Protein AF-0000000077934107 (afdb_homodimer)

Structure (mmCIF, N/CA/C/O backbone):
data_AF-0000000077934107-model_v1
#
loop_
_entity.id
_entity.type
_entity.pdbx_description
1 polymer 'Kynurenine formamidase'
#
loop_
_atom_site.group_PDB
_atom_site.id
_atom_site.type_symbol
_atom_site.label_atom_id
_atom_site.label_alt_id
_atom_site.label_comp_id
_atom_site.label_asym_id
_atom_site.label_entity_id
_atom_site.label_seq_id
_atom_site.pdbx_PDB_ins_code
_atom_site.Cartn_x
_atom_site.Cartn_y
_atom_site.Cartn_z
_atom_site.occupancy
_atom_site.B_iso_or_equiv
_atom_site.auth_seq_id
_atom_site.auth_comp_id
_atom_site.auth_asym_id
_atom_site.auth_atom_id
_atom_site.pdbx_PDB_model_num
ATOM 1 N N . MET A 1 1 ? -25.906 -0.176 9.891 1 33.31 1 MET A N 1
ATOM 2 C CA . MET A 1 1 ? -25.062 -0.392 8.727 1 33.31 1 MET A CA 1
ATOM 3 C C . MET A 1 1 ? -24.016 -1.471 9 1 33.31 1 MET A C 1
ATOM 5 O O . MET A 1 1 ? -23.328 -1.422 10.016 1 33.31 1 MET A O 1
ATOM 9 N N . VAL A 1 2 ? -24.281 -2.734 8.664 1 43.91 2 VAL A N 1
ATOM 10 C CA . VAL A 1 2 ? -23.594 -3.938 9.109 1 43.91 2 VAL A CA 1
ATOM 11 C C . VAL A 1 2 ? -22.078 -3.727 9.023 1 43.91 2 VAL A C 1
ATOM 13 O O . VAL A 1 2 ? -21.547 -3.383 7.965 1 43.91 2 VAL A O 1
ATOM 16 N N . GLU A 1 3 ? -21.484 -3.393 10.117 1 64.5 3 GLU A N 1
ATOM 17 C CA . GLU A 1 3 ? -20.031 -3.236 10.234 1 64.5 3 GLU A CA 1
ATOM 18 C C . GLU A 1 3 ? -19.297 -4.285 9.406 1 64.5 3 GLU A C 1
ATOM 20 O O . GLU A 1 3 ? -19.453 -5.484 9.641 1 64.5 3 GLU A O 1
ATOM 25 N N . ARG A 1 4 ? -18.812 -3.881 8.25 1 83.12 4 ARG A N 1
ATOM 26 C CA . ARG A 1 4 ? -18.078 -4.828 7.418 1 83.12 4 ARG A CA 1
ATOM 27 C C . ARG A 1 4 ? -16.797 -5.281 8.109 1 83.12 4 ARG A C 1
ATOM 29 O O . ARG A 1 4 ? -16.094 -4.473 8.727 1 83.12 4 ARG A O 1
ATOM 36 N N . LYS A 1 5 ? -16.734 -6.625 8.219 1 95.31 5 LYS A N 1
ATOM 37 C CA . LYS A 1 5 ? -15.523 -7.215 8.789 1 95.31 5 LYS A CA 1
ATOM 38 C C . LYS A 1 5 ? -14.375 -7.199 7.781 1 95.31 5 LYS A C 1
ATOM 40 O O . LYS A 1 5 ? -14.555 -7.586 6.625 1 95.31 5 LYS A O 1
ATOM 45 N N . ILE A 1 6 ? -13.25 -6.613 8.219 1 98.19 6 ILE A N 1
ATOM 46 C CA . ILE A 1 6 ? -12.062 -6.578 7.375 1 98.19 6 ILE A CA 1
ATOM 47 C C . ILE A 1 6 ? -11.039 -7.598 7.879 1 98.19 6 ILE A C 1
ATOM 49 O O . ILE A 1 6 ? -10.734 -7.645 9.078 1 98.19 6 ILE A O 1
ATOM 53 N N . ILE A 1 7 ? -10.531 -8.438 7.02 1 98.31 7 ILE A N 1
ATOM 54 C CA . ILE A 1 7 ? -9.484 -9.398 7.344 1 98.31 7 ILE A CA 1
ATOM 55 C C . ILE A 1 7 ? -8.195 -9.016 6.613 1 98.31 7 ILE A C 1
ATOM 57 O O . ILE A 1 7 ? -8.141 -9.039 5.383 1 98.31 7 ILE A O 1
ATOM 61 N N . ASP A 1 8 ? -7.254 -8.641 7.422 1 98.12 8 ASP A N 1
ATOM 62 C CA . ASP A 1 8 ? -5.938 -8.32 6.871 1 98.12 8 ASP A CA 1
ATOM 63 C C . ASP A 1 8 ? -5.211 -9.586 6.414 1 98.12 8 ASP A C 1
ATOM 65 O O . ASP A 1 8 ? -5.109 -10.555 7.168 1 98.12 8 ASP A O 1
ATOM 69 N N . LEU A 1 9 ? -4.672 -9.562 5.195 1 98.31 9 LEU A N 1
ATOM 70 C CA . LEU A 1 9 ? -4.051 -10.742 4.602 1 98.31 9 LEU A CA 1
ATOM 71 C C . LEU A 1 9 ? -2.58 -10.484 4.301 1 98.31 9 LEU A C 1
ATOM 73 O O . LEU A 1 9 ? -1.938 -11.281 3.605 1 98.31 9 LEU A O 1
ATOM 77 N N . SER A 1 10 ? -2.039 -9.406 4.777 1 97.44 10 SER A N 1
ATOM 78 C CA . SER A 1 10 ? -0.671 -9.008 4.457 1 97.44 10 SER A CA 1
ATOM 79 C C . SER A 1 10 ? 0.318 -9.555 5.48 1 97.44 10 SER A C 1
ATOM 81 O O . SER A 1 10 ? 0.023 -9.586 6.676 1 97.44 10 SER A O 1
ATOM 83 N N . LEU A 1 11 ? 1.446 -9.898 5.008 1 94.75 11 LEU A N 1
ATOM 84 C CA . LEU A 1 11 ? 2.576 -10.203 5.879 1 94.75 11 LEU A CA 1
ATOM 85 C C . LEU A 1 11 ? 3.277 -8.93 6.328 1 94.75 11 LEU A C 1
ATOM 87 O O . LEU A 1 11 ? 3.438 -7.992 5.539 1 94.75 11 LEU A O 1
ATOM 91 N N . GLN A 1 12 ? 3.699 -8.984 7.484 1 94.75 12 GLN A N 1
ATOM 92 C CA . GLN A 1 12 ? 4.465 -7.855 8.008 1 94.75 12 GLN A CA 1
ATOM 93 C C . GLN A 1 12 ? 5.887 -7.852 7.449 1 94.75 12 GLN A C 1
ATOM 95 O O . GLN A 1 12 ? 6.586 -8.867 7.516 1 94.75 12 GLN A O 1
ATOM 100 N N . ILE A 1 13 ? 6.277 -6.75 6.863 1 97.25 13 ILE A N 1
ATOM 101 C CA . ILE A 1 13 ? 7.668 -6.566 6.469 1 97.25 13 ILE A CA 1
ATOM 102 C C . ILE A 1 13 ? 8.5 -6.176 7.688 1 97.25 13 ILE A C 1
ATOM 104 O O . ILE A 1 13 ? 8.109 -5.309 8.469 1 97.25 13 ILE A O 1
ATOM 108 N N . GLU A 1 14 ? 9.562 -6.797 7.867 1 95.75 14 GLU A N 1
ATOM 109 C CA . GLU A 1 14 ? 10.43 -6.516 9.008 1 95.75 14 GLU A CA 1
ATOM 110 C C . GLU A 1 14 ? 11.898 -6.777 8.664 1 95.75 14 GLU A C 1
ATOM 112 O O . GLU A 1 14 ? 12.195 -7.496 7.715 1 95.75 14 GLU A O 1
ATOM 117 N N . GLU A 1 15 ? 12.75 -6.125 9.453 1 95.25 15 GLU A N 1
ATOM 118 C CA . GLU A 1 15 ? 14.18 -6.371 9.305 1 95.25 15 GLU A CA 1
ATOM 119 C C . GLU A 1 15 ? 14.508 -7.852 9.469 1 95.25 15 GLU A C 1
ATOM 121 O O . GLU A 1 15 ? 14.039 -8.492 10.414 1 95.25 15 GLU A O 1
ATOM 126 N N . GLY A 1 16 ? 15.234 -8.414 8.539 1 88.31 16 GLY A N 1
ATOM 127 C CA . GLY A 1 16 ? 15.688 -9.789 8.664 1 88.31 16 GLY A CA 1
ATOM 128 C C . GLY A 1 16 ? 14.656 -10.805 8.227 1 88.31 16 GLY A C 1
ATOM 129 O O . GLY A 1 16 ? 14.844 -12.008 8.406 1 88.31 16 GLY A O 1
ATOM 130 N N . MET A 1 17 ? 13.609 -10.32 7.652 1 91.06 17 MET A N 1
ATOM 131 C CA . MET A 1 17 ? 12.578 -11.258 7.211 1 91.06 17 MET A CA 1
ATOM 132 C C . MET A 1 17 ? 13.078 -12.117 6.051 1 91.06 17 MET A C 1
ATOM 134 O O . MET A 1 17 ? 14.008 -11.727 5.344 1 91.06 17 MET A O 1
ATOM 138 N N . PRO A 1 18 ? 12.453 -13.289 5.902 1 87.38 18 PRO A N 1
ATOM 139 C CA . PRO A 1 18 ? 12.766 -14.086 4.715 1 87.38 18 PRO A CA 1
ATOM 140 C C . PRO A 1 18 ? 12.406 -13.367 3.414 1 87.38 18 PRO A C 1
ATOM 142 O O . PRO A 1 18 ? 11.461 -12.578 3.387 1 87.38 18 PRO A O 1
ATOM 145 N N . PHE A 1 19 ? 13.125 -13.609 2.428 1 90.06 19 PHE A N 1
ATOM 146 C CA . PHE A 1 19 ? 12.891 -13.055 1.098 1 90.06 19 PHE A CA 1
ATOM 147 C C . PHE A 1 19 ? 13.32 -14.047 0.02 1 90.06 19 PHE A C 1
ATOM 149 O O . PHE A 1 19 ? 14 -15.039 0.312 1 90.06 19 PHE A O 1
ATOM 156 N N . TYR A 1 20 ? 12.805 -13.875 -1.162 1 90.38 20 TYR A N 1
ATOM 157 C CA . TYR A 1 20 ? 13.117 -14.789 -2.254 1 90.38 20 TYR A CA 1
ATOM 158 C C . TYR A 1 20 ? 14.602 -14.742 -2.59 1 90.38 20 TYR A C 1
ATOM 160 O O . TYR A 1 20 ? 15.172 -13.656 -2.781 1 90.38 20 TYR A O 1
ATOM 168 N N . PRO A 1 21 ? 15.219 -15.914 -2.693 1 90.06 21 PRO A N 1
ATOM 169 C CA . PRO A 1 21 ? 16.656 -15.93 -2.965 1 90.06 21 PRO A CA 1
ATOM 170 C C . PRO A 1 21 ? 17.016 -15.188 -4.25 1 90.06 21 PRO A C 1
ATOM 172 O O . PRO A 1 21 ? 16.422 -15.438 -5.301 1 90.06 21 PRO A O 1
ATOM 175 N N . GLY A 1 22 ? 18.016 -14.289 -4.172 1 92.44 22 GLY A N 1
ATOM 176 C CA . GLY A 1 22 ? 18.453 -13.523 -5.328 1 92.44 22 GLY A CA 1
ATOM 177 C C . GLY A 1 22 ? 17.844 -12.141 -5.402 1 92.44 22 GLY A C 1
ATOM 178 O O . GLY A 1 22 ? 18.312 -11.281 -6.148 1 92.44 22 GLY A O 1
ATOM 179 N N . ASP A 1 23 ? 16.797 -11.953 -4.652 1 95.56 23 ASP A N 1
ATOM 180 C CA . ASP A 1 23 ? 16.156 -10.641 -4.59 1 95.56 23 ASP A CA 1
ATOM 181 C C . ASP A 1 23 ? 16.891 -9.719 -3.609 1 95.56 23 ASP A C 1
ATOM 183 O O . ASP A 1 23 ? 17.734 -10.172 -2.836 1 95.56 23 ASP A O 1
ATOM 187 N N . PRO A 1 24 ? 16.594 -8.391 -3.664 1 97.81 24 PRO A N 1
ATOM 188 C CA . PRO A 1 24 ? 17.188 -7.5 -2.66 1 97.81 24 PRO A CA 1
ATOM 189 C C . PRO A 1 24 ? 16.828 -7.906 -1.231 1 97.81 24 PRO A C 1
ATOM 191 O O . PRO A 1 24 ? 15.664 -8.195 -0.937 1 97.81 24 PRO A O 1
ATOM 194 N N . GLU A 1 25 ? 17.828 -7.98 -0.401 1 96.75 25 GLU A N 1
ATOM 195 C CA . GLU A 1 25 ? 17.594 -8.25 1.014 1 96.75 25 GLU A CA 1
ATOM 196 C C . GLU A 1 25 ? 16.828 -7.109 1.672 1 96.75 25 GLU A C 1
ATOM 198 O O . GLU A 1 25 ? 17.203 -5.941 1.541 1 96.75 25 GLU A O 1
ATOM 203 N N . PRO A 1 26 ? 15.758 -7.418 2.355 1 97.5 26 PRO A N 1
ATOM 204 C CA . PRO A 1 26 ? 14.984 -6.352 2.994 1 97.5 26 PRO A CA 1
ATOM 205 C C . PRO A 1 26 ? 15.695 -5.754 4.211 1 97.5 26 PRO A C 1
ATOM 207 O O . PRO A 1 26 ? 16.219 -6.496 5.043 1 97.5 26 PRO A O 1
ATOM 210 N N . HIS A 1 27 ? 15.688 -4.402 4.293 1 98.5 27 HIS A N 1
ATOM 211 C CA . HIS A 1 27 ? 16.203 -3.67 5.445 1 98.5 27 HIS A CA 1
ATOM 212 C C . HIS A 1 27 ? 15.219 -2.596 5.898 1 98.5 27 HIS A C 1
ATOM 214 O O . HIS A 1 27 ? 14.672 -1.857 5.074 1 98.5 27 HIS A O 1
ATOM 220 N N . VAL A 1 28 ? 14.914 -2.592 7.109 1 98.56 28 VAL A N 1
ATOM 221 C CA . VAL A 1 28 ? 14.164 -1.55 7.797 1 98.56 28 VAL A CA 1
ATOM 222 C C . VAL A 1 28 ? 15.023 -0.916 8.883 1 98.56 28 VAL A C 1
ATOM 224 O O . VAL A 1 28 ? 15.32 -1.548 9.898 1 98.56 28 VAL A O 1
ATOM 227 N N . ARG A 1 29 ? 15.375 0.354 8.672 1 98.12 29 ARG A N 1
ATOM 228 C CA . ARG A 1 29 ? 16.344 0.965 9.57 1 98.12 29 ARG A CA 1
ATOM 229 C C . ARG A 1 29 ? 15.891 2.352 10.008 1 98.12 29 ARG A C 1
ATOM 231 O O . ARG A 1 29 ? 15.344 3.113 9.211 1 98.12 29 ARG A O 1
ATOM 238 N N . LYS A 1 30 ? 16.156 2.635 11.336 1 98.12 30 LYS A N 1
ATOM 239 C CA . LYS A 1 30 ? 15.938 4 11.805 1 98.12 30 LYS A CA 1
ATOM 240 C C . LYS A 1 30 ? 16.906 4.977 11.133 1 98.12 30 LYS A C 1
ATOM 242 O O . LYS A 1 30 ? 18.109 4.715 11.047 1 98.12 30 LYS A O 1
ATOM 247 N N . PHE A 1 31 ? 16.375 6.02 10.594 1 98.5 31 PHE A N 1
ATOM 248 C CA . PHE A 1 31 ? 17.172 7.031 9.898 1 98.5 31 PHE A CA 1
ATOM 249 C C . PHE A 1 31 ? 17.281 8.305 10.727 1 98.5 31 PHE A C 1
ATOM 251 O O . PHE A 1 31 ? 18.359 8.906 10.812 1 98.5 31 PHE A O 1
ATOM 258 N N . ILE A 1 32 ? 16.156 8.781 11.266 1 98.19 32 ILE A N 1
ATOM 259 C CA . ILE A 1 32 ? 16.078 9.898 12.211 1 98.19 32 ILE A CA 1
ATOM 260 C C . ILE A 1 32 ? 15.484 9.414 13.531 1 98.19 32 ILE A C 1
ATOM 262 O O . ILE A 1 32 ? 14.516 8.656 13.539 1 98.19 32 ILE A O 1
ATOM 266 N N . ASP A 1 33 ? 16.078 9.828 14.578 1 96.62 33 ASP A N 1
ATOM 267 C CA . ASP A 1 33 ? 15.609 9.469 15.906 1 96.62 33 ASP A CA 1
ATOM 268 C C . ASP A 1 33 ? 15.125 10.695 16.672 1 96.62 33 ASP A C 1
ATOM 270 O O . ASP A 1 33 ? 15.516 11.82 16.359 1 96.62 33 ASP A O 1
ATOM 274 N N . TYR A 1 34 ? 14.375 10.422 17.703 1 96.75 34 TYR A N 1
ATOM 275 C CA . TYR A 1 34 ? 13.789 11.484 18.516 1 96.75 34 TYR A CA 1
ATOM 276 C C . TYR A 1 34 ? 14.875 12.391 19.094 1 96.75 34 TYR A C 1
ATOM 278 O O . TYR A 1 34 ? 14.703 13.609 19.172 1 96.75 34 TYR A O 1
ATOM 286 N N . LYS A 1 35 ? 15.867 11.805 19.578 1 95.31 35 LYS A N 1
ATOM 287 C CA . LYS A 1 35 ? 16.922 12.539 20.266 1 95.31 35 LYS A CA 1
ATOM 288 C C . LYS A 1 35 ? 17.578 13.57 19.344 1 95.31 35 LYS A C 1
ATOM 290 O O . LYS A 1 35 ? 18.078 14.586 19.812 1 95.31 35 LYS A O 1
ATOM 295 N N . ASP A 1 36 ? 17.5 13.305 18.062 1 91.06 36 ASP A N 1
ATOM 296 C CA . ASP A 1 36 ? 18.188 14.156 17.094 1 91.06 36 ASP A CA 1
ATOM 297 C C . ASP A 1 36 ? 17.312 15.312 16.641 1 91.06 36 ASP A C 1
ATOM 299 O O . ASP A 1 36 ? 17.734 16.469 16.641 1 91.06 36 ASP A O 1
ATOM 303 N N . LYS A 1 37 ? 16.047 15.039 16.297 1 93.75 37 LYS A N 1
ATOM 304 C CA . LYS A 1 37 ? 15.219 16.016 15.602 1 93.75 37 LYS A CA 1
ATOM 305 C C . LYS A 1 37 ? 13.852 16.156 16.281 1 93.75 37 LYS A C 1
ATOM 307 O O . LYS A 1 37 ? 13.07 17.047 15.922 1 93.75 37 LYS A O 1
ATOM 312 N N . GLY A 1 38 ? 13.586 15.289 17.203 1 96.69 38 GLY A N 1
ATOM 313 C CA . GLY A 1 38 ? 12.297 15.336 17.875 1 96.69 38 GLY A CA 1
ATOM 314 C C . GLY A 1 38 ? 11.227 14.508 17.188 1 96.69 38 GLY A C 1
ATOM 315 O O . GLY A 1 38 ? 10.055 14.586 17.547 1 96.69 38 GLY A O 1
ATOM 316 N N . TYR A 1 39 ? 11.594 13.82 16.172 1 98.31 39 TYR A N 1
ATOM 317 C CA . TYR A 1 39 ? 10.703 12.898 15.477 1 98.31 39 TYR A CA 1
ATOM 318 C C . TYR A 1 39 ? 11.477 11.703 14.938 1 98.31 39 TYR A C 1
ATOM 320 O O . TYR A 1 39 ? 12.703 11.648 15.031 1 98.31 39 TYR A O 1
ATOM 328 N N . MET A 1 40 ? 10.727 10.711 14.477 1 98.5 40 MET A N 1
ATOM 329 C CA . MET A 1 40 ? 11.305 9.461 14 1 98.5 40 MET A CA 1
ATOM 330 C C . MET A 1 40 ? 11.008 9.258 12.516 1 98.5 40 MET A C 1
ATOM 332 O O . MET A 1 40 ? 9.898 9.539 12.062 1 98.5 40 MET A O 1
ATOM 336 N N . VAL A 1 41 ? 11.977 8.875 11.734 1 98.75 41 VAL A N 1
ATOM 337 C CA . VAL A 1 41 ? 11.852 8.492 10.328 1 98.75 41 VAL A CA 1
ATOM 338 C C . VAL A 1 41 ? 12.641 7.211 10.078 1 98.75 41 VAL A C 1
ATOM 340 O O . VAL A 1 41 ? 13.742 7.035 10.609 1 98.75 41 VAL A O 1
ATOM 343 N N . HIS A 1 42 ? 12.086 6.32 9.305 1 98.81 42 HIS A N 1
ATOM 344 C CA . HIS A 1 42 ? 12.797 5.109 8.914 1 98.81 42 HIS A CA 1
ATOM 345 C C . HIS A 1 42 ? 13.125 5.121 7.426 1 98.81 42 HIS A C 1
ATOM 347 O O . HIS A 1 42 ? 12.508 5.859 6.656 1 98.81 42 HIS A O 1
ATOM 353 N N . GLU A 1 43 ? 14.086 4.387 7.086 1 98.81 43 GLU A N 1
ATOM 354 C CA . GLU A 1 43 ? 14.469 4.062 5.715 1 98.81 43 GLU A CA 1
ATOM 355 C C . GLU A 1 43 ? 14.211 2.594 5.402 1 98.81 43 GLU A C 1
ATOM 357 O O . GLU A 1 43 ? 14.508 1.718 6.215 1 98.81 43 GLU A O 1
ATOM 362 N N . LEU A 1 44 ? 13.594 2.371 4.266 1 98.81 44 LEU A N 1
ATOM 363 C CA . LEU A 1 44 ? 13.305 1.027 3.777 1 98.81 44 LEU A CA 1
ATOM 364 C C . LEU A 1 44 ? 14.125 0.713 2.533 1 98.81 44 LEU A C 1
ATOM 366 O O . LEU A 1 44 ? 14.133 1.487 1.574 1 98.81 44 LEU A O 1
ATOM 370 N N . ASN A 1 45 ? 14.852 -0.312 2.523 1 98.75 45 ASN A N 1
ATOM 371 C CA . ASN A 1 45 ? 15.438 -0.944 1.345 1 98.75 45 ASN A CA 1
ATOM 372 C C . ASN A 1 45 ? 14.797 -2.303 1.065 1 98.75 45 ASN A C 1
ATOM 374 O O . ASN A 1 45 ? 15.008 -3.26 1.812 1 98.75 45 ASN A O 1
ATOM 378 N N . ILE A 1 46 ? 14.039 -2.363 -0.002 1 98.75 46 ILE A N 1
ATOM 379 C CA . ILE A 1 46 ? 13.266 -3.574 -0.258 1 98.75 46 ILE A CA 1
ATOM 380 C C . ILE A 1 46 ? 13.211 -3.844 -1.761 1 98.75 46 ILE A C 1
ATOM 382 O O . ILE A 1 46 ? 13.422 -2.936 -2.568 1 98.75 46 ILE A O 1
ATOM 386 N N . GLY A 1 47 ? 12.992 -5.094 -2.109 1 98.62 47 GLY A N 1
ATOM 387 C CA . GLY A 1 47 ? 12.68 -5.43 -3.488 1 98.62 47 GLY A CA 1
ATOM 388 C C . GLY A 1 47 ? 11.203 -5.312 -3.812 1 98.62 47 GLY A C 1
ATOM 389 O O . GLY A 1 47 ? 10.359 -5.371 -2.914 1 98.62 47 GLY A O 1
ATOM 390 N N . THR A 1 48 ? 10.914 -5.203 -5.094 1 98.75 48 THR A N 1
ATOM 391 C CA . THR A 1 48 ? 9.531 -5.082 -5.527 1 98.75 48 THR A CA 1
ATOM 392 C C . THR A 1 48 ? 8.727 -6.312 -5.109 1 98.75 48 THR A C 1
ATOM 394 O O . THR A 1 48 ? 7.496 -6.266 -5.059 1 98.75 48 THR A O 1
ATOM 397 N N . HIS A 1 49 ? 9.328 -7.375 -4.734 1 98.25 49 HIS A N 1
ATOM 398 C CA . HIS A 1 49 ? 8.617 -8.609 -4.41 1 98.25 49 HIS A CA 1
ATOM 399 C C . HIS A 1 49 ? 8.852 -9.016 -2.959 1 98.25 49 HIS A C 1
ATOM 401 O O . HIS A 1 49 ? 8.797 -10.203 -2.625 1 98.25 49 HIS A O 1
ATOM 407 N N . THR A 1 50 ? 9.25 -8.086 -2.104 1 97.44 50 THR A N 1
ATOM 408 C CA . THR A 1 50 ? 9.359 -8.297 -0.665 1 97.44 50 THR A CA 1
ATOM 409 C C . THR A 1 50 ? 7.984 -8.312 -0.008 1 97.44 50 THR A C 1
ATOM 411 O O . THR A 1 50 ? 7.168 -7.422 -0.247 1 97.44 50 THR A O 1
ATOM 414 N N . GLY A 1 51 ? 7.758 -9.391 0.875 1 95.69 51 GLY A N 1
ATOM 415 C CA . GLY A 1 51 ? 6.48 -9.445 1.571 1 95.69 51 GLY A CA 1
ATOM 416 C C . GLY A 1 51 ? 5.301 -9.633 0.638 1 95.69 51 GLY A C 1
ATOM 417 O O . GLY A 1 51 ? 5.449 -10.172 -0.459 1 95.69 51 GLY A O 1
ATOM 418 N N . THR A 1 52 ? 4.121 -9.344 1.128 1 97.81 52 THR A N 1
ATOM 419 C CA . THR A 1 52 ? 2.947 -9.352 0.263 1 97.81 52 THR A CA 1
ATOM 420 C C . THR A 1 52 ? 3.1 -8.336 -0.868 1 97.81 52 THR A C 1
ATOM 422 O O . THR A 1 52 ? 3.361 -7.16 -0.621 1 97.81 52 THR A O 1
ATOM 425 N N . HIS A 1 53 ? 2.961 -8.828 -2.104 1 98.88 53 HIS A N 1
ATOM 426 C CA . HIS A 1 53 ? 3.215 -7.961 -3.248 1 98.88 53 HIS A CA 1
ATOM 427 C C . HIS A 1 53 ? 2.441 -8.43 -4.477 1 98.88 53 HIS A C 1
ATOM 429 O O . HIS A 1 53 ? 1.901 -9.539 -4.492 1 98.88 53 HIS A O 1
ATOM 435 N N . VAL A 1 54 ? 2.439 -7.543 -5.465 1 98.94 54 VAL A N 1
ATOM 436 C CA . VAL A 1 54 ? 1.827 -7.906 -6.738 1 98.94 54 VAL A CA 1
ATOM 437 C C . VAL A 1 54 ? 2.906 -8.07 -7.805 1 98.94 54 VAL A C 1
ATOM 439 O O . VAL A 1 54 ? 3.945 -7.406 -7.75 1 98.94 54 VAL A O 1
ATOM 442 N N . ASP A 1 55 ? 2.697 -8.961 -8.695 1 98.94 55 ASP A N 1
ATOM 443 C CA . ASP A 1 55 ? 3.434 -9.078 -9.945 1 98.94 55 ASP A CA 1
ATOM 444 C C . ASP A 1 55 ? 2.613 -8.547 -11.117 1 98.94 55 ASP A C 1
ATOM 446 O O . ASP A 1 55 ? 1.443 -8.898 -11.273 1 98.94 55 ASP A O 1
ATOM 450 N N . VAL A 1 56 ? 3.211 -7.699 -11.891 1 98.94 56 VAL A N 1
ATOM 451 C CA . VAL A 1 56 ? 2.543 -7.207 -13.086 1 98.94 56 VAL A CA 1
ATOM 452 C C . VAL A 1 56 ? 3.289 -7.691 -14.328 1 98.94 56 VAL A C 1
ATOM 454 O O . VAL A 1 56 ? 4.363 -8.289 -14.219 1 98.94 56 VAL A O 1
ATOM 457 N N . PRO A 1 57 ? 2.75 -7.496 -15.547 1 98.94 57 PRO A N 1
ATOM 458 C CA . PRO A 1 57 ? 3.307 -8.109 -16.75 1 98.94 57 PRO A CA 1
ATOM 459 C C . PRO A 1 57 ? 4.789 -7.797 -16.953 1 98.94 57 PRO A C 1
ATOM 461 O O . PRO A 1 57 ? 5.559 -8.664 -17.359 1 98.94 57 PRO A O 1
ATOM 464 N N . ALA A 1 58 ? 5.293 -6.695 -16.594 1 98.88 58 ALA A N 1
ATOM 465 C CA . ALA A 1 58 ? 6.688 -6.305 -16.781 1 98.88 58 ALA A CA 1
ATOM 466 C C . ALA A 1 58 ? 7.629 -7.25 -16.031 1 98.88 58 ALA A C 1
ATOM 468 O O . ALA A 1 58 ? 8.828 -7.297 -16.312 1 98.88 58 ALA A O 1
ATOM 469 N N . HIS A 1 59 ? 7.168 -7.938 -15.055 1 98.81 59 HIS A N 1
ATOM 470 C CA . HIS A 1 59 ? 7.988 -8.844 -14.25 1 98.81 59 HIS A CA 1
ATOM 471 C C . HIS A 1 59 ? 8.562 -9.969 -15.102 1 98.81 59 HIS A C 1
ATOM 473 O O . HIS A 1 59 ? 9.727 -10.344 -14.938 1 98.81 59 HIS A O 1
ATOM 479 N N . PHE A 1 60 ? 7.754 -10.461 -16.109 1 98.75 60 PHE A N 1
ATOM 480 C CA . PHE A 1 60 ? 8.219 -11.625 -16.844 1 98.75 60 PHE A CA 1
ATOM 481 C C . PHE A 1 60 ? 8.07 -11.406 -18.359 1 98.75 60 PHE A C 1
ATOM 483 O O . PHE A 1 60 ? 8.484 -12.25 -19.156 1 98.75 60 PHE A O 1
ATOM 490 N N . ILE A 1 61 ? 7.422 -10.336 -18.797 1 98.56 61 ILE A N 1
ATOM 491 C CA . ILE A 1 61 ? 7.156 -10.078 -20.203 1 98.56 61 ILE A CA 1
ATOM 492 C C . ILE A 1 61 ? 7.914 -8.828 -20.656 1 98.56 61 ILE A C 1
ATOM 494 O O . ILE A 1 61 ? 7.512 -7.703 -20.344 1 98.56 61 ILE A O 1
ATOM 498 N N . PRO A 1 62 ? 8.992 -8.992 -21.422 1 97.94 62 PRO A N 1
ATOM 499 C CA . PRO A 1 62 ? 9.648 -7.801 -21.969 1 97.94 62 PRO A CA 1
ATOM 500 C C . PRO A 1 62 ? 8.68 -6.875 -22.703 1 97.94 62 PRO A C 1
ATOM 502 O O . PRO A 1 62 ? 7.938 -7.328 -23.578 1 97.94 62 PRO A O 1
ATOM 505 N N . GLY A 1 63 ? 8.656 -5.613 -22.312 1 97.25 63 GLY A N 1
ATOM 506 C CA . GLY A 1 63 ? 7.738 -4.664 -22.906 1 97.25 63 GLY A CA 1
ATOM 507 C C . GLY A 1 63 ? 6.352 -4.703 -22.281 1 97.25 63 GLY A C 1
ATOM 508 O O . GLY A 1 63 ? 5.469 -3.939 -22.688 1 97.25 63 GLY A O 1
ATOM 509 N N . GLY A 1 64 ? 6.148 -5.637 -21.375 1 98.5 64 GLY A N 1
ATOM 510 C CA . GLY A 1 64 ? 4.867 -5.711 -20.688 1 98.5 64 GLY A CA 1
ATOM 511 C C . GLY A 1 64 ? 4.562 -4.477 -19.859 1 98.5 64 GLY A C 1
ATOM 512 O O . GLY A 1 64 ? 5.461 -3.693 -19.547 1 98.5 64 GLY A O 1
ATOM 513 N N . LYS A 1 65 ? 3.301 -4.297 -19.484 1 98.75 65 LYS A N 1
ATOM 514 C CA . LYS A 1 65 ? 2.867 -3.129 -18.719 1 98.75 65 LYS A CA 1
ATOM 515 C C . LYS A 1 65 ? 3.562 -3.066 -17.359 1 98.75 65 LYS A C 1
ATOM 517 O O . LYS A 1 65 ? 3.602 -4.059 -16.641 1 98.75 65 LYS A O 1
ATOM 522 N N . THR A 1 66 ? 4.145 -1.898 -17.078 1 98.75 66 THR A N 1
ATOM 523 C CA . THR A 1 66 ? 4.652 -1.613 -15.75 1 98.75 66 THR A CA 1
ATOM 524 C C . THR A 1 66 ? 3.516 -1.215 -14.812 1 98.75 66 THR A C 1
ATOM 526 O O . THR A 1 66 ? 2.383 -1.013 -15.25 1 98.75 66 THR A O 1
ATOM 529 N N . LEU A 1 67 ? 3.852 -1.187 -13.555 1 98.81 67 LEU A N 1
ATOM 530 C CA . LEU A 1 67 ? 2.84 -1.093 -12.508 1 98.81 67 LEU A CA 1
ATOM 531 C C . LEU A 1 67 ? 1.957 0.134 -12.719 1 98.81 67 LEU A C 1
ATOM 533 O O . LEU A 1 67 ? 0.731 0.044 -12.625 1 98.81 67 LEU A O 1
ATOM 537 N N . GLU A 1 68 ? 2.592 1.325 -12.969 1 97.94 68 GLU A N 1
ATOM 538 C CA . GLU A 1 68 ? 1.851 2.582 -13.023 1 97.94 68 GLU A CA 1
ATOM 539 C C . GLU A 1 68 ? 0.883 2.6 -14.203 1 97.94 68 GLU A C 1
ATOM 541 O O . GLU A 1 68 ? -0.023 3.436 -14.258 1 97.94 68 GLU A O 1
ATOM 546 N N . LYS A 1 69 ? 1.048 1.688 -15.141 1 98.38 69 LYS A N 1
ATOM 547 C CA . LYS A 1 69 ? 0.203 1.622 -16.328 1 98.38 69 LYS A CA 1
ATOM 548 C C . LYS A 1 69 ? -1.002 0.715 -16.094 1 98.38 69 LYS A C 1
ATOM 550 O O . LYS A 1 69 ? -1.829 0.533 -16.984 1 98.38 69 LYS A O 1
ATOM 555 N N . ILE A 1 70 ? -1.084 0.155 -14.969 1 98.44 70 ILE A N 1
ATOM 556 C CA . ILE A 1 70 ? -2.195 -0.718 -14.609 1 98.44 70 ILE A CA 1
ATOM 557 C C . ILE A 1 70 ? -3.139 0.014 -13.664 1 98.44 70 ILE A C 1
ATOM 559 O O . ILE A 1 70 ? -2.713 0.517 -12.617 1 98.44 70 ILE A O 1
ATOM 563 N N . GLY A 1 71 ? -4.363 0.105 -14.031 1 97.75 71 GLY A N 1
ATOM 564 C CA . GLY A 1 71 ? -5.348 0.784 -13.203 1 97.75 71 GLY A CA 1
ATOM 565 C C . GLY A 1 71 ? -5.578 0.101 -11.867 1 97.75 71 GLY A C 1
ATOM 566 O O . GLY A 1 71 ? -5.496 -1.125 -11.766 1 97.75 71 GLY A O 1
ATOM 567 N N . ILE A 1 72 ? -5.93 0.885 -10.883 1 98.12 72 ILE A N 1
ATOM 568 C CA . ILE A 1 72 ? -6.102 0.393 -9.523 1 98.12 72 ILE A CA 1
ATOM 569 C C . ILE A 1 72 ? -7.219 -0.649 -9.484 1 98.12 72 ILE A C 1
ATOM 571 O O . ILE A 1 72 ? -7.203 -1.558 -8.648 1 98.12 72 ILE A O 1
ATOM 575 N N . GLU A 1 73 ? -8.172 -0.615 -10.383 1 97.75 73 GLU A N 1
ATOM 576 C CA . GLU A 1 73 ? -9.32 -1.519 -10.414 1 97.75 73 GLU A CA 1
ATOM 577 C C . GLU A 1 73 ? -8.883 -2.957 -10.688 1 97.75 73 GLU A C 1
ATOM 579 O O . GLU A 1 73 ? -9.609 -3.9 -10.367 1 97.75 73 GLU A O 1
ATOM 584 N N . GLN A 1 74 ? -7.75 -3.104 -11.305 1 98.56 74 GLN A N 1
ATOM 585 C CA . GLN A 1 74 ? -7.207 -4.43 -11.57 1 98.56 74 GLN A CA 1
ATOM 586 C C . GLN A 1 74 ? -6.973 -5.199 -10.273 1 98.56 74 GLN A C 1
ATOM 588 O O . GLN A 1 74 ? -7 -6.43 -10.266 1 98.56 74 GLN A O 1
ATOM 593 N N . PHE A 1 75 ? -6.801 -4.477 -9.156 1 98.81 75 PHE A N 1
ATOM 594 C CA . PHE A 1 75 ? -6.355 -5.07 -7.898 1 98.81 75 PHE A CA 1
ATOM 595 C C . PHE A 1 75 ? -7.5 -5.16 -6.902 1 98.81 75 PHE A C 1
ATOM 597 O O . PHE A 1 75 ? -7.285 -5.438 -5.719 1 98.81 75 PHE A O 1
ATOM 604 N N . ILE A 1 76 ? -8.648 -4.809 -7.363 1 98.56 76 ILE A N 1
ATOM 605 C CA . ILE A 1 76 ? -9.836 -4.773 -6.516 1 98.56 76 ILE A CA 1
ATOM 606 C C . ILE A 1 76 ? -10.977 -5.527 -7.195 1 98.56 76 ILE A C 1
ATOM 608 O O . ILE A 1 76 ? -11.211 -5.363 -8.398 1 98.56 76 ILE A O 1
ATOM 612 N N . GLY A 1 77 ? -11.695 -6.383 -6.41 1 97.94 77 GLY A N 1
ATOM 613 C CA . GLY A 1 77 ? -12.844 -7.039 -7.016 1 97.94 77 GLY A CA 1
ATOM 614 C C . GLY A 1 77 ? -13.43 -8.141 -6.152 1 97.94 77 GLY A C 1
ATOM 615 O O . GLY A 1 77 ? -13 -8.336 -5.012 1 97.94 77 GLY A O 1
ATOM 616 N N . GLU A 1 78 ? -14.461 -8.789 -6.699 1 98.38 78 GLU A N 1
ATOM 617 C CA . GLU A 1 78 ? -15.062 -9.93 -6.023 1 98.38 78 GLU A CA 1
ATOM 618 C C . GLU A 1 78 ? -14.141 -11.148 -6.086 1 98.38 78 GLU A C 1
ATOM 620 O O . GLU A 1 78 ? -13.711 -11.555 -7.168 1 98.38 78 GLU A O 1
ATOM 625 N N . GLY A 1 79 ? -13.891 -11.695 -4.906 1 98.38 79 GLY A N 1
ATOM 626 C CA . GLY A 1 79 ? -12.969 -12.82 -4.824 1 98.38 79 GLY A CA 1
ATOM 627 C C . GLY A 1 79 ? -13.562 -14.023 -4.113 1 98.38 79 GLY A C 1
ATOM 628 O O . GLY A 1 79 ? -14.578 -13.906 -3.426 1 98.38 79 GLY A O 1
ATOM 629 N N . GLN A 1 80 ? -12.953 -15.094 -4.34 1 98.69 80 GLN A N 1
ATOM 630 C CA . GLN A 1 80 ? -13.227 -16.344 -3.633 1 98.69 80 GLN A CA 1
ATOM 631 C C . GLN A 1 80 ? -11.93 -17.078 -3.312 1 98.69 80 GLN A C 1
ATOM 633 O O . GLN A 1 80 ? -11 -17.109 -4.121 1 98.69 80 GLN A O 1
ATOM 638 N N . ALA A 1 81 ? -11.93 -17.688 -2.154 1 98.69 81 ALA A N 1
ATOM 639 C CA . ALA A 1 81 ? -10.734 -18.406 -1.737 1 98.69 81 ALA A CA 1
ATOM 640 C C . ALA A 1 81 ? -10.969 -19.922 -1.78 1 98.69 81 ALA A C 1
ATOM 642 O O . ALA A 1 81 ? -12.047 -20.391 -1.423 1 98.69 81 ALA A O 1
ATOM 643 N N . PHE A 1 82 ? -9.922 -20.609 -2.215 1 98.5 82 PHE A N 1
ATOM 644 C CA . PHE A 1 82 ? -9.953 -22.062 -2.35 1 98.5 82 PHE A CA 1
ATOM 645 C C . PHE A 1 82 ? -8.727 -22.703 -1.692 1 98.5 82 PHE A C 1
ATOM 647 O O . PHE A 1 82 ? -7.672 -22.062 -1.605 1 98.5 82 PHE A O 1
ATOM 654 N N . ASN A 1 83 ? -8.945 -23.953 -1.329 1 96.62 83 ASN A N 1
ATOM 655 C CA . ASN A 1 83 ? -7.762 -24.766 -1.077 1 96.62 83 ASN A CA 1
ATOM 656 C C . ASN A 1 83 ? -7.02 -25.094 -2.369 1 96.62 83 ASN A C 1
ATOM 658 O O . ASN A 1 83 ? -7.641 -25.281 -3.418 1 96.62 83 ASN A O 1
ATOM 662 N N . TYR A 1 84 ? -5.754 -25.203 -2.203 1 92.56 84 TYR A N 1
ATOM 663 C CA . TYR A 1 84 ? -4.844 -25.375 -3.33 1 92.56 84 TYR A CA 1
ATOM 664 C C . TYR A 1 84 ? -5.27 -26.547 -4.199 1 92.56 84 TYR A C 1
ATOM 666 O O . TYR A 1 84 ? -5.07 -26.547 -5.418 1 92.56 84 TYR A O 1
ATOM 674 N N . ASN A 1 85 ? -5.957 -27.516 -3.797 1 91.19 85 ASN A N 1
ATOM 675 C CA . ASN A 1 85 ? -6.316 -28.719 -4.547 1 91.19 85 ASN A CA 1
ATOM 676 C C . ASN A 1 85 ? -7.762 -28.656 -5.039 1 91.19 85 ASN A C 1
ATOM 678 O O . ASN A 1 85 ? -8.234 -29.594 -5.703 1 91.19 85 ASN A O 1
ATOM 682 N N . GLU A 1 86 ? -8.438 -27.5 -4.848 1 95.19 86 GLU A N 1
ATOM 683 C CA . GLU A 1 86 ? -9.867 -27.453 -5.133 1 95.19 86 GLU A CA 1
ATOM 684 C C . GLU A 1 86 ? -10.242 -26.141 -5.828 1 95.19 86 GLU A C 1
ATOM 686 O O . GLU A 1 86 ? -11.305 -25.578 -5.562 1 95.19 86 GLU A O 1
ATOM 691 N N . VAL A 1 87 ? -9.406 -25.719 -6.633 1 96.81 87 VAL A N 1
ATOM 692 C CA . VAL A 1 87 ? -9.633 -24.406 -7.23 1 96.81 87 VAL A CA 1
ATOM 693 C C . VAL A 1 87 ? -10.656 -24.531 -8.352 1 96.81 87 VAL A C 1
ATOM 695 O O . VAL A 1 87 ?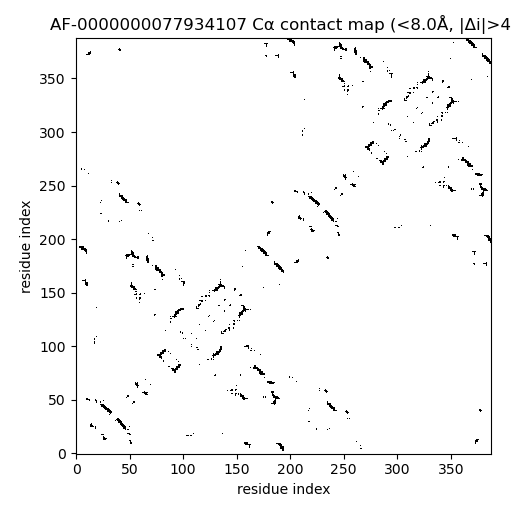 -10.461 -25.297 -9.305 1 96.81 87 VAL A O 1
ATOM 698 N N . ASP A 1 88 ? -11.75 -23.875 -8.234 1 95.88 88 ASP A N 1
ATOM 699 C CA . ASP A 1 88 ? -12.805 -23.781 -9.242 1 95.88 88 ASP A CA 1
ATOM 700 C C . ASP A 1 88 ? -13.164 -22.312 -9.508 1 95.88 88 ASP A C 1
ATOM 702 O O . ASP A 1 88 ? -14.109 -21.781 -8.922 1 95.88 88 ASP A O 1
ATOM 706 N N . PRO A 1 89 ? -12.422 -21.734 -10.43 1 95.44 89 PRO A N 1
ATOM 707 C CA . PRO A 1 89 ? -12.562 -20.297 -10.656 1 95.44 89 PRO A CA 1
ATOM 708 C C . PRO A 1 89 ? -13.961 -19.906 -11.133 1 95.44 89 PRO A C 1
ATOM 710 O O . PRO A 1 89 ? -14.422 -20.406 -12.164 1 95.44 89 PRO A O 1
ATOM 713 N N . SER A 1 90 ? -14.609 -18.984 -10.422 1 95.38 90 SER A N 1
ATOM 714 C CA . SER A 1 90 ? -15.938 -18.516 -10.781 1 95.38 90 SER A CA 1
ATOM 715 C C . SER A 1 90 ? -16.078 -17.016 -10.508 1 95.38 90 SER A C 1
ATOM 717 O O . SER A 1 90 ? -17.156 -16.438 -10.711 1 95.38 90 SER A O 1
ATOM 719 N N . THR A 1 91 ? -15.086 -16.406 -9.969 1 97.44 91 THR A N 1
ATOM 720 C CA . THR A 1 91 ? -15.07 -14.984 -9.648 1 97.44 91 THR A CA 1
ATOM 721 C C . THR A 1 91 ? -13.906 -14.281 -10.344 1 97.44 91 THR A C 1
ATOM 723 O O . THR A 1 91 ? -13.031 -14.938 -10.906 1 97.44 91 THR A O 1
ATOM 726 N N . GLU A 1 92 ? -13.875 -12.914 -10.305 1 97.94 92 GLU A N 1
ATOM 727 C CA . GLU A 1 92 ? -12.836 -12.109 -10.938 1 97.94 92 GLU A CA 1
ATOM 728 C C . GLU A 1 92 ? -11.477 -12.344 -10.273 1 97.94 92 GLU A C 1
ATOM 730 O O . GLU A 1 92 ? -10.438 -12.242 -10.93 1 97.94 92 GLU A O 1
ATOM 735 N N . ILE A 1 93 ? -11.523 -12.594 -9.016 1 98.88 93 ILE A N 1
ATOM 736 C CA . ILE A 1 93 ? -10.305 -12.766 -8.234 1 98.88 93 ILE A CA 1
ATOM 737 C C . ILE A 1 93 ? -10.336 -14.125 -7.527 1 98.88 93 ILE A C 1
ATOM 739 O O . ILE A 1 93 ? -11.352 -14.5 -6.938 1 98.88 93 ILE A O 1
ATOM 743 N N . VAL A 1 94 ? -9.281 -14.883 -7.668 1 98.94 94 VAL A N 1
ATOM 744 C CA . VAL A 1 94 ? -9.156 -16.203 -7.055 1 98.94 94 VAL A CA 1
ATOM 745 C C . VAL A 1 94 ? -8 -16.203 -6.055 1 98.94 94 VAL A C 1
ATOM 747 O O . VAL A 1 94 ? -6.875 -15.82 -6.395 1 98.94 94 VAL A O 1
ATOM 750 N N . ILE A 1 95 ? -8.281 -16.609 -4.867 1 98.88 95 ILE A N 1
ATOM 751 C CA . ILE A 1 95 ? -7.273 -16.719 -3.818 1 98.88 95 ILE A CA 1
ATOM 752 C C . ILE A 1 95 ? -7.039 -18.172 -3.469 1 98.88 95 ILE A C 1
ATOM 754 O O . ILE A 1 95 ? -7.992 -18.922 -3.213 1 98.88 95 ILE A O 1
ATOM 758 N N . ILE A 1 96 ? -5.801 -18.562 -3.486 1 98.62 96 ILE A N 1
ATOM 759 C CA . ILE A 1 96 ? -5.438 -19.953 -3.25 1 98.62 96 ILE A CA 1
ATOM 760 C C . ILE A 1 96 ? -4.668 -20.078 -1.938 1 98.62 96 ILE A C 1
ATOM 762 O O . ILE A 1 96 ? -3.592 -19.484 -1.788 1 98.62 96 ILE A O 1
ATOM 766 N N . TYR A 1 97 ? -5.191 -20.812 -1.053 1 97.12 97 TYR A N 1
ATOM 767 C CA . TYR A 1 97 ? -4.527 -21.062 0.218 1 97.12 97 TYR A CA 1
ATOM 768 C C . TYR A 1 97 ? -3.785 -22.406 0.181 1 97.12 97 TYR A C 1
ATOM 770 O O . TYR A 1 97 ? -4.379 -23.438 -0.116 1 97.12 97 TYR A O 1
ATOM 778 N N . THR A 1 98 ? -2.506 -22.359 0.555 1 94.12 98 THR A N 1
ATOM 779 C CA . THR A 1 98 ? -1.668 -23.547 0.504 1 94.12 98 THR A CA 1
ATOM 780 C C . THR A 1 98 ? -1.199 -23.938 1.902 1 94.12 98 THR A C 1
ATOM 782 O O . THR A 1 98 ? -0.772 -25.078 2.123 1 94.12 98 THR A O 1
ATOM 785 N N . GLY A 1 99 ? -1.177 -23 2.809 1 90.25 99 GLY A N 1
ATOM 786 C CA . GLY A 1 99 ? -0.637 -23.203 4.141 1 90.25 99 GLY A CA 1
ATOM 787 C C . GLY A 1 99 ? 0.865 -23.016 4.219 1 90.25 99 GLY A C 1
ATOM 788 O O . GLY A 1 99 ? 1.485 -23.312 5.242 1 90.25 99 GLY A O 1
ATOM 789 N N . THR A 1 100 ? 1.479 -22.531 3.229 1 87.94 100 THR A N 1
ATOM 790 C CA . THR A 1 100 ? 2.928 -22.391 3.131 1 87.94 100 THR A CA 1
ATOM 791 C C . THR A 1 100 ? 3.441 -21.391 4.148 1 87.94 100 THR A C 1
ATOM 793 O O . THR A 1 100 ? 4.488 -21.594 4.766 1 87.94 100 THR A O 1
ATOM 796 N N . ASN A 1 101 ? 2.812 -20.312 4.383 1 78.94 101 ASN A N 1
ATOM 797 C CA . ASN A 1 101 ? 3.312 -19.203 5.191 1 78.94 101 ASN A CA 1
ATOM 798 C C . ASN A 1 101 ? 3.26 -19.531 6.68 1 78.94 101 ASN A C 1
ATOM 800 O O . ASN A 1 101 ? 3.893 -18.844 7.492 1 78.94 101 ASN A O 1
ATOM 804 N N . LYS A 1 102 ? 2.541 -20.516 7.016 1 73.75 102 LYS A N 1
ATOM 805 C CA . LYS A 1 102 ? 2.594 -20.938 8.406 1 73.75 102 LYS A CA 1
ATOM 806 C C . LYS A 1 102 ? 4.023 -21.25 8.836 1 73.75 102 LYS A C 1
ATOM 808 O O . LYS A 1 102 ? 4.41 -20.984 9.977 1 73.75 102 LYS A O 1
ATOM 813 N N . GLN A 1 103 ? 4.777 -21.703 7.93 1 61.34 103 GLN A N 1
ATOM 814 C CA . GLN A 1 103 ? 6.145 -22.125 8.211 1 61.34 103 GLN A CA 1
ATOM 815 C C . GLN A 1 103 ? 7.129 -20.969 7.988 1 61.34 103 GLN A C 1
ATOM 817 O O . GLN A 1 103 ? 8.305 -21.078 8.359 1 61.34 103 GLN A O 1
ATOM 822 N N . TRP A 1 104 ? 6.766 -20.016 7.387 1 56.88 104 TRP A N 1
ATOM 823 C CA . TRP A 1 104 ? 7.629 -18.938 6.934 1 56.88 104 TRP A CA 1
ATOM 824 C C . TRP A 1 104 ? 8.289 -18.234 8.109 1 56.88 104 TRP A C 1
ATOM 826 O O . TRP A 1 104 ? 9.477 -17.891 8.055 1 56.88 104 TRP A O 1
ATOM 836 N N . LYS A 1 105 ? 7.441 -17.969 9.148 1 56.06 105 LYS A N 1
ATOM 837 C CA . LYS A 1 105 ? 8.086 -17.266 10.258 1 56.06 105 LYS A CA 1
ATOM 838 C C . LYS A 1 105 ? 9.305 -18.031 10.766 1 56.06 105 LYS A C 1
ATOM 840 O O . LYS A 1 105 ? 10.203 -17.453 11.375 1 56.06 105 LYS A O 1
ATOM 845 N N . LYS A 1 106 ? 9.273 -19.312 10.422 1 53.16 106 LYS A N 1
ATOM 846 C CA . LYS A 1 106 ? 10.359 -20.109 11.008 1 53.16 106 LYS A CA 1
ATOM 847 C C . LYS A 1 106 ? 11.477 -20.328 9.992 1 53.16 106 LYS A C 1
ATOM 849 O O . LYS A 1 106 ? 12.352 -21.172 10.195 1 53.16 106 LYS A O 1
ATOM 854 N N . GLY A 1 107 ? 11.469 -19.531 8.938 1 53.06 107 GLY A N 1
ATOM 855 C CA . GLY A 1 107 ? 12.508 -19.688 7.93 1 53.06 107 GLY A CA 1
ATOM 856 C C . GLY A 1 107 ? 12.086 -20.562 6.77 1 53.06 107 GLY A C 1
ATOM 857 O O . GLY A 1 107 ? 11.93 -21.781 6.922 1 53.06 107 GLY A O 1
ATOM 858 N N . TRP A 1 108 ? 11.391 -20 5.84 1 54.62 108 TRP A N 1
ATOM 859 C CA . TRP A 1 108 ? 11.031 -20.859 4.707 1 54.62 108 TRP A CA 1
ATOM 860 C C . TRP A 1 108 ? 12.273 -21.406 4.027 1 54.62 108 TRP A C 1
ATOM 862 O O . TRP A 1 108 ? 13.289 -20.719 3.914 1 54.62 108 TRP A O 1
ATOM 872 N N . LYS A 1 109 ? 12.367 -22.719 4.191 1 59.81 109 LYS A N 1
ATOM 873 C CA . LYS A 1 109 ? 13.234 -23.312 3.186 1 59.81 109 LYS A CA 1
ATOM 874 C C . LYS A 1 109 ? 12.539 -23.406 1.831 1 59.81 109 LYS A C 1
ATOM 876 O O . LYS A 1 109 ? 11.398 -23.859 1.741 1 59.81 109 LYS A O 1
ATOM 881 N N . MET A 1 110 ? 12.938 -22.469 0.831 1 61.59 110 MET A N 1
ATOM 882 C CA . MET A 1 110 ? 12.43 -22.469 -0.538 1 61.59 110 MET A CA 1
ATOM 883 C C . MET A 1 110 ? 12.141 -23.875 -1.021 1 61.59 110 MET A C 1
ATOM 885 O O . MET A 1 110 ? 11.32 -24.078 -1.92 1 61.59 110 MET A O 1
ATOM 889 N N . ASP A 1 111 ? 12.594 -24.828 -0.285 1 66.56 111 ASP A N 1
ATOM 890 C CA . ASP A 1 111 ? 12.539 -26.188 -0.835 1 66.56 111 ASP A CA 1
ATOM 891 C C . ASP A 1 111 ? 11.18 -26.828 -0.571 1 66.56 111 ASP A C 1
ATOM 893 O O . ASP A 1 111 ? 10.844 -27.844 -1.165 1 66.56 111 ASP A O 1
ATOM 897 N N . ASN A 1 112 ? 10.328 -26.109 0.107 1 78.31 112 ASN A N 1
ATOM 898 C CA . ASN A 1 112 ? 9.078 -26.812 0.373 1 78.31 112 ASN A CA 1
ATOM 899 C C . ASN A 1 112 ? 7.879 -25.875 0.237 1 78.31 112 ASN A C 1
ATOM 901 O O . ASN A 1 112 ? 6.984 -25.875 1.087 1 78.31 112 ASN A O 1
ATOM 905 N N . ILE A 1 113 ? 7.844 -25.172 -0.87 1 85.69 113 ILE A N 1
ATOM 906 C CA . ILE A 1 113 ? 6.684 -24.312 -1.035 1 85.69 113 ILE A CA 1
ATOM 907 C C . ILE A 1 113 ? 5.684 -24.969 -1.989 1 85.69 113 ILE A C 1
ATOM 909 O O . ILE A 1 113 ? 6.066 -25.766 -2.844 1 85.69 113 ILE A O 1
ATOM 913 N N . LYS A 1 114 ? 4.402 -24.719 -1.776 1 91.56 114 LYS A N 1
ATOM 914 C CA . LYS A 1 114 ? 3.355 -25.172 -2.691 1 91.56 114 LYS A CA 1
ATOM 915 C C . LYS A 1 114 ? 3.014 -24.078 -3.701 1 91.56 114 LYS A C 1
ATOM 917 O O . LYS A 1 114 ? 2.867 -22.906 -3.334 1 91.56 114 LYS A O 1
ATOM 922 N N . VAL A 1 115 ? 2.939 -24.469 -4.961 1 95.38 115 VAL A N 1
ATOM 923 C CA . VAL A 1 115 ? 2.652 -23.547 -6.055 1 95.38 115 VAL A CA 1
ATOM 924 C C . VAL A 1 115 ? 1.663 -24.188 -7.027 1 95.38 115 VAL A C 1
ATOM 926 O O . VAL A 1 115 ? 1.324 -25.359 -6.891 1 95.38 115 VAL A O 1
ATOM 929 N N . ILE A 1 116 ? 1.191 -23.391 -7.965 1 97.5 116 ILE A N 1
ATOM 930 C CA . ILE A 1 116 ? 0.293 -23.969 -8.961 1 97.5 116 ILE A CA 1
ATOM 931 C C . ILE A 1 116 ? 1.087 -24.375 -10.203 1 97.5 116 ILE A C 1
ATOM 933 O O . ILE A 1 116 ? 2.227 -23.938 -10.383 1 97.5 116 ILE A O 1
ATOM 937 N N . ASP A 1 117 ? 0.462 -25.219 -10.992 1 97.88 117 ASP A N 1
ATOM 938 C CA . ASP A 1 117 ? 1.117 -25.641 -12.227 1 97.88 117 ASP A CA 1
ATOM 939 C C . ASP A 1 117 ? 0.529 -24.922 -13.438 1 97.88 117 ASP A C 1
ATOM 941 O O . ASP A 1 117 ? -0.358 -24.078 -13.297 1 97.88 117 ASP A O 1
ATOM 945 N N . GLU A 1 118 ? 1.084 -25.234 -14.617 1 98.62 118 GLU A N 1
ATOM 946 C CA . GLU A 1 118 ? 0.688 -24.562 -15.852 1 98.62 118 GLU A CA 1
ATOM 947 C C . GLU A 1 118 ? -0.769 -24.859 -16.203 1 98.62 118 GLU A C 1
ATOM 949 O O . GLU A 1 118 ? -1.471 -24 -16.734 1 98.62 118 GLU A O 1
ATOM 954 N N . GLU A 1 119 ? -1.188 -26.031 -15.891 1 98.25 119 GLU A N 1
ATOM 955 C CA . GLU A 1 119 ? -2.566 -26.406 -16.188 1 98.25 119 GLU A CA 1
ATOM 956 C C . GLU A 1 119 ? -3.555 -25.516 -15.438 1 98.25 119 GLU A C 1
ATOM 958 O O . GLU A 1 119 ? -4.504 -25 -16.031 1 98.25 119 GLU A O 1
ATOM 963 N N . LEU A 1 120 ? -3.352 -25.375 -14.156 1 98.44 120 LEU A N 1
ATOM 964 C CA . LEU A 1 120 ? -4.227 -24.5 -13.375 1 98.44 120 LEU A CA 1
ATOM 965 C C . LEU A 1 120 ? -4.105 -23.047 -13.828 1 98.44 120 LEU A C 1
ATOM 967 O O . LEU A 1 120 ? -5.102 -22.328 -13.891 1 98.44 120 LEU A O 1
ATOM 971 N N . ALA A 1 121 ? -2.891 -22.609 -14.156 1 98.75 121 ALA A N 1
ATOM 972 C CA . ALA A 1 121 ? -2.705 -21.25 -14.672 1 98.75 121 ALA A CA 1
ATOM 973 C C . ALA A 1 121 ? -3.566 -21.016 -15.914 1 98.75 121 ALA A C 1
ATOM 975 O O . ALA A 1 121 ? -4.246 -20 -16.016 1 98.75 121 ALA A O 1
ATOM 976 N N . MET A 1 122 ? -3.516 -21.984 -16.797 1 98.62 122 MET A N 1
ATOM 977 C CA . MET A 1 122 ? -4.297 -21.875 -18.031 1 98.62 122 MET A CA 1
ATOM 978 C C . MET A 1 122 ? -5.789 -21.859 -17.719 1 98.62 122 MET A C 1
ATOM 980 O O . MET A 1 122 ? -6.559 -21.156 -18.375 1 98.62 122 MET A O 1
ATOM 984 N N . LYS A 1 123 ? -6.195 -22.672 -16.797 1 98.69 123 LYS A N 1
ATOM 985 C CA . LYS A 1 123 ? -7.59 -22.703 -16.375 1 98.69 123 LYS A CA 1
ATOM 986 C C . LYS A 1 123 ? -8.031 -21.344 -15.852 1 98.69 123 LYS A C 1
ATOM 988 O O . LYS A 1 123 ? -9.125 -20.875 -16.172 1 98.69 123 LYS A O 1
ATOM 993 N N . LEU A 1 124 ? -7.23 -20.672 -15.047 1 98.75 124 LEU A N 1
ATOM 994 C CA . LEU A 1 124 ? -7.523 -19.344 -14.523 1 98.75 124 LEU A CA 1
ATOM 995 C C . LEU A 1 124 ? -7.684 -18.328 -15.648 1 98.75 124 LEU A C 1
ATOM 997 O O . LEU A 1 124 ? -8.617 -17.531 -15.641 1 98.75 124 LEU A O 1
ATOM 1001 N N . VAL A 1 125 ? -6.77 -18.406 -16.641 1 98.75 125 VAL A N 1
ATOM 1002 C CA . VAL A 1 125 ? -6.801 -17.484 -17.766 1 98.75 125 VAL A CA 1
ATOM 1003 C C . VAL A 1 125 ? -8.086 -17.688 -18.562 1 98.75 125 VAL A C 1
ATOM 1005 O O . VAL A 1 125 ? -8.781 -16.734 -18.906 1 98.75 125 VAL A O 1
ATOM 1008 N N . ARG A 1 126 ? -8.375 -18.953 -18.828 1 98.31 126 ARG A N 1
ATOM 1009 C CA . ARG A 1 126 ? -9.578 -19.281 -19.594 1 98.31 126 ARG A CA 1
ATOM 1010 C C . ARG A 1 126 ? -10.828 -18.797 -18.875 1 98.31 126 ARG A C 1
ATOM 1012 O O . ARG A 1 126 ? -11.82 -18.422 -19.516 1 98.31 126 ARG A O 1
ATOM 1019 N N . SER A 1 127 ? -10.797 -18.828 -17.594 1 98.38 127 SER A N 1
ATOM 1020 C CA . SER A 1 127 ? -11.93 -18.406 -16.781 1 98.38 127 SER A CA 1
ATOM 1021 C C . SER A 1 127 ? -11.977 -16.891 -16.625 1 98.38 127 SER A C 1
ATOM 1023 O O . SER A 1 127 ? -12.82 -16.359 -15.906 1 98.38 127 SER A O 1
ATOM 1025 N N . LYS A 1 128 ? -10.992 -16.141 -17.172 1 98.19 128 LYS A N 1
ATOM 1026 C CA . LYS A 1 128 ? -10.93 -14.688 -17.25 1 98.19 128 LYS A CA 1
ATOM 1027 C C . LYS A 1 128 ? -10.711 -14.078 -15.859 1 98.19 128 LYS A C 1
ATOM 1029 O O . LYS A 1 128 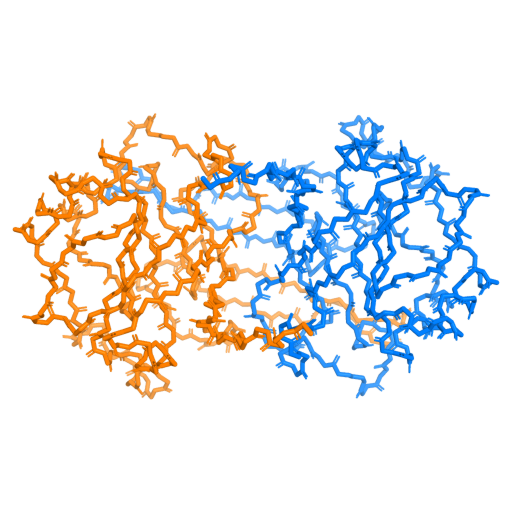? -11.266 -13.023 -15.547 1 98.19 128 LYS A O 1
ATOM 1034 N N . VAL A 1 129 ? -10.055 -14.844 -15.016 1 98.75 129 VAL A N 1
ATOM 1035 C CA . VAL A 1 129 ? -9.617 -14.312 -13.727 1 98.75 129 VAL A CA 1
ATOM 1036 C C . VAL A 1 129 ? -8.656 -13.141 -13.945 1 98.75 129 VAL A C 1
ATOM 1038 O O . VAL A 1 129 ? -7.715 -13.242 -14.734 1 98.75 129 VAL A O 1
ATOM 1041 N N . LYS A 1 130 ? -8.875 -12.016 -13.258 1 98.75 130 LYS A N 1
ATOM 1042 C CA . LYS A 1 130 ? -8.016 -10.859 -13.508 1 98.75 130 LYS A CA 1
ATOM 1043 C C . LYS A 1 130 ? -6.879 -10.781 -12.5 1 98.75 130 LYS A C 1
ATOM 1045 O O . LYS A 1 130 ? -5.902 -10.055 -12.703 1 98.75 130 LYS A O 1
ATOM 1050 N N . LEU A 1 131 ? -7.035 -11.469 -11.391 1 98.94 131 LEU A N 1
ATOM 1051 C CA . LEU A 1 131 ? -6.023 -11.508 -10.336 1 98.94 131 LEU A CA 1
ATOM 1052 C C . LEU A 1 131 ? -6.055 -12.844 -9.602 1 98.94 131 LEU A C 1
ATOM 1054 O O . LEU A 1 131 ? -7.129 -13.344 -9.258 1 98.94 131 LEU A O 1
ATOM 1058 N N . VAL A 1 132 ? -4.938 -13.469 -9.422 1 98.94 132 VAL A N 1
ATOM 1059 C CA . VAL A 1 132 ? -4.809 -14.664 -8.602 1 98.94 132 VAL A CA 1
ATOM 1060 C C . VAL A 1 132 ? -3.834 -14.406 -7.453 1 98.94 132 VAL A C 1
ATOM 1062 O O . VAL A 1 132 ? -2.775 -13.805 -7.656 1 98.94 132 VAL A O 1
ATOM 1065 N N . GLY A 1 133 ? -4.223 -14.75 -6.273 1 98.88 133 GLY A N 1
ATOM 1066 C CA . GLY A 1 133 ? -3.385 -14.625 -5.09 1 98.88 133 GLY A CA 1
ATOM 1067 C C . GLY A 1 133 ? -3.064 -15.961 -4.441 1 98.88 133 GLY A C 1
ATOM 1068 O O . GLY A 1 133 ? -3.85 -16.906 -4.535 1 98.88 133 GLY A O 1
ATOM 1069 N N . ILE A 1 134 ? -1.933 -16 -3.752 1 98.31 134 ILE A N 1
ATOM 1070 C CA . ILE A 1 134 ? -1.497 -17.234 -3.098 1 98.31 134 ILE A CA 1
ATOM 1071 C C . ILE A 1 134 ? -0.699 -16.891 -1.841 1 98.31 134 ILE A C 1
ATOM 1073 O O . ILE A 1 134 ? -0.043 -15.852 -1.776 1 98.31 134 ILE A O 1
ATOM 1077 N N . ASP A 1 135 ? -0.695 -17.734 -0.821 1 95.31 135 ASP A N 1
ATOM 1078 C CA . ASP A 1 135 ? 0.032 -17.5 0.422 1 95.31 135 ASP A CA 1
ATOM 1079 C C . ASP A 1 135 ? 1.449 -18.062 0.344 1 95.31 135 ASP A C 1
ATOM 1081 O O . ASP A 1 135 ? 2.16 -18.109 1.351 1 95.31 135 ASP A O 1
ATOM 1085 N N . SER A 1 136 ? 1.888 -18.453 -0.802 1 94.25 136 SER A N 1
ATOM 1086 C CA . SER A 1 136 ? 3.252 -18.906 -1.056 1 94.25 136 SER A CA 1
ATOM 1087 C C . SER A 1 136 ? 4.125 -17.766 -1.573 1 94.25 136 SER A C 1
ATOM 1089 O O . SER A 1 136 ? 3.613 -16.797 -2.135 1 94.25 136 SER A O 1
ATOM 1091 N N . PRO A 1 137 ? 5.461 -17.859 -1.387 1 93.19 137 PRO A N 1
ATOM 1092 C CA . PRO A 1 137 ? 6.352 -16.797 -1.873 1 93.19 137 PRO A CA 1
ATOM 1093 C C . PRO A 1 137 ? 6.387 -16.719 -3.396 1 93.19 137 PRO A C 1
ATOM 1095 O O . PRO A 1 137 ? 6.898 -15.742 -3.953 1 93.19 137 PRO A O 1
ATOM 1098 N N . SER A 1 138 ? 5.824 -17.719 -3.998 1 95.06 138 SER A N 1
ATOM 1099 C CA . SER A 1 138 ? 5.738 -17.734 -5.457 1 95.06 138 SER A CA 1
ATOM 1100 C C . SER A 1 138 ? 4.465 -18.438 -5.926 1 95.06 138 SER A C 1
ATOM 1102 O O . SER A 1 138 ? 4.051 -19.438 -5.344 1 95.06 138 SER A O 1
ATOM 1104 N N . ILE A 1 139 ? 3.945 -17.922 -7.031 1 97.75 139 ILE A N 1
ATOM 1105 C CA . ILE A 1 139 ? 2.762 -18.531 -7.633 1 97.75 139 ILE A CA 1
ATOM 1106 C C . ILE A 1 139 ? 3.152 -19.828 -8.344 1 97.75 139 ILE A C 1
ATOM 1108 O O . ILE A 1 139 ? 2.324 -20.734 -8.508 1 97.75 139 ILE A O 1
ATOM 1112 N N . GLY A 1 140 ? 4.395 -19.906 -8.773 1 96.81 140 GLY A N 1
ATOM 1113 C CA . GLY A 1 140 ? 4.848 -21.078 -9.508 1 96.81 140 GLY A CA 1
ATOM 1114 C C . GLY A 1 140 ? 6.086 -20.812 -10.344 1 96.81 140 GLY A C 1
ATOM 1115 O O . GLY A 1 140 ? 6.867 -19.906 -10.039 1 96.81 140 GLY A O 1
ATOM 1116 N N . SER A 1 141 ? 6.293 -21.656 -11.344 1 97.12 141 SER A N 1
ATOM 1117 C CA . SER A 1 141 ? 7.453 -21.578 -12.227 1 97.12 141 SER A CA 1
ATOM 1118 C C . SER A 1 141 ? 7.414 -20.297 -13.062 1 97.12 141 SER A C 1
ATOM 1120 O O . SER A 1 141 ? 6.402 -19.594 -13.086 1 97.12 141 SER A O 1
ATOM 1122 N N . SER A 1 142 ? 8.555 -20.047 -13.789 1 98.06 142 SER A N 1
ATOM 1123 C CA . SER A 1 142 ? 8.602 -18.906 -14.711 1 98.06 142 SER A CA 1
ATOM 1124 C C . SER A 1 142 ? 7.504 -19.016 -15.766 1 98.06 142 SER A C 1
ATOM 1126 O O . SER A 1 142 ? 6.914 -18.016 -16.156 1 98.06 142 SER A O 1
ATOM 1128 N N . GLU A 1 143 ? 7.285 -20.203 -16.188 1 98.56 143 GLU A N 1
ATOM 1129 C CA . GLU A 1 143 ? 6.262 -20.406 -17.219 1 98.56 143 GLU A CA 1
ATOM 1130 C C . GLU A 1 143 ? 4.871 -20.094 -16.672 1 98.56 143 GLU A C 1
ATOM 1132 O O . GLU A 1 143 ? 4.047 -19.5 -17.375 1 98.56 143 GLU A O 1
ATOM 1137 N N . VAL A 1 144 ? 4.578 -20.453 -15.445 1 98.81 144 VAL A N 1
ATOM 1138 C CA . VAL A 1 144 ? 3.309 -20.125 -14.805 1 98.81 144 VAL A CA 1
ATOM 1139 C C . VAL A 1 144 ? 3.143 -18.609 -14.766 1 98.81 144 VAL A C 1
ATOM 1141 O O . VAL A 1 144 ? 2.08 -18.078 -15.109 1 98.81 144 VAL A O 1
ATOM 1144 N N . HIS A 1 145 ? 4.191 -17.891 -14.336 1 98.88 145 HIS A N 1
ATOM 1145 C CA . HIS A 1 145 ? 4.152 -16.438 -14.328 1 98.88 145 HIS A CA 1
ATOM 1146 C C . HIS A 1 145 ? 3.838 -15.891 -15.719 1 98.88 145 HIS A C 1
ATOM 1148 O O . HIS A 1 145 ? 2.986 -15.008 -15.859 1 98.88 145 HIS A O 1
ATOM 1154 N N . ARG A 1 146 ? 4.504 -16.406 -16.703 1 98.88 146 ARG A N 1
ATOM 1155 C CA . ARG A 1 146 ? 4.332 -15.906 -18.062 1 98.88 146 ARG A CA 1
ATOM 1156 C C . ARG A 1 146 ? 2.914 -16.156 -18.562 1 98.88 146 ARG A C 1
ATOM 1158 O O . ARG A 1 146 ? 2.318 -15.297 -19.219 1 98.88 146 ARG A O 1
ATOM 1165 N N . ILE A 1 147 ? 2.381 -17.344 -18.297 1 98.88 147 ILE A N 1
ATOM 1166 C CA . ILE A 1 147 ? 1.022 -17.672 -18.703 1 98.88 147 ILE A CA 1
ATOM 1167 C C . ILE A 1 147 ? 0.045 -16.656 -18.125 1 98.88 147 ILE A C 1
ATOM 1169 O O . ILE A 1 147 ? -0.776 -16.094 -18.844 1 98.88 147 ILE A O 1
ATOM 1173 N N . LEU A 1 148 ? 0.121 -16.391 -16.891 1 98.94 148 LEU A N 1
ATOM 1174 C CA . LEU A 1 148 ? -0.818 -15.508 -16.203 1 98.94 148 LEU A CA 1
ATOM 1175 C C . LEU A 1 148 ? -0.624 -14.055 -16.656 1 98.94 148 LEU A C 1
ATOM 1177 O O . LEU A 1 148 ? -1.567 -13.414 -17.125 1 98.94 148 LEU A O 1
ATOM 1181 N N . LEU A 1 149 ? 0.61 -13.562 -16.594 1 98.94 149 LEU A N 1
ATOM 1182 C CA . LEU A 1 149 ? 0.906 -12.148 -16.766 1 98.94 149 LEU A CA 1
ATOM 1183 C C . LEU A 1 149 ? 0.769 -11.75 -18.234 1 98.94 149 LEU A C 1
ATOM 1185 O O . LEU A 1 149 ? 0.456 -10.594 -18.547 1 98.94 149 LEU A O 1
ATOM 1189 N N . SER A 1 150 ? 0.991 -12.656 -19.141 1 98.69 150 SER A N 1
ATOM 1190 C CA . SER A 1 150 ? 0.797 -12.352 -20.562 1 98.69 150 SER A CA 1
ATOM 1191 C C . SER A 1 150 ? -0.683 -12.195 -20.891 1 98.69 150 SER A C 1
ATOM 1193 O O . SER A 1 150 ? -1.035 -11.656 -21.953 1 98.69 150 SER A O 1
ATOM 1195 N N . ASN A 1 151 ? -1.52 -12.703 -20.062 1 98.44 151 ASN A N 1
ATOM 1196 C CA . ASN A 1 151 ? -2.957 -12.648 -20.297 1 98.44 151 ASN A CA 1
ATOM 1197 C C . ASN A 1 151 ? -3.652 -11.703 -19.328 1 98.44 151 ASN A C 1
ATOM 1199 O O . ASN A 1 151 ? -4.844 -11.844 -19.062 1 98.44 151 ASN A O 1
ATOM 1203 N N . ASN A 1 152 ? -2.916 -10.836 -18.672 1 96 152 ASN A N 1
ATOM 1204 C CA . ASN A 1 152 ? -3.373 -9.727 -17.844 1 96 152 ASN A CA 1
ATOM 1205 C C . ASN A 1 152 ? -4.008 -10.219 -16.547 1 96 152 ASN A C 1
ATOM 1207 O O . ASN A 1 152 ? -4.906 -9.578 -16 1 96 152 ASN A O 1
ATOM 1211 N N . THR A 1 153 ? -3.691 -11.461 -16.219 1 98.81 153 THR A N 1
ATOM 1212 C CA . THR A 1 153 ? -3.961 -11.922 -14.859 1 98.81 153 THR A CA 1
ATOM 1213 C C . THR A 1 153 ? -2.807 -11.57 -13.93 1 98.81 153 THR A C 1
ATOM 1215 O O . THR A 1 153 ? -1.756 -12.211 -13.961 1 98.81 153 THR A O 1
ATOM 1218 N N . VAL A 1 154 ? -3.002 -10.547 -13.078 1 98.94 154 VAL A N 1
ATOM 1219 C CA . VAL A 1 154 ? -1.927 -10.148 -12.18 1 98.94 154 VAL A CA 1
ATOM 1220 C C . VAL A 1 154 ? -1.877 -11.086 -10.977 1 98.94 154 VAL A C 1
ATOM 1222 O O . VAL A 1 154 ? -2.803 -11.875 -10.758 1 98.94 154 VAL A O 1
ATOM 1225 N N . ILE A 1 155 ? -0.751 -11.023 -10.32 1 98.94 155 ILE A N 1
ATOM 1226 C CA . ILE A 1 155 ? -0.474 -12.008 -9.281 1 98.94 155 ILE A CA 1
ATOM 1227 C C . ILE A 1 155 ? -0.25 -11.312 -7.945 1 98.94 155 ILE A C 1
ATOM 1229 O O . ILE A 1 155 ? 0.385 -10.25 -7.891 1 98.94 155 ILE A O 1
ATOM 1233 N N . VAL A 1 156 ? -0.744 -11.883 -6.883 1 98.88 156 VAL A N 1
ATOM 1234 C CA . VAL A 1 156 ? -0.381 -11.508 -5.52 1 98.88 156 VAL A CA 1
ATOM 1235 C C . VAL A 1 156 ? 0.295 -12.688 -4.824 1 98.88 156 VAL A C 1
ATOM 1237 O O . VAL A 1 156 ? -0.246 -13.797 -4.801 1 98.88 156 VAL A O 1
ATOM 1240 N N . GLU A 1 157 ? 1.428 -12.469 -4.277 1 97.94 157 GLU A N 1
ATOM 1241 C CA . GLU A 1 157 ? 2.158 -13.516 -3.562 1 97.94 157 GLU A CA 1
ATOM 1242 C C . GLU A 1 157 ? 2.375 -13.133 -2.102 1 97.94 157 GLU A C 1
ATOM 1244 O O . GLU A 1 157 ? 2.252 -11.961 -1.736 1 97.94 157 GLU A O 1
ATOM 1249 N N . ASN A 1 158 ? 2.709 -14.148 -1.272 1 95.75 158 ASN A N 1
ATOM 1250 C CA . ASN A 1 158 ? 3.01 -13.969 0.144 1 95.75 158 ASN A CA 1
ATOM 1251 C C . ASN A 1 158 ? 1.81 -13.414 0.907 1 95.75 158 ASN A C 1
ATOM 1253 O O . ASN A 1 158 ? 1.954 -12.5 1.717 1 95.75 158 ASN A O 1
ATOM 1257 N N . LEU A 1 159 ? 0.64 -13.938 0.583 1 96.94 159 LEU A N 1
ATOM 1258 C CA . LEU A 1 159 ? -0.471 -13.672 1.49 1 96.94 159 LEU A CA 1
ATOM 1259 C C . LEU A 1 159 ? -0.266 -14.383 2.824 1 96.94 159 LEU A C 1
ATOM 1261 O O . LEU A 1 159 ? 0.373 -15.438 2.881 1 96.94 159 LEU A O 1
ATOM 1265 N N . SER A 1 160 ? -0.807 -13.82 3.861 1 94.88 160 SER A N 1
ATOM 1266 C CA . SER A 1 160 ? -0.572 -14.375 5.191 1 94.88 160 SER A CA 1
ATOM 1267 C C . SER A 1 160 ? -1.45 -15.594 5.449 1 94.88 160 SER A C 1
ATOM 1269 O O . SER A 1 160 ? -2.33 -15.914 4.645 1 94.88 160 SER A O 1
ATOM 1271 N N . ASP A 1 161 ? -1.232 -16.203 6.57 1 93.88 161 ASP A N 1
ATOM 1272 C CA . ASP A 1 161 ? -1.97 -17.406 6.957 1 93.88 161 ASP A CA 1
ATOM 1273 C C . ASP A 1 161 ? -3.432 -17.078 7.254 1 93.88 161 ASP A C 1
ATOM 1275 O O . ASP A 1 161 ? -4.277 -17.969 7.293 1 93.88 161 ASP A O 1
ATOM 1279 N N . THR A 1 162 ? -3.734 -15.836 7.461 1 96.12 162 THR A N 1
ATOM 1280 C CA . THR A 1 162 ? -5.117 -15.445 7.703 1 96.12 162 THR A CA 1
ATOM 1281 C C . THR A 1 162 ? -5.988 -15.75 6.488 1 96.12 162 THR A C 1
ATOM 1283 O O . THR A 1 162 ? -7.219 -15.75 6.586 1 96.12 162 THR A O 1
ATOM 1286 N N . THR A 1 163 ? -5.367 -16.031 5.395 1 97.31 163 THR A N 1
ATOM 1287 C CA . THR A 1 163 ? -6.09 -16.453 4.199 1 97.31 163 THR A CA 1
ATOM 1288 C C . THR A 1 163 ? -6.91 -17.703 4.48 1 97.31 163 THR A C 1
ATOM 1290 O O . THR A 1 163 ? -7.965 -17.906 3.875 1 97.31 163 THR A O 1
ATOM 1293 N N . SER A 1 164 ? -6.504 -18.5 5.406 1 96.75 164 SER A N 1
ATOM 1294 C CA . SER A 1 164 ? -7.211 -19.734 5.762 1 96.75 164 SER A CA 1
ATOM 1295 C C . SER A 1 164 ? -8.641 -19.438 6.211 1 96.75 164 SER A C 1
ATOM 1297 O O . SER A 1 164 ? -9.539 -20.25 6.02 1 96.75 164 SER A O 1
ATOM 1299 N N . LEU A 1 165 ? -8.844 -18.234 6.75 1 97.62 165 LEU A N 1
ATOM 1300 C CA . LEU A 1 165 ? -10.148 -17.844 7.273 1 97.62 165 LEU A CA 1
ATOM 1301 C C . LEU A 1 165 ? -11.141 -17.609 6.141 1 97.62 165 LEU A C 1
ATOM 1303 O O . LEU A 1 165 ? -12.352 -17.516 6.375 1 97.62 165 LEU A O 1
ATOM 1307 N N . LEU A 1 166 ? -10.648 -17.516 4.953 1 98.25 166 LEU A N 1
ATOM 1308 C CA . LEU A 1 166 ? -11.492 -17.109 3.832 1 98.25 166 LEU A CA 1
ATOM 1309 C C . LEU A 1 166 ? -11.82 -18.312 2.945 1 98.25 166 LEU A C 1
ATOM 1311 O O . LEU A 1 166 ? -12.656 -18.203 2.043 1 98.25 166 LEU A O 1
ATOM 1315 N N . VAL A 1 167 ? -11.164 -19.438 3.143 1 98.12 167 VAL A N 1
ATOM 1316 C CA . VAL A 1 167 ? -11.375 -20.594 2.277 1 98.12 167 VAL A CA 1
ATOM 1317 C C . VAL A 1 167 ? -12.859 -20.953 2.244 1 98.12 167 VAL A C 1
ATOM 1319 O O . VAL A 1 167 ? -13.5 -21.062 3.291 1 98.12 167 VAL A O 1
ATOM 1322 N N . GLY A 1 168 ? -13.375 -21.062 1.04 1 97.56 168 GLY A N 1
ATOM 1323 C CA . GLY A 1 168 ? -14.766 -21.438 0.844 1 97.56 168 GLY A CA 1
ATOM 1324 C C . GLY A 1 168 ? -15.711 -20.25 0.86 1 97.56 168 GLY A C 1
ATOM 1325 O O . GLY A 1 168 ? -16.922 -20.406 0.686 1 97.56 168 GLY A O 1
ATOM 1326 N N . LYS A 1 169 ? -15.172 -19.062 1.058 1 97.62 169 LYS A N 1
ATOM 1327 C CA . LYS A 1 169 ? -16.016 -17.875 1.18 1 97.62 169 LYS A CA 1
ATOM 1328 C C . LYS A 1 169 ? -15.812 -16.922 -0.006 1 97.62 169 LYS A C 1
ATOM 1330 O O . LYS A 1 169 ? -14.781 -16.984 -0.678 1 97.62 169 LYS A O 1
ATOM 1335 N N . LYS A 1 170 ? -16.844 -16.172 -0.281 1 97.94 170 LYS A N 1
ATOM 1336 C CA . LYS A 1 170 ? -16.766 -15.031 -1.192 1 97.94 170 LYS A CA 1
ATOM 1337 C C . LYS A 1 170 ? -16.625 -13.719 -0.424 1 97.94 170 LYS A C 1
ATOM 1339 O O . LYS A 1 170 ? -17.141 -13.594 0.689 1 97.94 170 LYS A O 1
ATOM 1344 N N . PHE A 1 171 ? -15.953 -12.758 -1.005 1 98.31 171 PHE A N 1
ATOM 1345 C CA . PHE A 1 171 ? -15.633 -11.484 -0.357 1 98.31 171 PHE A CA 1
ATOM 1346 C C . PHE A 1 171 ? -15.234 -10.438 -1.388 1 98.31 171 PHE A C 1
ATOM 1348 O O . PHE A 1 171 ? -15.023 -10.758 -2.559 1 98.31 171 PHE A O 1
ATOM 1355 N N . THR A 1 172 ? -15.219 -9.164 -0.988 1 98.19 172 THR A N 1
ATOM 1356 C CA . THR A 1 172 ? -14.531 -8.141 -1.773 1 98.19 172 THR A CA 1
ATOM 1357 C C . THR A 1 172 ? -13.047 -8.109 -1.44 1 98.19 172 THR A C 1
ATOM 1359 O O . THR A 1 172 ? -12.664 -7.98 -0.274 1 98.19 172 THR A O 1
ATOM 1362 N N . PHE A 1 173 ? -12.297 -8.266 -2.438 1 98.75 173 PHE A N 1
ATOM 1363 C CA . PHE A 1 173 ? -10.859 -8.406 -2.24 1 98.75 173 PHE A CA 1
ATOM 1364 C C . PHE A 1 173 ? -10.125 -7.156 -2.719 1 98.75 173 PHE A C 1
ATOM 1366 O O . PHE A 1 173 ? -10.477 -6.582 -3.752 1 98.75 173 PHE A O 1
ATOM 1373 N N . TYR A 1 174 ? -9.109 -6.758 -1.91 1 98.81 174 TYR A N 1
ATOM 1374 C CA . TYR A 1 174 ? -8.172 -5.688 -2.236 1 98.81 174 TYR A CA 1
ATOM 1375 C C . TYR A 1 174 ? -6.734 -6.176 -2.125 1 98.81 174 TYR A C 1
ATOM 1377 O O . TYR A 1 174 ? -6.359 -6.805 -1.134 1 98.81 174 TYR A O 1
ATOM 1385 N N . ALA A 1 175 ? -5.918 -5.918 -3.045 1 98.75 175 ALA A N 1
ATOM 1386 C CA . ALA A 1 175 ? -4.461 -5.996 -2.963 1 98.75 175 ALA A CA 1
ATOM 1387 C C . ALA A 1 175 ? -3.809 -4.785 -3.629 1 98.75 175 ALA A C 1
ATOM 1389 O O . ALA A 1 175 ? -3.088 -4.93 -4.617 1 98.75 175 ALA A O 1
ATOM 1390 N N . VAL A 1 176 ? -3.934 -3.689 -3.084 1 98.56 176 VAL A N 1
ATOM 1391 C CA . VAL A 1 176 ? -3.58 -2.441 -3.754 1 98.56 176 VAL A CA 1
ATOM 1392 C C . VAL A 1 176 ? -2.107 -2.121 -3.502 1 98.56 176 VAL A C 1
ATOM 1394 O O . VAL A 1 176 ? -1.683 -1.989 -2.352 1 98.56 176 VAL A O 1
ATOM 1397 N N . PRO A 1 177 ? -1.367 -1.998 -4.516 1 98.94 177 PRO A N 1
ATOM 1398 C CA . PRO A 1 177 ? 0.065 -1.73 -4.355 1 98.94 177 PRO A CA 1
ATOM 1399 C C . PRO A 1 177 ? 0.371 -0.246 -4.172 1 98.94 177 PRO A C 1
ATOM 1401 O O . PRO A 1 177 ? -0.41 0.607 -4.602 1 98.94 177 PRO A O 1
ATOM 1404 N N . ILE A 1 178 ? 1.447 0.033 -3.475 1 98.81 178 ILE A N 1
ATOM 1405 C CA . ILE A 1 178 ? 1.966 1.391 -3.6 1 98.81 178 ILE A CA 1
ATOM 1406 C C . ILE A 1 178 ? 2.221 1.712 -5.07 1 98.81 178 ILE A C 1
ATOM 1408 O O . ILE A 1 178 ? 2.471 0.811 -5.875 1 98.81 178 ILE A O 1
ATOM 1412 N N . LEU A 1 179 ? 2.098 2.969 -5.395 1 98.44 179 LEU A N 1
ATOM 1413 C CA . LEU A 1 179 ? 2.215 3.371 -6.793 1 98.44 179 LEU A CA 1
ATOM 1414 C C . LEU A 1 179 ? 3.646 3.787 -7.121 1 98.44 179 LEU A C 1
ATOM 1416 O O . LEU A 1 179 ? 4.082 4.879 -6.742 1 98.44 179 LEU A O 1
ATOM 1420 N N . VAL A 1 180 ? 4.383 2.922 -7.816 1 98.69 180 VAL A N 1
ATOM 1421 C CA . VAL A 1 180 ? 5.766 3.168 -8.211 1 98.69 180 VAL A CA 1
ATOM 1422 C C . VAL A 1 180 ? 5.887 3.078 -9.734 1 98.69 180 VAL A C 1
ATOM 1424 O O . VAL A 1 180 ? 5.332 2.17 -10.352 1 98.69 180 VAL A O 1
ATOM 1427 N N . SER A 1 181 ? 6.598 3.953 -10.32 1 97.81 181 SER A N 1
ATOM 1428 C CA . SER A 1 181 ? 6.719 4.023 -11.773 1 97.81 181 SER A CA 1
ATOM 1429 C C . SER A 1 181 ? 7.805 3.082 -12.289 1 97.81 181 SER A C 1
ATOM 1431 O O . SER A 1 181 ? 8.867 2.965 -11.68 1 97.81 181 SER A O 1
ATOM 1433 N N . GLY A 1 182 ? 7.422 2.408 -13.367 1 98.38 182 GLY A N 1
ATOM 1434 C CA . GLY A 1 182 ? 8.43 1.715 -14.156 1 98.38 182 GLY A CA 1
ATOM 1435 C C . GLY A 1 182 ? 8.828 0.374 -13.57 1 98.38 182 GLY A C 1
ATOM 1436 O O . GLY A 1 182 ? 9.867 -0.182 -13.93 1 98.38 182 GLY A O 1
ATOM 1437 N N . VAL A 1 183 ? 8.031 -0.102 -12.664 1 98.81 183 VAL A N 1
ATOM 1438 C CA . VAL A 1 183 ? 8.508 -1.277 -11.938 1 98.81 183 VAL A CA 1
ATOM 1439 C C . VAL A 1 183 ? 7.676 -2.496 -12.328 1 98.81 183 VAL A C 1
ATOM 1441 O O . VAL A 1 183 ? 6.621 -2.359 -12.953 1 98.81 183 VAL A O 1
ATOM 1444 N N . ASP A 1 184 ? 8.141 -3.67 -11.945 1 98.88 184 ASP A N 1
ATOM 1445 C CA . ASP A 1 184 ? 7.641 -4.988 -12.328 1 98.88 184 ASP A CA 1
ATOM 1446 C C . ASP A 1 184 ? 6.66 -5.531 -11.297 1 98.88 184 ASP A C 1
ATOM 1448 O O . ASP A 1 184 ? 6.051 -6.582 -11.5 1 98.88 184 ASP A O 1
ATOM 1452 N N . GLY A 1 185 ? 6.5 -4.938 -10.234 1 98.81 185 GLY A N 1
ATOM 1453 C CA . GLY A 1 185 ? 5.688 -5.227 -9.07 1 98.81 185 GLY A CA 1
ATOM 1454 C C . GLY A 1 185 ? 5.914 -4.25 -7.926 1 98.81 185 GLY A C 1
ATOM 1455 O O . GLY A 1 185 ? 6.672 -3.291 -8.07 1 98.81 185 GLY A O 1
ATOM 1456 N N . ALA A 1 186 ? 5.23 -4.453 -6.848 1 98.94 186 ALA A N 1
ATOM 1457 C CA . ALA A 1 186 ? 5.422 -3.65 -5.641 1 98.94 186 ALA A CA 1
ATOM 1458 C C . ALA A 1 186 ? 4.684 -4.262 -4.453 1 98.94 186 ALA A C 1
ATOM 1460 O O . ALA A 1 186 ? 3.803 -5.109 -4.633 1 98.94 186 ALA A O 1
ATOM 1461 N N . GLN A 1 187 ? 5.094 -3.826 -3.281 1 98.88 187 GLN A N 1
ATOM 1462 C CA . GLN A 1 187 ? 4.367 -4.215 -2.078 1 98.88 187 GLN A CA 1
ATOM 1463 C C . GLN A 1 187 ? 2.912 -3.762 -2.143 1 98.88 187 GLN A C 1
ATOM 1465 O O . GLN A 1 187 ? 2.611 -2.697 -2.688 1 98.88 187 GLN A O 1
ATOM 1470 N N . ALA A 1 188 ? 2.08 -4.574 -1.655 1 98.88 188 ALA A N 1
ATOM 1471 C CA . ALA A 1 188 ? 0.65 -4.281 -1.622 1 98.88 188 ALA A CA 1
ATOM 1472 C C . ALA A 1 188 ? 0.067 -4.551 -0.239 1 98.88 188 ALA A C 1
ATOM 1474 O O . ALA A 1 188 ? 0.538 -5.438 0.477 1 98.88 188 ALA A O 1
ATOM 1475 N N . ARG A 1 189 ? -0.835 -3.746 0.13 1 98.88 189 ARG A N 1
ATOM 1476 C CA . ARG A 1 189 ? -1.692 -4.137 1.245 1 98.88 189 ARG A CA 1
ATOM 1477 C C . ARG A 1 189 ? -2.873 -4.973 0.764 1 98.88 189 ARG A C 1
ATOM 1479 O O . ARG A 1 189 ? -3.654 -4.527 -0.08 1 98.88 189 ARG A O 1
ATOM 1486 N N . ALA A 1 190 ? -2.973 -6.172 1.243 1 98.88 190 ALA A N 1
ATOM 1487 C CA . ALA A 1 190 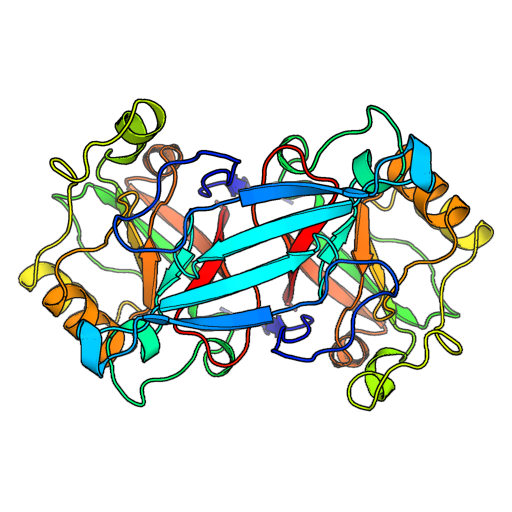? -4.027 -7.102 0.846 1 98.88 190 ALA A CA 1
ATOM 1488 C C . ALA A 1 190 ? -5.016 -7.328 1.986 1 98.88 190 ALA A C 1
ATOM 1490 O O . ALA A 1 190 ? -4.613 -7.555 3.131 1 98.88 190 ALA A O 1
ATOM 1491 N N . PHE A 1 191 ? -6.262 -7.27 1.688 1 98.88 191 PHE A N 1
ATOM 1492 C CA . PHE A 1 191 ? -7.285 -7.5 2.699 1 98.88 191 PHE A CA 1
ATOM 1493 C C . PHE A 1 191 ? -8.617 -7.848 2.049 1 98.88 191 PHE A C 1
ATOM 1495 O O . PHE A 1 191 ? -8.812 -7.613 0.854 1 98.88 191 PHE A O 1
ATOM 1502 N N . ALA A 1 192 ? -9.469 -8.469 2.777 1 98.75 192 ALA A N 1
ATOM 1503 C CA . ALA A 1 192 ? -10.82 -8.844 2.363 1 98.75 192 ALA A CA 1
ATOM 1504 C C . ALA A 1 192 ? -11.875 -8.117 3.197 1 98.75 192 ALA A C 1
ATOM 1506 O O . ALA A 1 192 ? -11.703 -7.938 4.402 1 98.75 192 ALA A O 1
ATOM 1507 N N . VAL A 1 193 ? -12.852 -7.691 2.541 1 97.88 193 VAL A N 1
ATOM 1508 C CA . VAL A 1 193 ? -14.023 -7.137 3.209 1 97.88 193 VAL A CA 1
ATOM 1509 C C . VAL A 1 193 ? -15.203 -8.102 3.066 1 97.88 193 VAL A C 1
ATOM 1511 O O . VAL A 1 193 ? -15.617 -8.43 1.951 1 97.88 193 VAL A O 1
ATOM 1514 N N . LEU A 1 194 ? -15.734 -8.578 4.16 1 96.31 194 LEU A N 1
ATOM 1515 C CA . LEU A 1 194 ? -16.797 -9.57 4.176 1 96.31 194 LEU A CA 1
ATOM 1516 C C . LEU A 1 194 ? -18.172 -8.906 4.277 1 96.31 194 LEU A C 1
ATOM 1518 O O . LEU A 1 194 ? -18.312 -7.867 4.93 1 96.31 194 LEU A O 1
ATOM 1522 N N . MET B 1 1 ? -25.406 -3.639 -10.844 1 33.25 1 MET B N 1
ATOM 1523 C CA . MET B 1 1 ? -24.625 -3.299 -9.656 1 33.25 1 MET B CA 1
ATOM 1524 C C . MET B 1 1 ? -23.75 -2.084 -9.922 1 33.25 1 MET B C 1
ATOM 1526 O O . MET B 1 1 ? -23.016 -2.041 -10.914 1 33.25 1 MET B O 1
ATOM 1530 N N . VAL B 1 2 ? -24.172 -0.872 -9.609 1 42.53 2 VAL B N 1
ATOM 1531 C CA . VAL B 1 2 ? -23.656 0.432 -10.008 1 42.53 2 VAL B CA 1
ATOM 1532 C C . VAL B 1 2 ? -22.141 0.445 -9.867 1 42.53 2 VAL B C 1
ATOM 1534 O O . VAL B 1 2 ? -21.594 0.171 -8.789 1 42.53 2 VAL B O 1
ATOM 1537 N N . GLU B 1 3 ? -21.375 0.219 -10.938 1 61.28 3 GLU B N 1
ATOM 1538 C CA . GLU B 1 3 ? -19.922 0.283 -11.023 1 61.28 3 GLU B CA 1
ATOM 1539 C C . GLU B 1 3 ? -19.375 1.455 -10.211 1 61.28 3 GLU B C 1
ATOM 1541 O O . GLU B 1 3 ? -19.703 2.611 -10.477 1 61.28 3 GLU B O 1
ATOM 1546 N N . ARG B 1 4 ? -18.859 1.158 -8.969 1 83.06 4 ARG B N 1
ATOM 1547 C CA . ARG B 1 4 ? -18.297 2.211 -8.125 1 83.06 4 ARG B CA 1
ATOM 1548 C C . ARG B 1 4 ? -17.062 2.824 -8.773 1 83.06 4 ARG B C 1
ATOM 1550 O O . ARG B 1 4 ? -16.234 2.109 -9.336 1 83.06 4 ARG B O 1
ATOM 1557 N N . LYS B 1 5 ? -17.234 4.152 -8.898 1 95 5 LYS B N 1
ATOM 1558 C CA . LYS B 1 5 ? -16.094 4.898 -9.445 1 95 5 LYS B CA 1
ATOM 1559 C C . LYS B 1 5 ? -14.984 5.039 -8.414 1 95 5 LYS B C 1
ATOM 1561 O O . LYS B 1 5 ? -15.234 5.391 -7.258 1 95 5 LYS B O 1
ATOM 1566 N N . ILE B 1 6 ? -13.773 4.59 -8.852 1 98.19 6 ILE B N 1
ATOM 1567 C CA . ILE B 1 6 ? -12.609 4.707 -7.98 1 98.19 6 ILE B CA 1
ATOM 1568 C C . ILE B 1 6 ? -11.719 5.852 -8.461 1 98.19 6 ILE B C 1
ATOM 1570 O O . ILE B 1 6 ? -11.398 5.941 -9.648 1 98.19 6 ILE B O 1
ATOM 1574 N N . ILE B 1 7 ? -11.352 6.75 -7.59 1 98.31 7 ILE B N 1
ATOM 1575 C CA . ILE B 1 7 ? -10.43 7.836 -7.895 1 98.31 7 ILE B CA 1
ATOM 1576 C C . ILE B 1 7 ? -9.117 7.629 -7.137 1 98.31 7 ILE B C 1
ATOM 1578 O O . ILE B 1 7 ? -9.102 7.656 -5.902 1 98.31 7 ILE B O 1
ATOM 1582 N N . ASP B 1 8 ? -8.117 7.375 -7.918 1 98.12 8 ASP B N 1
ATOM 1583 C CA . ASP B 1 8 ? -6.785 7.227 -7.336 1 98.12 8 ASP B CA 1
ATOM 1584 C C . ASP B 1 8 ? -6.238 8.57 -6.863 1 98.12 8 ASP B C 1
ATOM 1586 O O . ASP B 1 8 ? -6.246 9.547 -7.613 1 98.12 8 ASP B O 1
ATOM 1590 N N . LEU B 1 9 ? -5.73 8.625 -5.629 1 98.31 9 LEU B N 1
ATOM 1591 C CA . LEU B 1 9 ? -5.281 9.867 -5.023 1 98.31 9 LEU B CA 1
ATOM 1592 C C . LEU B 1 9 ? -3.793 9.805 -4.691 1 98.31 9 LEU B C 1
ATOM 1594 O O . LEU B 1 9 ? -3.271 10.68 -3.988 1 98.31 9 LEU B O 1
ATOM 1598 N N . SER B 1 10 ? -3.109 8.789 -5.148 1 97.5 10 SER B N 1
ATOM 1599 C CA . SER B 1 10 ? -1.71 8.57 -4.801 1 97.5 10 SER B CA 1
ATOM 1600 C C . SER B 1 10 ? -0.777 9.242 -5.801 1 97.5 10 SER B C 1
ATOM 1602 O O . SER B 1 10 ? -1.047 9.25 -7.004 1 97.5 10 SER B O 1
ATOM 1604 N N . LEU B 1 11 ? 0.283 9.734 -5.301 1 95 11 LEU B N 1
ATOM 1605 C CA . LEU B 1 11 ? 1.383 10.188 -6.145 1 95 11 LEU B CA 1
ATOM 1606 C C . LEU B 1 11 ? 2.258 9.016 -6.574 1 95 11 LEU B C 1
ATOM 1608 O O . LEU B 1 11 ? 2.523 8.109 -5.777 1 95 11 LEU B O 1
ATOM 1612 N N . GLN B 1 12 ? 2.693 9.125 -7.723 1 94.88 12 GLN B N 1
ATOM 1613 C CA . GLN B 1 12 ? 3.609 8.102 -8.219 1 94.88 12 GLN B CA 1
ATOM 1614 C C . GLN B 1 12 ? 5.008 8.281 -7.633 1 94.88 12 GLN B C 1
ATOM 1616 O O . GLN B 1 12 ? 5.57 9.375 -7.684 1 94.88 12 GLN B O 1
ATOM 1621 N N . ILE B 1 13 ? 5.531 7.242 -7.039 1 97.25 13 ILE B N 1
ATOM 1622 C CA . ILE B 1 13 ? 6.926 7.242 -6.609 1 97.25 13 ILE B CA 1
ATOM 1623 C C . ILE B 1 13 ? 7.832 6.965 -7.805 1 97.25 13 ILE B C 1
ATOM 1625 O O . ILE B 1 13 ? 7.574 6.047 -8.594 1 97.25 13 ILE B O 1
ATOM 1629 N N . GLU B 1 14 ? 8.805 7.727 -7.965 1 95.94 14 GLU B N 1
ATOM 1630 C CA . GLU B 1 14 ? 9.727 7.559 -9.086 1 95.94 14 GLU B CA 1
ATOM 1631 C C . GLU B 1 14 ? 11.141 8.008 -8.711 1 95.94 14 GLU B C 1
ATOM 1633 O O . GLU B 1 14 ? 11.32 8.75 -7.746 1 95.94 14 GLU B O 1
ATOM 1638 N N . GLU B 1 15 ? 12.086 7.469 -9.477 1 95.25 15 GLU B N 1
ATOM 1639 C CA . GLU B 1 15 ? 13.469 7.891 -9.289 1 95.25 15 GLU B CA 1
ATOM 1640 C C . GLU B 1 15 ? 13.609 9.406 -9.438 1 95.25 15 GLU B C 1
ATOM 1642 O O . GLU B 1 15 ? 13.094 9.984 -10.398 1 95.25 15 GLU B O 1
ATOM 1647 N N . GLY B 1 16 ? 14.242 10.055 -8.484 1 88.06 16 GLY B N 1
ATOM 1648 C CA . GLY B 1 16 ? 14.531 11.477 -8.586 1 88.06 16 GLY B CA 1
ATOM 1649 C C . GLY B 1 16 ? 13.359 12.352 -8.188 1 88.06 16 GLY B C 1
ATOM 1650 O O . GLY B 1 16 ? 13.391 13.562 -8.367 1 88.06 16 GLY B O 1
ATOM 1651 N N . MET B 1 17 ? 12.352 11.727 -7.652 1 91 17 MET B N 1
ATOM 1652 C CA . MET B 1 17 ? 11.195 12.523 -7.246 1 91 17 MET B CA 1
ATOM 1653 C C . MET B 1 17 ? 11.555 13.445 -6.082 1 91 17 MET B C 1
ATOM 1655 O O . MET B 1 17 ? 12.508 13.188 -5.352 1 91 17 MET B O 1
ATOM 1659 N N . PRO B 1 18 ? 10.781 14.547 -5.957 1 87.25 18 PRO B N 1
ATOM 1660 C CA . PRO B 1 18 ? 10.961 15.375 -4.762 1 87.25 18 PRO B CA 1
ATOM 1661 C C . PRO B 1 18 ? 10.664 14.617 -3.471 1 87.25 18 PRO B C 1
ATOM 1663 O O . PRO B 1 18 ? 9.828 13.711 -3.461 1 87.25 18 PRO B O 1
ATOM 1666 N N . PHE B 1 19 ? 11.328 14.945 -2.471 1 89.88 19 PHE B N 1
ATOM 1667 C CA . PHE B 1 19 ? 11.133 14.375 -1.145 1 89.88 19 PHE B CA 1
ATOM 1668 C C . PHE B 1 19 ? 11.398 15.406 -0.06 1 89.88 19 PHE B C 1
ATOM 1670 O O . PHE B 1 19 ? 11.938 16.484 -0.338 1 89.88 19 PHE B O 1
ATOM 1677 N N . TYR B 1 20 ? 10.875 15.18 1.111 1 90.38 20 TYR B N 1
ATOM 1678 C CA . TYR B 1 20 ? 11.047 16.125 2.209 1 90.38 20 TYR B CA 1
ATOM 1679 C C . TYR B 1 20 ? 12.516 16.266 2.588 1 90.38 20 TYR B C 1
ATOM 1681 O O . TYR B 1 20 ? 13.203 15.266 2.799 1 90.38 20 TYR B O 1
ATOM 1689 N N . PRO B 1 21 ? 12.961 17.516 2.707 1 90.19 21 PRO B N 1
ATOM 1690 C CA . PRO B 1 21 ? 14.383 17.719 3.018 1 90.19 21 PRO B CA 1
ATOM 1691 C C . PRO B 1 21 ? 14.805 17.016 4.312 1 90.19 21 PRO B C 1
ATOM 1693 O O . PRO B 1 21 ? 14.156 17.188 5.348 1 90.19 21 PRO B O 1
ATOM 1696 N N . GLY B 1 22 ? 15.906 16.25 4.262 1 92.5 22 GLY B N 1
ATOM 1697 C CA . GLY B 1 22 ? 16.422 15.555 5.426 1 92.5 22 GLY B CA 1
ATOM 1698 C C . GLY B 1 22 ? 15.977 14.102 5.488 1 92.5 22 GLY B C 1
ATOM 1699 O O . GLY B 1 22 ? 16.547 13.312 6.25 1 92.5 22 GLY B O 1
ATOM 1700 N N . ASP B 1 23 ? 15 13.781 4.703 1 95.62 23 ASP B N 1
ATOM 1701 C CA . ASP B 1 23 ? 14.539 12.391 4.629 1 95.62 23 ASP B CA 1
ATOM 1702 C C . ASP B 1 23 ? 15.406 11.578 3.67 1 95.62 23 ASP B C 1
ATOM 1704 O O . ASP B 1 23 ? 16.203 12.141 2.912 1 95.62 23 ASP B O 1
ATOM 1708 N N . PRO B 1 24 ? 15.281 10.219 3.729 1 97.75 24 PRO B N 1
ATOM 1709 C CA . PRO B 1 24 ? 16.016 9.422 2.74 1 97.75 24 PRO B CA 1
ATOM 1710 C C . PRO B 1 24 ? 15.648 9.781 1.303 1 97.75 24 PRO B C 1
ATOM 1712 O O . PRO B 1 24 ? 14.461 9.914 0.98 1 97.75 24 PRO B O 1
ATOM 1715 N N . GLU B 1 25 ? 16.656 9.977 0.497 1 96.69 25 GLU B N 1
ATOM 1716 C CA . GLU B 1 25 ? 16.422 10.211 -0.924 1 96.69 25 GLU B CA 1
ATOM 1717 C C . GLU B 1 25 ? 15.828 8.984 -1.599 1 96.69 25 GLU B C 1
ATOM 1719 O O . GLU B 1 25 ? 16.344 7.875 -1.457 1 96.69 25 GLU B O 1
ATOM 1724 N N . PRO B 1 26 ? 14.742 9.148 -2.311 1 97.5 26 PRO B N 1
ATOM 1725 C CA . PRO B 1 26 ? 14.125 7.992 -2.963 1 97.5 26 PRO B CA 1
ATOM 1726 C C . PRO B 1 26 ? 14.93 7.492 -4.16 1 97.5 26 PRO B C 1
ATOM 1728 O O . PRO B 1 26 ? 15.375 8.297 -4.988 1 97.5 26 PRO B O 1
ATOM 1731 N N . HIS B 1 27 ? 15.094 6.148 -4.234 1 98.5 27 HIS B N 1
ATOM 1732 C CA . HIS B 1 27 ? 15.727 5.488 -5.371 1 98.5 27 HIS B CA 1
ATOM 1733 C C . HIS B 1 27 ? 14.906 4.297 -5.844 1 98.5 27 HIS B C 1
ATOM 1735 O O . HIS B 1 27 ? 14.438 3.498 -5.031 1 98.5 27 HIS B O 1
ATOM 1741 N N . VAL B 1 28 ? 14.633 4.246 -7.07 1 98.56 28 VAL B N 1
ATOM 1742 C CA . VAL B 1 28 ? 14.031 3.117 -7.773 1 98.56 28 VAL B CA 1
ATOM 1743 C C . VAL B 1 28 ? 15 2.602 -8.836 1 98.56 28 VAL B C 1
ATOM 1745 O O . VAL B 1 28 ? 15.219 3.264 -9.852 1 98.56 28 VAL B O 1
ATOM 1748 N N . ARG B 1 29 ? 15.508 1.39 -8.617 1 98.19 29 ARG B N 1
ATOM 1749 C CA . ARG B 1 29 ? 16.562 0.915 -9.492 1 98.19 29 ARG B CA 1
ATOM 1750 C C . ARG B 1 29 ? 16.312 -0.521 -9.938 1 98.19 29 ARG B C 1
ATOM 1752 O O . ARG B 1 29 ? 15.852 -1.348 -9.148 1 98.19 29 ARG B O 1
ATOM 1759 N N . LYS B 1 30 ? 16.641 -0.771 -11.25 1 98.12 30 LYS B N 1
ATOM 1760 C CA . LYS B 1 30 ? 16.609 -2.152 -11.727 1 98.12 30 LYS B CA 1
ATOM 1761 C C . LYS B 1 30 ? 17.672 -2.994 -11.031 1 98.12 30 LYS B C 1
ATOM 1763 O O . LYS B 1 30 ? 18.844 -2.582 -10.945 1 98.12 30 LYS B O 1
ATOM 1768 N N . PHE B 1 31 ? 17.281 -4.078 -10.492 1 98.5 31 PHE B N 1
ATOM 1769 C CA . PHE B 1 31 ? 18.172 -4.973 -9.781 1 98.5 31 PHE B CA 1
ATOM 1770 C C . PHE B 1 31 ? 18.469 -6.215 -10.617 1 98.5 31 PHE B C 1
ATOM 1772 O O . PHE B 1 31 ? 19.625 -6.668 -10.68 1 98.5 31 PHE B O 1
ATOM 1779 N N . ILE B 1 32 ? 17.438 -6.84 -11.18 1 98.19 32 ILE B N 1
ATOM 1780 C CA . ILE B 1 32 ? 17.547 -7.945 -12.125 1 98.19 32 ILE B CA 1
ATOM 1781 C C . ILE B 1 32 ? 16.906 -7.547 -13.453 1 98.19 32 ILE B C 1
ATOM 1783 O O . ILE B 1 32 ? 15.852 -6.926 -13.484 1 98.19 32 ILE B O 1
ATOM 1787 N N . ASP B 1 33 ? 17.578 -7.883 -14.492 1 96.69 33 ASP B N 1
ATOM 1788 C CA . ASP B 1 33 ? 17.094 -7.586 -15.836 1 96.69 33 ASP B CA 1
ATOM 1789 C C . ASP B 1 33 ? 16.797 -8.867 -16.609 1 96.69 33 ASP B C 1
ATOM 1791 O O . ASP B 1 33 ? 17.312 -9.93 -16.281 1 96.69 33 ASP B O 1
ATOM 1795 N N . TYR B 1 34 ? 16.031 -8.688 -17.656 1 96.81 34 TYR B N 1
ATOM 1796 C CA . TYR B 1 34 ? 15.617 -9.828 -18.469 1 96.81 34 TYR B CA 1
ATOM 1797 C C . TYR B 1 34 ? 16.828 -10.578 -19.031 1 96.81 34 TYR B C 1
ATOM 1799 O O . TYR B 1 34 ? 16.812 -11.805 -19.109 1 96.81 34 TYR B O 1
ATOM 1807 N N . LYS B 1 35 ? 17.734 -9.867 -19.5 1 95.44 35 LYS B N 1
ATOM 1808 C CA . LYS B 1 35 ? 18.891 -10.469 -20.172 1 95.44 35 LYS B CA 1
ATOM 1809 C C . LYS B 1 35 ? 19.656 -11.391 -19.219 1 95.44 35 LYS B C 1
ATOM 1811 O O . LYS B 1 35 ? 20.297 -12.344 -19.672 1 95.44 35 LYS B O 1
ATOM 1816 N N . ASP B 1 36 ? 19.516 -11.133 -17.953 1 91.06 36 ASP B N 1
ATOM 1817 C CA . ASP B 1 36 ? 20.281 -11.891 -16.969 1 91.06 36 ASP B CA 1
ATOM 1818 C C . ASP B 1 36 ? 19.547 -13.156 -16.531 1 91.06 36 ASP B C 1
ATOM 1820 O O . ASP B 1 36 ? 20.125 -14.242 -16.516 1 91.06 36 ASP B O 1
ATOM 1824 N N . LYS B 1 37 ? 18.266 -13.047 -16.219 1 93.81 37 LYS B N 1
ATOM 1825 C CA . LYS B 1 37 ? 17.547 -14.133 -15.539 1 93.81 37 LYS B CA 1
ATOM 1826 C C . LYS B 1 37 ? 16.234 -14.445 -16.25 1 93.81 37 LYS B C 1
ATOM 1828 O O . LYS B 1 37 ? 15.562 -15.43 -15.906 1 93.81 37 LYS B O 1
ATOM 1833 N N . GLY B 1 38 ? 15.875 -13.617 -17.172 1 96.75 38 GLY B N 1
ATOM 1834 C CA . GLY B 1 38 ? 14.617 -13.836 -17.875 1 96.75 38 GLY B CA 1
ATOM 1835 C C . GLY B 1 38 ? 13.438 -13.156 -17.219 1 96.75 38 GLY B C 1
ATOM 1836 O O . GLY B 1 38 ? 12.289 -13.391 -17.594 1 96.75 38 GLY B O 1
ATOM 1837 N N . TYR B 1 39 ? 13.695 -12.422 -16.188 1 98.31 39 TYR B N 1
ATOM 1838 C CA . TYR B 1 39 ? 12.672 -11.633 -15.508 1 98.31 39 TYR B CA 1
ATOM 1839 C C . TYR B 1 39 ? 13.266 -10.344 -14.961 1 98.31 39 TYR B C 1
ATOM 1841 O O . TYR B 1 39 ? 14.477 -10.133 -15.016 1 98.31 39 TYR B O 1
ATOM 1849 N N . MET B 1 40 ? 12.383 -9.461 -14.516 1 98.5 40 MET B N 1
ATOM 1850 C CA . MET B 1 40 ? 12.781 -8.148 -14.023 1 98.5 40 MET B CA 1
ATOM 1851 C C . MET B 1 40 ? 12.422 -7.984 -12.547 1 98.5 40 MET B C 1
ATOM 1853 O O . MET B 1 40 ? 11.352 -8.406 -12.117 1 98.5 40 MET B O 1
ATOM 1857 N N . VAL B 1 41 ? 13.32 -7.484 -11.742 1 98.75 41 VAL B N 1
ATOM 1858 C CA . VAL B 1 41 ? 13.117 -7.121 -10.344 1 98.75 41 VAL B CA 1
ATOM 1859 C C . VAL B 1 41 ? 13.719 -5.75 -10.07 1 98.75 41 VAL B C 1
ATOM 1861 O O . VAL B 1 41 ? 14.805 -5.43 -10.57 1 98.75 41 VAL B O 1
ATOM 1864 N N . HIS B 1 42 ? 13.039 -4.941 -9.32 1 98.81 42 HIS B N 1
ATOM 1865 C CA . HIS B 1 42 ? 13.578 -3.646 -8.914 1 98.81 42 HIS B CA 1
ATOM 1866 C C . HIS B 1 42 ? 13.859 -3.615 -7.418 1 98.81 42 HIS B C 1
ATOM 1868 O O . HIS B 1 42 ? 13.328 -4.43 -6.66 1 98.81 42 HIS B O 1
ATOM 1874 N N . GLU B 1 43 ? 14.703 -2.766 -7.051 1 98.81 43 GLU B N 1
ATOM 1875 C CA . GLU B 1 43 ? 15.008 -2.398 -5.668 1 98.81 43 GLU B CA 1
ATOM 1876 C C . GLU B 1 43 ? 14.555 -0.975 -5.363 1 98.81 43 GLU B C 1
ATOM 1878 O O . GLU B 1 43 ? 14.758 -0.064 -6.168 1 98.81 43 GLU B O 1
ATOM 1883 N N . LEU B 1 44 ? 13.883 -0.834 -4.25 1 98.81 44 LEU B N 1
ATOM 1884 C CA . LEU B 1 44 ? 13.422 0.46 -3.768 1 98.81 44 LEU B CA 1
ATOM 1885 C C . LEU B 1 44 ? 14.172 0.875 -2.508 1 98.81 44 LEU B C 1
ATOM 1887 O O . LEU B 1 44 ? 14.258 0.105 -1.548 1 98.81 44 LEU B O 1
ATOM 1891 N N . ASN B 1 45 ? 14.758 1.984 -2.482 1 98.75 45 ASN B N 1
ATOM 1892 C CA . ASN B 1 45 ? 15.227 2.686 -1.293 1 98.75 45 ASN B CA 1
ATOM 1893 C C . ASN B 1 45 ? 14.406 3.949 -1.028 1 98.75 45 ASN B C 1
ATOM 1895 O O . ASN B 1 45 ? 14.508 4.926 -1.774 1 98.75 45 ASN B O 1
ATOM 1899 N N . ILE B 1 46 ? 13.625 3.91 0.021 1 98.75 46 ILE B N 1
ATOM 1900 C CA . ILE B 1 46 ? 12.703 5.012 0.26 1 98.75 46 ILE B CA 1
ATOM 1901 C C . ILE B 1 46 ? 12.578 5.266 1.761 1 98.75 46 ILE B C 1
ATOM 1903 O O . ILE B 1 46 ? 12.898 4.395 2.572 1 98.75 46 ILE B O 1
ATOM 1907 N N . GLY B 1 47 ? 12.188 6.48 2.104 1 98.62 47 GLY B N 1
ATOM 1908 C CA . GLY B 1 47 ? 11.805 6.766 3.477 1 98.62 47 GLY B CA 1
ATOM 1909 C C . GLY B 1 47 ? 10.344 6.457 3.762 1 98.62 47 GLY B C 1
ATOM 1910 O O . GLY B 1 47 ? 9.523 6.414 2.844 1 98.62 47 GLY B O 1
ATOM 1911 N N . THR B 1 48 ? 10.047 6.301 5.035 1 98.75 48 THR B N 1
ATOM 1912 C CA . THR B 1 48 ? 8.68 6.004 5.434 1 98.75 48 THR B CA 1
ATOM 1913 C C . THR B 1 48 ? 7.73 7.117 4.996 1 98.75 48 THR B C 1
ATOM 1915 O O . THR B 1 48 ? 6.516 6.914 4.914 1 98.75 48 THR B O 1
ATOM 1918 N N . HIS B 1 49 ? 8.195 8.258 4.633 1 98.25 49 HIS B N 1
ATOM 1919 C CA . HIS B 1 49 ? 7.344 9.391 4.297 1 98.25 49 HIS B CA 1
ATOM 1920 C C . HIS B 1 49 ? 7.559 9.828 2.85 1 98.25 49 HIS B C 1
ATOM 1922 O O . HIS B 1 49 ? 7.359 11 2.518 1 98.25 49 HIS B O 1
ATOM 1928 N N . THR B 1 50 ? 8.086 8.953 2.008 1 97.5 50 THR B N 1
ATOM 1929 C CA . THR B 1 50 ? 8.203 9.18 0.572 1 97.5 50 THR B CA 1
ATOM 1930 C C . THR B 1 50 ? 6.855 9.023 -0.119 1 97.5 50 THR B C 1
ATOM 1932 O O . THR B 1 50 ? 6.152 8.039 0.102 1 97.5 50 THR B O 1
ATOM 1935 N N . GLY B 1 51 ? 6.512 10.062 -1.017 1 95.81 51 GLY B N 1
ATOM 1936 C CA . GLY B 1 51 ? 5.258 9.961 -1.745 1 95.81 51 GLY B CA 1
ATOM 1937 C C . GLY B 1 51 ? 4.039 9.977 -0.841 1 95.81 51 GLY B C 1
ATOM 1938 O O . GLY B 1 51 ? 4.086 10.531 0.259 1 95.81 51 GLY B O 1
ATOM 1939 N N . THR B 1 52 ? 2.916 9.531 -1.362 1 97.94 52 THR B N 1
ATOM 1940 C CA . THR B 1 52 ? 1.73 9.383 -0.526 1 97.94 52 THR B CA 1
ATOM 1941 C C . THR B 1 52 ? 1.989 8.398 0.61 1 97.94 52 THR B C 1
ATOM 1943 O O . THR B 1 52 ? 2.408 7.266 0.372 1 97.94 52 THR B O 1
ATOM 1946 N N . HIS B 1 53 ? 1.757 8.867 1.85 1 98.88 53 HIS B N 1
ATOM 1947 C CA . HIS B 1 53 ? 2.094 8.031 3 1 98.88 53 HIS B CA 1
ATOM 1948 C C . HIS B 1 53 ? 1.235 8.398 4.211 1 98.88 53 HIS B C 1
ATOM 1950 O O . HIS B 1 53 ? 0.559 9.43 4.211 1 98.88 53 HIS B O 1
ATOM 1956 N N . VAL B 1 54 ? 1.324 7.516 5.195 1 98.94 54 VAL B N 1
ATOM 1957 C CA . VAL B 1 54 ? 0.639 7.797 6.453 1 98.94 54 VAL B CA 1
ATOM 1958 C C . VAL B 1 54 ? 1.665 8.094 7.543 1 98.94 54 VAL B C 1
ATOM 1960 O O . VAL B 1 54 ? 2.781 7.57 7.516 1 98.94 54 VAL B O 1
ATOM 1963 N N . ASP B 1 55 ? 1.33 8.953 8.43 1 98.94 55 ASP B N 1
ATOM 1964 C CA . ASP B 1 55 ? 2.018 9.172 9.695 1 98.94 55 ASP B CA 1
ATOM 1965 C C . ASP B 1 55 ? 1.247 8.531 10.852 1 98.94 55 ASP B C 1
ATOM 1967 O O . ASP B 1 55 ? 0.037 8.734 10.984 1 98.94 55 ASP B O 1
ATOM 1971 N N . VAL B 1 56 ? 1.932 7.773 11.641 1 98.94 56 VAL B N 1
ATOM 1972 C CA . VAL B 1 56 ? 1.308 7.199 12.828 1 98.94 56 VAL B CA 1
ATOM 1973 C C . VAL B 1 56 ? 1.956 7.773 14.078 1 98.94 56 VAL B C 1
ATOM 1975 O O . VAL B 1 56 ? 2.945 8.5 14 1 98.94 56 VAL B O 1
ATOM 1978 N N . PRO B 1 57 ? 1.414 7.5 15.281 1 98.94 57 PRO B N 1
ATOM 1979 C CA . PRO B 1 57 ? 1.858 8.18 16.5 1 98.94 57 PRO B CA 1
ATOM 1980 C C . PRO B 1 57 ? 3.363 8.062 16.719 1 98.94 57 PRO B C 1
ATOM 1982 O O . PRO B 1 57 ? 4.008 9.023 17.156 1 98.94 57 PRO B O 1
ATOM 1985 N N . ALA B 1 58 ? 4.016 7.031 16.375 1 98.88 58 ALA B N 1
ATOM 1986 C CA . ALA B 1 58 ? 5.445 6.824 16.594 1 98.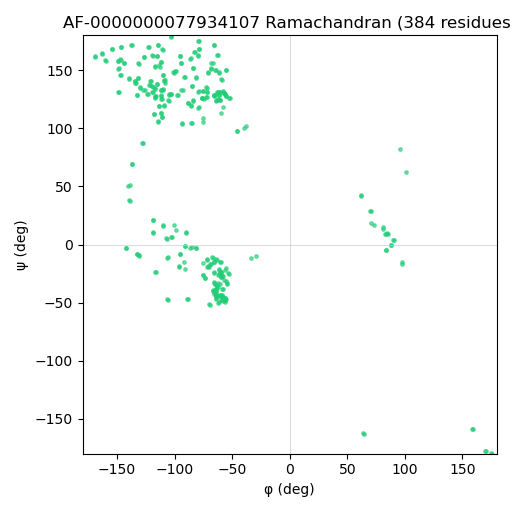88 58 ALA B CA 1
ATOM 1987 C C . ALA B 1 58 ? 6.273 7.883 15.875 1 98.88 58 ALA B C 1
ATOM 1989 O O . ALA B 1 58 ? 7.449 8.078 16.188 1 98.88 58 ALA B O 1
ATOM 1990 N N . HIS B 1 59 ? 5.746 8.523 14.891 1 98.81 59 HIS B N 1
ATOM 1991 C CA . HIS B 1 59 ? 6.457 9.523 14.109 1 98.81 59 HIS B CA 1
ATOM 1992 C C . HIS B 1 59 ? 6.859 10.719 14.977 1 98.81 59 HIS B C 1
ATOM 1994 O O . HIS B 1 59 ? 7.965 11.242 14.836 1 98.81 59 HIS B O 1
ATOM 2000 N N . PHE B 1 60 ? 5.973 11.109 15.969 1 98.75 60 PHE B N 1
ATOM 2001 C CA . PHE B 1 60 ? 6.266 12.32 16.719 1 98.75 60 PHE B CA 1
ATOM 2002 C C . PHE B 1 60 ? 6.109 12.078 18.219 1 98.75 60 PHE B C 1
ATOM 2004 O O . PHE B 1 60 ? 6.398 12.961 19.031 1 98.75 60 PHE B O 1
ATOM 2011 N N . ILE B 1 61 ? 5.586 10.922 18.641 1 98.5 61 ILE B N 1
ATOM 2012 C CA . ILE B 1 61 ? 5.32 10.633 20.031 1 98.5 61 ILE B CA 1
ATOM 2013 C C . ILE B 1 61 ? 6.223 9.492 20.5 1 98.5 61 ILE B C 1
ATOM 2015 O O . ILE B 1 61 ? 5.98 8.328 20.188 1 98.5 61 ILE B O 1
ATOM 2019 N N . PRO B 1 62 ? 7.25 9.789 21.312 1 97.88 62 PRO B N 1
ATOM 2020 C CA . PRO B 1 62 ? 8.047 8.688 21.875 1 97.88 62 PRO B CA 1
ATOM 2021 C C . PRO B 1 62 ? 7.188 7.645 22.578 1 97.88 62 PRO B C 1
ATOM 2023 O O . PRO B 1 62 ? 6.375 7.988 23.438 1 97.88 62 PRO B O 1
ATOM 2026 N N . GLY B 1 63 ? 7.336 6.391 22.188 1 97.25 63 GLY B N 1
ATOM 2027 C CA . GLY B 1 63 ? 6.535 5.324 22.766 1 97.25 63 GLY B CA 1
ATOM 2028 C C . GLY B 1 63 ? 5.172 5.184 22.109 1 97.25 63 GLY B C 1
ATOM 2029 O O . GLY B 1 63 ? 4.387 4.309 22.484 1 97.25 63 GLY B O 1
ATOM 2030 N N . GLY B 1 64 ? 4.875 6.09 21.188 1 98.5 64 GLY B N 1
ATOM 2031 C CA . GLY B 1 64 ? 3.611 5.996 20.469 1 98.5 64 GLY B CA 1
ATOM 2032 C C . GLY B 1 64 ? 3.492 4.734 19.641 1 98.5 64 GLY B C 1
ATOM 2033 O O . GLY B 1 64 ? 4.492 4.078 19.344 1 98.5 64 GLY B O 1
ATOM 2034 N N . LYS B 1 65 ? 2.27 4.387 19.234 1 98.75 65 LYS B N 1
ATOM 2035 C CA . LYS B 1 65 ? 2.01 3.176 18.469 1 98.75 65 LYS B CA 1
ATOM 2036 C C . LYS B 1 65 ? 2.744 3.207 17.125 1 98.75 65 LYS B C 1
ATOM 2038 O O . LYS B 1 65 ? 2.674 4.199 16.391 1 98.75 65 LYS B O 1
ATOM 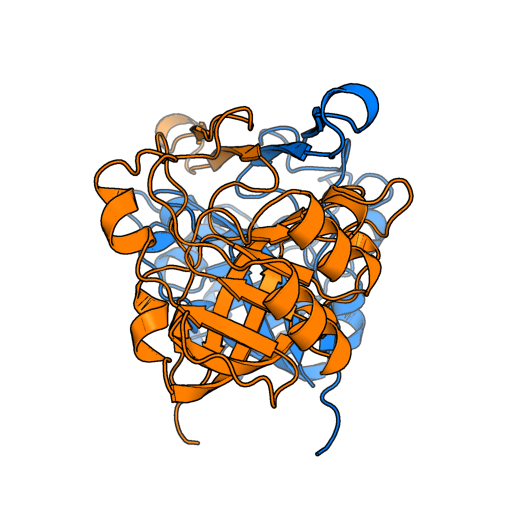2043 N N . THR B 1 66 ? 3.48 2.123 16.859 1 98.75 66 THR B N 1
ATOM 2044 C CA . THR B 1 66 ? 4.055 1.908 15.531 1 98.75 66 THR B CA 1
ATOM 2045 C C . THR B 1 66 ? 3 1.365 14.562 1 98.75 66 THR B C 1
ATOM 2047 O O . THR B 1 66 ? 1.893 1.02 14.984 1 98.75 66 THR B O 1
ATOM 2050 N N . LEU B 1 67 ? 3.365 1.384 13.32 1 98.81 67 LEU B N 1
ATOM 2051 C CA . LEU B 1 67 ? 2.4 1.157 12.25 1 98.81 67 LEU B CA 1
ATOM 2052 C C . LEU B 1 67 ? 1.682 -0.174 12.438 1 98.81 67 LEU B C 1
ATOM 2054 O O . LEU B 1 67 ? 0.456 -0.244 12.32 1 98.81 67 LEU B O 1
ATOM 2058 N N . GLU B 1 68 ? 2.457 -1.269 12.711 1 97.94 68 GLU B N 1
ATOM 2059 C CA . GLU B 1 68 ? 1.885 -2.611 12.758 1 97.94 68 GLU B CA 1
ATOM 2060 C C . GLU B 1 68 ? 0.9 -2.756 13.914 1 97.94 68 GLU B C 1
ATOM 2062 O O . GLU B 1 68 ? 0.109 -3.701 13.945 1 97.94 68 GLU B O 1
ATOM 2067 N N . LYS B 1 69 ? 0.926 -1.832 14.852 1 98.38 69 LYS B N 1
ATOM 2068 C CA . LYS B 1 69 ? 0.054 -1.877 16.016 1 98.38 69 LYS B CA 1
ATOM 2069 C C . LYS B 1 69 ? -1.255 -1.137 15.758 1 98.38 69 LYS B C 1
ATOM 2071 O O . LYS B 1 69 ? -2.117 -1.061 16.641 1 98.38 69 LYS B O 1
ATOM 2076 N N . ILE B 1 70 ? -1.389 -0.592 14.641 1 98.44 70 ILE B N 1
ATOM 2077 C CA . ILE B 1 70 ? -2.598 0.128 14.258 1 98.44 70 ILE B CA 1
ATOM 2078 C C . ILE B 1 70 ? -3.41 -0.718 13.273 1 98.44 70 ILE B C 1
ATOM 2080 O O . ILE B 1 70 ? -2.893 -1.156 12.25 1 98.44 70 ILE B O 1
ATOM 2084 N N . GLY B 1 71 ? -4.629 -0.969 13.602 1 97.81 71 GLY B N 1
ATOM 2085 C CA . GLY B 1 71 ? -5.492 -1.77 12.75 1 97.81 71 GLY B CA 1
ATOM 2086 C C . GLY B 1 71 ? -5.781 -1.117 11.406 1 97.81 71 GLY B C 1
ATOM 2087 O O . GLY B 1 71 ? -5.855 0.11 11.312 1 97.81 71 GLY B O 1
ATOM 2088 N N . ILE B 1 72 ? -5.992 -1.941 10.414 1 98.19 72 ILE B N 1
ATOM 2089 C CA . ILE B 1 72 ? -6.195 -1.47 9.047 1 98.19 72 ILE B CA 1
ATOM 2090 C C . ILE B 1 72 ? -7.438 -0.583 8.984 1 98.19 72 ILE B C 1
ATOM 2092 O O . ILE B 1 72 ? -7.523 0.32 8.148 1 98.19 72 ILE B O 1
ATOM 2096 N N . GLU B 1 73 ? -8.398 -0.737 9.867 1 97.81 73 GLU B N 1
ATOM 2097 C CA . GLU B 1 73 ? -9.656 0.009 9.875 1 97.81 73 GLU B CA 1
ATOM 2098 C C . GLU B 1 73 ? -9.414 1.49 10.148 1 97.81 73 GLU B C 1
ATOM 2100 O O . GLU B 1 73 ? -10.25 2.332 9.812 1 97.81 73 GLU B O 1
ATOM 2105 N N . GLN B 1 74 ? -8.328 1.778 10.797 1 98.56 74 GLN B N 1
ATOM 2106 C CA . GLN B 1 74 ? -7.965 3.166 11.07 1 98.56 74 GLN B CA 1
ATOM 2107 C C . GLN B 1 74 ? -7.801 3.957 9.773 1 98.56 74 GLN B C 1
ATOM 2109 O O . GLN B 1 74 ? -7.988 5.176 9.758 1 98.56 74 GLN B O 1
ATOM 2114 N N . PHE B 1 75 ? -7.52 3.268 8.664 1 98.81 75 PHE B N 1
ATOM 2115 C CA . PHE B 1 75 ? -7.125 3.918 7.418 1 98.81 75 PHE B CA 1
ATOM 2116 C C . PHE B 1 75 ? -8.25 3.857 6.395 1 98.81 75 PHE B C 1
ATOM 2118 O O . PHE B 1 75 ? -8.039 4.168 5.219 1 98.81 75 PHE B O 1
ATOM 2125 N N . ILE B 1 76 ? -9.352 3.359 6.832 1 98.56 76 ILE B N 1
ATOM 2126 C CA . ILE B 1 76 ? -10.5 3.17 5.957 1 98.56 76 ILE B CA 1
ATOM 2127 C C . ILE B 1 76 ? -11.742 3.771 6.609 1 98.56 76 ILE B C 1
ATOM 2129 O O . ILE B 1 76 ? -11.984 3.578 7.801 1 98.56 76 ILE B O 1
ATOM 2133 N N . GLY B 1 77 ? -12.555 4.531 5.801 1 97.94 77 GLY B N 1
ATOM 2134 C CA . GLY B 1 77 ? -13.797 5.027 6.375 1 97.94 77 GLY B CA 1
ATOM 2135 C C . GLY B 1 77 ? -14.492 6.051 5.5 1 97.94 77 GLY B C 1
ATOM 2136 O O . GLY B 1 77 ? -14.062 6.305 4.371 1 97.94 77 GLY B O 1
ATOM 2137 N N . GLU B 1 78 ? -15.609 6.559 6.012 1 98.31 78 GLU B N 1
ATOM 2138 C CA . GLU B 1 78 ? -16.344 7.621 5.32 1 98.31 78 GLU B CA 1
ATOM 2139 C C . GLU B 1 78 ? -15.586 8.945 5.402 1 98.31 78 GLU B C 1
ATOM 2141 O O . GLU B 1 78 ? -15.234 9.398 6.492 1 98.31 78 GLU B O 1
ATOM 2146 N N . GLY B 1 79 ? -15.383 9.516 4.234 1 98.38 79 GLY B N 1
ATOM 2147 C CA . GLY B 1 79 ? -14.609 10.75 4.176 1 98.38 79 GLY B CA 1
ATOM 2148 C C . GLY B 1 79 ? -15.336 11.867 3.451 1 98.38 79 GLY B C 1
ATOM 2149 O O . GLY B 1 79 ? -16.312 11.625 2.736 1 98.38 79 GLY B O 1
ATOM 2150 N N . GLN B 1 80 ? -14.891 13 3.693 1 98.69 80 GLN B N 1
ATOM 2151 C CA . GLN B 1 80 ? -15.312 14.203 2.98 1 98.69 80 GLN B CA 1
ATOM 2152 C C . GLN B 1 80 ? -14.117 15.117 2.691 1 98.69 80 GLN B C 1
ATOM 2154 O O . GLN B 1 80 ? -13.219 15.25 3.521 1 98.69 80 GLN B O 1
ATOM 2159 N N . ALA B 1 81 ? -14.164 15.711 1.541 1 98.69 81 ALA B N 1
ATOM 2160 C CA . ALA B 1 81 ? -13.062 16.578 1.15 1 98.69 81 ALA B CA 1
ATOM 2161 C C . ALA B 1 81 ? -13.492 18.047 1.183 1 98.69 81 ALA B C 1
ATOM 2163 O O . ALA B 1 81 ? -14.609 18.391 0.799 1 98.69 81 ALA B O 1
ATOM 2164 N N . PHE B 1 82 ? -12.547 18.891 1.638 1 98.5 82 PHE B N 1
ATOM 2165 C CA . PHE B 1 82 ? -12.773 20.328 1.767 1 98.5 82 PHE B CA 1
ATOM 2166 C C . PHE B 1 82 ? -11.625 21.109 1.142 1 98.5 82 PHE B C 1
ATOM 2168 O O . PHE B 1 82 ? -10.492 20.625 1.081 1 98.5 82 PHE B O 1
ATOM 2175 N N . ASN B 1 83 ? -11.992 22.312 0.783 1 96.62 83 ASN B N 1
ATOM 2176 C CA . ASN B 1 83 ? -10.922 23.281 0.559 1 96.62 83 ASN B CA 1
ATOM 2177 C C . ASN B 1 83 ? -10.258 23.703 1.868 1 96.62 83 ASN B C 1
ATOM 2179 O O . ASN B 1 83 ? -10.922 23.781 2.902 1 96.62 83 ASN B O 1
ATOM 2183 N N . TYR B 1 84 ? -9 23.969 1.722 1 92.69 84 TYR B N 1
ATOM 2184 C CA . TYR B 1 84 ? -8.148 24.266 2.867 1 92.69 84 TYR B CA 1
ATOM 2185 C C . TYR B 1 84 ? -8.75 25.375 3.727 1 92.69 84 TYR B C 1
ATOM 2187 O O . TYR B 1 84 ? -8.57 25.375 4.945 1 92.69 84 TYR B O 1
ATOM 2195 N N . ASN B 1 85 ? -9.547 26.25 3.312 1 91.31 85 ASN B N 1
ATOM 2196 C CA . ASN B 1 85 ? -10.078 27.391 4.051 1 91.31 85 ASN B CA 1
ATOM 2197 C C . ASN B 1 85 ? -11.508 27.156 4.508 1 91.31 85 ASN B C 1
ATOM 2199 O O . ASN B 1 85 ? -12.109 28 5.16 1 91.31 85 ASN B O 1
ATOM 2203 N N . GLU B 1 86 ? -12.023 25.906 4.297 1 95.25 86 GLU B N 1
ATOM 2204 C CA . GLU B 1 86 ? -13.445 25.672 4.555 1 95.25 86 GLU B CA 1
ATOM 2205 C C . GLU B 1 86 ? -13.656 24.328 5.23 1 95.25 86 GLU B C 1
ATOM 2207 O O . GLU B 1 86 ? -14.625 23.609 4.93 1 95.25 86 GLU B O 1
ATOM 2212 N N . VAL B 1 87 ? -12.797 24.016 6.066 1 96.81 87 VAL B N 1
ATOM 2213 C CA . VAL B 1 87 ? -12.867 22.688 6.656 1 96.81 87 VAL B CA 1
ATOM 2214 C C . VAL B 1 87 ? -13.93 22.656 7.758 1 96.81 87 VAL B C 1
ATOM 2216 O O . VAL B 1 87 ? -13.859 23.438 8.711 1 96.81 87 VAL B O 1
ATOM 2219 N N . ASP B 1 88 ? -14.93 21.875 7.613 1 95.81 88 ASP B N 1
ATOM 2220 C CA . ASP B 1 88 ? -15.984 21.625 8.594 1 95.81 88 ASP B CA 1
ATOM 2221 C C . ASP B 1 88 ? -16.156 20.125 8.852 1 95.81 88 ASP B C 1
ATOM 2223 O O . ASP B 1 88 ? -17.016 19.484 8.25 1 95.81 88 ASP B O 1
ATOM 2227 N N . PRO B 1 89 ? -15.359 19.641 9.797 1 95.38 89 PRO B N 1
ATOM 2228 C CA . PRO B 1 89 ? -15.32 18.203 10.008 1 95.38 89 PRO B CA 1
ATOM 2229 C C . PRO B 1 89 ? -16.672 17.641 10.445 1 95.38 89 PRO B C 1
ATOM 2231 O O . PRO B 1 89 ? -17.234 18.062 11.461 1 95.38 89 PRO B O 1
ATOM 2234 N N . SER B 1 90 ? -17.172 16.641 9.703 1 95.06 90 SER B N 1
ATOM 2235 C CA . SER B 1 90 ? -18.438 16 10.016 1 95.06 90 SER B CA 1
ATOM 2236 C C . SER B 1 90 ? -18.375 14.5 9.75 1 95.06 90 SER B C 1
ATOM 2238 O O . SER B 1 90 ? -19.359 13.789 9.93 1 95.06 90 SER B O 1
ATOM 2240 N N . THR B 1 91 ? -17.297 14.023 9.25 1 97.31 91 THR B N 1
ATOM 2241 C CA . THR B 1 91 ? -17.094 12.617 8.938 1 97.31 91 THR B CA 1
ATOM 2242 C C . THR B 1 91 ? -15.867 12.07 9.664 1 97.31 91 THR B C 1
ATOM 2244 O O . THR B 1 91 ? -15.094 12.844 10.242 1 97.31 91 THR B O 1
ATOM 2247 N N . GLU B 1 92 ? -15.664 10.734 9.641 1 97.88 92 GLU B N 1
ATOM 2248 C CA . GLU B 1 92 ? -14.539 10.078 10.305 1 97.88 92 GLU B CA 1
ATOM 2249 C C . GLU B 1 92 ? -13.211 10.469 9.672 1 97.88 92 GLU B C 1
ATOM 2251 O O . GLU B 1 92 ? -12.18 10.5 10.344 1 97.88 92 GLU B O 1
ATOM 2256 N N . ILE B 1 93 ? -13.266 10.703 8.406 1 98.88 93 ILE B N 1
ATOM 2257 C CA . ILE B 1 93 ? -12.062 11.031 7.652 1 98.88 93 ILE B CA 1
ATOM 2258 C C . ILE B 1 93 ? -12.25 12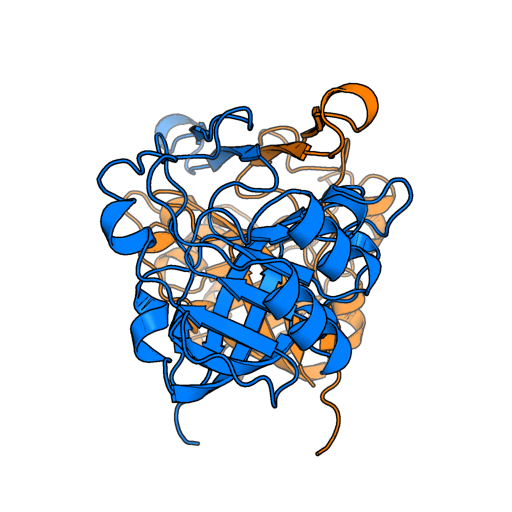.375 6.945 1 98.88 93 ILE B C 1
ATOM 2260 O O . ILE B 1 93 ? -13.289 12.625 6.332 1 98.88 93 ILE B O 1
ATOM 2264 N N . VAL B 1 94 ? -11.297 13.273 7.113 1 98.94 94 VAL B N 1
ATOM 2265 C CA . VAL B 1 94 ? -11.328 14.594 6.5 1 98.94 94 VAL B CA 1
ATOM 2266 C C . VAL B 1 94 ? -10.156 14.742 5.531 1 98.94 94 VAL B C 1
ATOM 2268 O O . VAL B 1 94 ? -9 14.508 5.898 1 98.94 94 VAL B O 1
ATOM 2271 N N . ILE B 1 95 ? -10.469 15.102 4.332 1 98.88 95 ILE B N 1
ATOM 2272 C CA . ILE B 1 95 ? -9.453 15.336 3.307 1 98.88 95 ILE B CA 1
ATOM 2273 C C . ILE B 1 95 ? -9.406 16.828 2.961 1 98.88 95 ILE B C 1
ATOM 2275 O O . ILE B 1 95 ? -10.438 17.438 2.68 1 98.88 95 ILE B O 1
ATOM 2279 N N . ILE B 1 96 ? -8.227 17.375 3.01 1 98.69 96 ILE B N 1
ATOM 2280 C CA . ILE B 1 96 ? -8.039 18.812 2.781 1 98.69 96 ILE B CA 1
ATOM 2281 C C . ILE B 1 96 ? -7.258 19.031 1.49 1 98.69 96 ILE B C 1
ATOM 2283 O O . ILE B 1 96 ? -6.109 18.594 1.369 1 98.69 96 ILE B O 1
ATOM 2287 N N . TYR B 1 97 ? -7.855 19.688 0.59 1 97.19 97 TYR B N 1
ATOM 2288 C CA . TYR B 1 97 ? -7.199 20.031 -0.667 1 97.19 97 TYR B CA 1
ATOM 2289 C C . TYR B 1 97 ? -6.637 21.453 -0.613 1 97.19 97 TYR B C 1
ATOM 2291 O O . TYR B 1 97 ? -7.367 22.406 -0.333 1 97.19 97 TYR B O 1
ATOM 2299 N N . THR B 1 98 ? -5.352 21.578 -0.958 1 94.5 98 THR B N 1
ATOM 2300 C CA . THR B 1 98 ? -4.676 22.875 -0.889 1 94.5 98 THR B CA 1
ATOM 2301 C C . THR B 1 98 ? -4.238 23.328 -2.277 1 94.5 98 THR B C 1
ATOM 2303 O O . THR B 1 98 ? -3.959 24.516 -2.488 1 94.5 98 THR B O 1
ATOM 2306 N N . GLY B 1 99 ? -4.062 22.406 -3.18 1 90.44 99 GLY B N 1
ATOM 2307 C CA . GLY B 1 99 ? -3.523 22.688 -4.5 1 90.44 99 GLY B CA 1
ATOM 2308 C C . GLY B 1 99 ? -2.008 22.688 -4.539 1 90.44 99 GLY B C 1
ATOM 2309 O O . GLY B 1 99 ? -1.408 23.078 -5.543 1 90.44 99 GLY B O 1
ATOM 2310 N N . THR B 1 100 ? -1.344 22.297 -3.547 1 88.12 100 THR B N 1
ATOM 2311 C CA . THR B 1 100 ? 0.108 22.344 -3.414 1 88.12 100 THR B CA 1
ATOM 2312 C C . THR B 1 100 ? 0.775 21.406 -4.422 1 88.12 100 THR B C 1
ATOM 2314 O O . THR B 1 100 ? 1.788 21.766 -5.031 1 88.12 100 THR B O 1
ATOM 2317 N N . ASN B 1 101 ? 0.323 20.25 -4.652 1 78.88 101 ASN B N 1
ATOM 2318 C CA . ASN B 1 101 ? 0.979 19.234 -5.461 1 78.88 101 ASN B CA 1
ATOM 2319 C C . ASN B 1 101 ? 0.945 19.578 -6.945 1 78.88 101 ASN B C 1
ATOM 2321 O O . ASN B 1 101 ? 1.734 19.062 -7.73 1 78.88 101 ASN B O 1
ATOM 2325 N N . LYS B 1 102 ? 0.083 20.422 -7.305 1 73.88 102 LYS B N 1
ATOM 2326 C CA . LYS B 1 102 ? 0.126 20.891 -8.688 1 73.88 102 LYS B CA 1
ATOM 2327 C C . LYS B 1 102 ? 1.487 21.5 -9.016 1 73.88 102 LYS B C 1
ATOM 2329 O O . LYS B 1 102 ? 1.994 21.328 -10.125 1 73.88 102 LYS B O 1
ATOM 2334 N N . GLN B 1 103 ? 2.092 22.047 -8.055 1 62.09 103 GLN B N 1
ATOM 2335 C CA . GLN B 1 103 ? 3.361 22.734 -8.242 1 62.09 103 GLN B CA 1
ATOM 2336 C C . GLN B 1 103 ? 4.543 21.797 -8.039 1 62.09 103 GLN B C 1
ATOM 2338 O O . GLN B 1 103 ? 5.664 22.094 -8.453 1 62.09 103 GLN B O 1
ATOM 2343 N N . TRP B 1 104 ? 4.359 20.781 -7.402 1 57.91 104 TRP B N 1
ATOM 2344 C CA . TRP B 1 104 ? 5.418 19.859 -6.992 1 57.91 104 TRP B CA 1
ATOM 2345 C C . TRP B 1 104 ? 6.082 19.219 -8.203 1 57.91 104 TRP B C 1
ATOM 2347 O O . TRP B 1 104 ? 7.305 19.062 -8.242 1 57.91 104 TRP B O 1
ATOM 2357 N N . LYS B 1 105 ? 5.242 18.797 -9.164 1 56.56 105 LYS B N 1
ATOM 2358 C CA . LYS B 1 105 ? 5.863 18.172 -10.328 1 56.56 105 LYS B CA 1
ATOM 2359 C C . LYS B 1 105 ? 6.875 19.109 -10.977 1 56.56 105 LYS B C 1
ATOM 2361 O O . LYS B 1 105 ? 7.777 18.672 -11.688 1 56.56 105 LYS B O 1
ATOM 2366 N N . LYS B 1 106 ? 6.621 20.406 -10.641 1 53.81 106 LYS B N 1
ATOM 2367 C CA . LYS B 1 106 ? 7.508 21.359 -11.305 1 53.81 106 LYS B CA 1
ATOM 2368 C C . LYS B 1 106 ? 8.648 21.781 -10.383 1 53.81 106 LYS B C 1
ATOM 2370 O O . LYS B 1 106 ? 9.375 22.734 -10.688 1 53.81 106 LYS B O 1
ATOM 2375 N N . GLY B 1 107 ? 8.797 21.062 -9.305 1 52.62 107 GLY B N 1
ATOM 2376 C CA . GLY B 1 107 ? 9.867 21.391 -8.375 1 52.62 107 GLY B CA 1
ATOM 2377 C C . GLY B 1 107 ? 9.383 22.172 -7.168 1 52.62 107 GLY B C 1
ATOM 2378 O O . GLY B 1 107 ? 9.461 23.406 -7.148 1 52.62 107 GLY B O 1
ATOM 2379 N N . TRP B 1 108 ? 8.57 21.656 -6.383 1 53.5 108 TRP B N 1
ATOM 2380 C CA . TRP B 1 108 ? 8.195 22.438 -5.207 1 53.5 108 TRP B CA 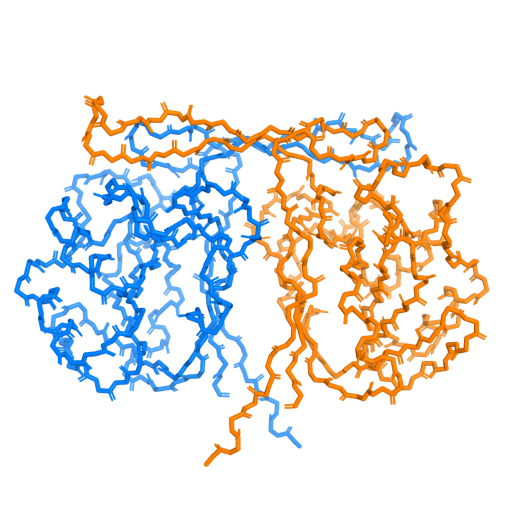1
ATOM 2381 C C . TRP B 1 108 ? 9.43 22.797 -4.379 1 53.5 108 TRP B C 1
ATOM 2383 O O . TRP B 1 108 ? 10.352 21.984 -4.25 1 53.5 108 TRP B O 1
ATOM 2393 N N . LYS B 1 109 ? 9.539 24.125 -4.34 1 59.81 109 LYS B N 1
ATOM 2394 C CA . LYS B 1 109 ? 10.352 24.625 -3.232 1 59.81 109 LYS B CA 1
ATOM 2395 C C . LYS B 1 109 ? 9.594 24.547 -1.913 1 59.81 109 LYS B C 1
ATOM 2397 O O . LYS B 1 109 ? 8.414 24.906 -1.854 1 59.81 109 LYS B O 1
ATOM 2402 N N . MET B 1 110 ? 9.961 23.625 -0.988 1 62.28 110 MET B N 1
ATOM 2403 C CA . MET B 1 110 ? 9.438 23.484 0.367 1 62.28 110 MET B CA 1
ATOM 2404 C C . MET B 1 110 ? 8.984 24.844 0.91 1 62.28 110 MET B C 1
ATOM 2406 O O . MET B 1 110 ? 8.133 24.906 1.8 1 62.28 110 MET B O 1
ATOM 2410 N N . ASP B 1 111 ? 9.312 25.891 0.204 1 66.81 111 ASP B N 1
ATOM 2411 C CA . ASP B 1 111 ? 9.094 27.203 0.811 1 66.81 111 ASP B CA 1
ATOM 2412 C C . ASP B 1 111 ? 7.672 27.703 0.565 1 66.81 111 ASP B C 1
ATOM 2414 O O . ASP B 1 111 ? 7.227 28.656 1.194 1 66.81 111 ASP B O 1
ATOM 2418 N N . ASN B 1 112 ? 6.91 26.953 -0.171 1 78.38 112 ASN B N 1
ATOM 2419 C CA . ASN B 1 112 ? 5.582 27.5 -0.414 1 78.38 112 ASN B CA 1
ATOM 2420 C C . ASN B 1 112 ? 4.504 26.422 -0.324 1 78.38 112 ASN B C 1
ATOM 2422 O O . ASN B 1 112 ? 3.623 26.344 -1.183 1 78.38 112 ASN B O 1
ATOM 2426 N N . ILE B 1 113 ? 4.527 25.703 0.738 1 86 113 ILE B N 1
ATOM 2427 C CA . ILE B 1 113 ? 3.48 24.703 0.866 1 86 113 ILE B CA 1
ATOM 2428 C C . ILE B 1 113 ? 2.383 25.219 1.795 1 86 113 ILE B C 1
ATOM 2430 O O . ILE B 1 113 ? 2.637 26.047 2.666 1 86 113 ILE B O 1
ATOM 2434 N N . LYS B 1 114 ? 1.147 24.828 1.546 1 91.75 114 LYS B N 1
ATOM 2435 C CA . LYS B 1 114 ? 0.028 25.125 2.434 1 91.75 114 LYS B CA 1
ATOM 2436 C C . LYS B 1 114 ? -0.195 23.984 3.438 1 91.75 114 LYS B C 1
ATOM 2438 O O . LYS B 1 114 ? -0.183 22.812 3.068 1 91.75 114 LYS B O 1
ATOM 2443 N N . VAL B 1 115 ? -0.345 24.375 4.691 1 95.44 115 VAL B N 1
ATOM 2444 C CA . VAL B 1 115 ? -0.54 23.422 5.777 1 95.44 115 VAL B CA 1
ATOM 2445 C C . VAL B 1 115 ? -1.625 23.922 6.727 1 95.44 115 VAL B C 1
ATOM 2447 O O . VAL B 1 115 ? -2.098 25.062 6.586 1 95.44 115 VAL B O 1
ATOM 2450 N N . ILE B 1 116 ? -2.021 23.078 7.648 1 97.5 116 ILE B N 1
ATOM 2451 C CA . ILE B 1 116 ? -3.01 23.531 8.617 1 97.5 116 ILE B CA 1
ATOM 2452 C C . ILE B 1 116 ? -2.305 24.031 9.883 1 97.5 116 ILE B C 1
ATOM 2454 O O . ILE B 1 116 ? -1.126 23.734 10.094 1 97.5 116 ILE B O 1
ATOM 2458 N N . ASP B 1 117 ? -3.049 24.781 10.648 1 97.88 117 ASP B N 1
ATOM 2459 C CA . ASP B 1 117 ? -2.486 25.297 11.898 1 97.88 117 ASP B CA 1
ATOM 2460 C C . ASP B 1 117 ? -3.004 24.5 13.094 1 97.88 117 ASP B C 1
ATOM 2462 O O . ASP B 1 117 ? -3.77 23.547 12.938 1 97.88 117 ASP B O 1
ATOM 2466 N N . GLU B 1 118 ? -2.521 24.875 14.289 1 98.62 118 GLU B N 1
ATOM 2467 C CA . GLU B 1 118 ? -2.855 24.156 15.516 1 98.62 118 GLU B CA 1
ATOM 2468 C C . GLU B 1 118 ? -4.348 24.25 15.828 1 98.62 118 GLU B C 1
ATOM 2470 O O . GLU B 1 118 ? -4.941 23.312 16.359 1 98.62 118 GLU B O 1
ATOM 2475 N N . GLU B 1 119 ? -4.918 25.375 15.508 1 98.25 119 GLU B N 1
ATOM 2476 C CA . GLU B 1 119 ? -6.34 25.562 15.773 1 98.25 119 GLU B CA 1
ATOM 2477 C C . GLU B 1 119 ? -7.188 24.547 15 1 98.25 119 GLU B C 1
ATOM 2479 O O . GLU B 1 119 ? -8.078 23.906 15.562 1 98.25 119 GLU B O 1
ATOM 2484 N N . LEU B 1 120 ? -6.93 24.438 13.727 1 98.44 120 LEU B N 1
ATOM 2485 C CA . LEU B 1 120 ? -7.664 23.453 12.93 1 98.44 120 LEU B CA 1
ATOM 2486 C C . LEU B 1 120 ? -7.363 22.031 13.391 1 98.44 120 LEU B C 1
ATOM 2488 O O . LEU B 1 120 ? -8.258 21.188 13.43 1 98.44 120 LEU B O 1
ATOM 2492 N N . ALA B 1 121 ? -6.113 21.766 13.742 1 98.69 121 ALA B N 1
ATOM 2493 C CA . ALA B 1 121 ? -5.766 20.438 14.266 1 98.69 121 ALA B CA 1
ATOM 2494 C C . ALA B 1 121 ? -6.617 20.094 15.484 1 98.69 121 ALA B C 1
ATOM 2496 O O . ALA B 1 121 ? -7.16 18.984 15.578 1 98.69 121 ALA B O 1
ATOM 2497 N N . MET B 1 122 ? -6.727 21.062 16.375 1 98.62 122 MET B N 1
ATOM 2498 C CA . MET B 1 122 ? -7.516 20.844 17.578 1 98.62 122 MET B CA 1
ATOM 2499 C C . MET B 1 122 ? -8.992 20.641 17.25 1 98.62 122 MET B C 1
ATOM 2501 O O . MET B 1 122 ? -9.672 19.828 17.875 1 98.62 122 MET B O 1
ATOM 2505 N N . LYS B 1 123 ? -9.477 21.391 16.297 1 98.62 123 LYS B N 1
ATOM 2506 C CA . LYS B 1 123 ? -10.852 21.234 15.844 1 98.62 123 LYS B CA 1
ATOM 2507 C C . LYS B 1 123 ? -11.102 19.828 15.32 1 98.62 123 LYS B C 1
ATOM 2509 O O . LYS B 1 123 ? -12.133 19.219 15.609 1 98.62 123 LYS B O 1
ATOM 2514 N N . LEU B 1 124 ? -10.195 19.266 14.531 1 98.75 124 LEU B N 1
ATOM 2515 C CA . LEU B 1 124 ? -10.297 17.922 14 1 98.75 124 LEU B CA 1
ATOM 2516 C C . LEU B 1 124 ? -10.352 16.891 15.133 1 98.75 124 LEU B C 1
ATOM 2518 O O . LEU B 1 124 ? -11.172 15.977 15.102 1 98.75 124 LEU B O 1
ATOM 2522 N N . VAL B 1 125 ? -9.477 17.078 16.141 1 98.75 125 VAL B N 1
ATOM 2523 C CA . VAL B 1 125 ? -9.414 16.156 17.281 1 98.75 125 VAL B CA 1
ATOM 2524 C C . VAL B 1 125 ? -10.734 16.203 18.047 1 98.75 125 VAL B C 1
ATOM 2526 O O . VAL B 1 125 ? -11.305 15.156 18.359 1 98.75 125 VAL B O 1
ATOM 2529 N N . ARG B 1 126 ? -11.203 17.406 18.281 1 98.31 126 ARG B N 1
ATOM 2530 C CA . ARG B 1 126 ? -12.453 17.562 19.016 1 98.31 126 ARG B CA 1
ATOM 2531 C C . ARG B 1 126 ? -13.617 16.938 18.266 1 98.31 126 ARG B C 1
ATOM 2533 O O . ARG B 1 126 ? -14.562 16.422 18.891 1 98.31 126 ARG B O 1
ATOM 2540 N N . SER B 1 127 ? -13.547 16.984 17 1 98.31 127 SER B N 1
ATOM 2541 C CA . SER B 1 127 ? -14.602 16.422 16.156 1 98.31 127 SER B CA 1
ATOM 2542 C C . SER B 1 127 ? -14.445 14.906 16 1 98.31 127 SER B C 1
ATOM 2544 O O . SER B 1 127 ? -15.195 14.266 15.266 1 98.31 127 SER B O 1
ATOM 2546 N N . LYS B 1 128 ? -13.391 14.289 16.562 1 98.19 128 LYS B N 1
ATOM 2547 C CA . LYS B 1 128 ? -13.141 12.852 16.641 1 98.19 128 LYS B CA 1
ATOM 2548 C C . LYS B 1 128 ? -12.805 12.281 15.258 1 98.19 128 LYS B C 1
ATOM 2550 O O . LYS B 1 128 ? -13.211 11.164 14.938 1 98.19 128 LYS B O 1
ATOM 2555 N N . VAL B 1 129 ? -12.227 13.117 14.438 1 98.75 129 VAL B N 1
ATOM 2556 C CA . VAL B 1 129 ? -11.695 12.656 13.164 1 98.75 129 VAL B CA 1
ATOM 2557 C C . VAL B 1 129 ? -10.602 11.617 13.406 1 98.75 129 VAL B C 1
ATOM 2559 O O . VAL B 1 129 ? -9.695 11.836 14.219 1 98.75 129 VAL B O 1
ATOM 2562 N N . LYS B 1 130 ? -10.656 10.469 12.711 1 98.75 130 LYS B N 1
ATOM 2563 C CA . LYS B 1 130 ? -9.664 9.438 12.984 1 98.75 130 LYS B CA 1
ATOM 2564 C C . LYS B 1 130 ? -8.5 9.508 12 1 98.75 130 LYS B C 1
ATOM 2566 O O . LYS B 1 130 ? -7.449 8.914 12.227 1 98.75 130 LYS B O 1
ATOM 2571 N N . LEU B 1 131 ? -8.727 10.164 10.883 1 98.94 131 LEU B N 1
ATOM 2572 C CA . LEU B 1 131 ? -7.699 10.336 9.859 1 98.94 131 LEU B CA 1
ATOM 2573 C C . LEU B 1 131 ? -7.887 11.656 9.117 1 98.94 131 LEU B C 1
ATOM 2575 O O . LEU B 1 131 ? -9.008 12.016 8.75 1 98.94 131 LEU B O 1
ATOM 2579 N N . VAL B 1 132 ? -6.852 12.43 8.969 1 98.94 132 VAL B N 1
ATOM 2580 C CA . VAL B 1 132 ? -6.859 13.641 8.148 1 98.94 132 VAL B CA 1
ATOM 2581 C C . VAL B 1 132 ? -5.832 13.508 7.027 1 98.94 132 VAL B C 1
ATOM 2583 O O . VAL B 1 132 ? -4.711 13.047 7.254 1 98.94 132 VAL B O 1
ATOM 2586 N N . GLY B 1 133 ? -6.23 13.797 5.84 1 98.88 133 GLY B N 1
ATOM 2587 C CA . GLY B 1 133 ? -5.355 13.789 4.68 1 98.88 133 GLY B CA 1
ATOM 2588 C C . GLY B 1 133 ? -5.195 15.148 4.035 1 98.88 133 GLY B C 1
ATOM 2589 O O . GLY B 1 133 ? -6.098 15.992 4.113 1 98.88 133 GLY B O 1
ATOM 2590 N N . ILE B 1 134 ? -4.066 15.352 3.379 1 98.44 134 ILE B N 1
ATOM 2591 C CA . ILE B 1 134 ? -3.781 16.625 2.732 1 98.44 134 ILE B CA 1
ATOM 2592 C C . ILE B 1 134 ? -2.918 16.391 1.494 1 98.44 134 ILE B C 1
ATOM 2594 O O . ILE B 1 134 ? -2.135 15.445 1.443 1 98.44 134 ILE B O 1
ATOM 2598 N N . ASP B 1 135 ? -2.992 17.234 0.47 1 95.62 135 ASP B N 1
ATOM 2599 C CA . ASP B 1 135 ? -2.215 17.094 -0.758 1 95.62 135 ASP B CA 1
ATOM 2600 C C . ASP B 1 135 ? -0.881 17.828 -0.65 1 95.62 135 ASP B C 1
ATOM 2602 O O . ASP B 1 135 ? -0.162 17.969 -1.642 1 95.62 135 ASP B O 1
ATOM 2606 N N . SER B 1 136 ? -0.518 18.281 0.508 1 94.56 136 SER B N 1
ATOM 2607 C CA . SER B 1 136 ? 0.77 18.906 0.791 1 94.56 136 SER B CA 1
ATOM 2608 C C . SER B 1 136 ? 1.771 17.891 1.333 1 94.56 136 SER B C 1
ATOM 2610 O O . SER B 1 136 ? 1.38 16.859 1.883 1 94.56 136 SER B O 1
ATOM 2612 N N . PRO B 1 137 ? 3.096 18.156 1.179 1 93.31 137 PRO B N 1
ATOM 2613 C CA . PRO B 1 137 ? 4.105 17.234 1.691 1 93.31 137 PRO B CA 1
ATOM 2614 C C . PRO B 1 137 ? 4.109 17.156 3.217 1 93.31 137 PRO B C 1
ATOM 2616 O O . PRO B 1 137 ? 4.73 16.25 3.787 1 93.31 137 PRO B O 1
ATOM 2619 N N . SER B 1 138 ? 3.396 18.078 3.803 1 95.25 138 SER B N 1
ATOM 2620 C CA . SER B 1 138 ? 3.27 18.078 5.258 1 95.25 138 SER B CA 1
ATOM 2621 C C . SER B 1 138 ? 1.906 18.594 5.691 1 95.25 138 SER B C 1
ATOM 2623 O O . SER B 1 138 ? 1.376 19.531 5.094 1 95.25 138 SER B O 1
ATOM 2625 N N . ILE B 1 139 ? 1.428 18.016 6.789 1 97.81 139 ILE B N 1
ATOM 2626 C CA . ILE B 1 139 ? 0.162 18.453 7.363 1 97.81 139 ILE B CA 1
ATOM 2627 C C . ILE B 1 139 ? 0.36 19.781 8.086 1 97.81 139 ILE B C 1
ATOM 2629 O O . ILE B 1 139 ? -0.583 20.562 8.234 1 97.81 139 ILE B O 1
ATOM 2633 N N . GLY B 1 140 ? 1.575 20.031 8.539 1 96.94 140 GLY B N 1
ATOM 2634 C CA . GLY B 1 140 ? 1.857 21.25 9.281 1 96.94 140 GLY B CA 1
ATOM 2635 C C . GLY B 1 140 ? 3.096 21.156 10.148 1 96.94 140 GLY B C 1
ATOM 2636 O O . GLY B 1 140 ? 3.992 20.359 9.867 1 96.94 140 GLY B O 1
ATOM 2637 N N . SER B 1 141 ? 3.172 22.016 11.156 1 97.12 141 SER B N 1
ATOM 2638 C CA . SER B 1 141 ? 4.312 22.078 12.062 1 97.12 141 SER B CA 1
ATOM 2639 C C . SER B 1 141 ? 4.422 20.812 12.891 1 97.12 141 SER B C 1
ATOM 2641 O O . SER B 1 141 ? 3.51 19.969 12.891 1 97.12 141 SER B O 1
ATOM 2643 N N . SER B 1 142 ? 5.574 20.703 13.641 1 98.06 142 SER B N 1
ATOM 2644 C CA . SER B 1 142 ? 5.742 19.594 14.57 1 98.06 142 SER B CA 1
ATOM 2645 C C . SER B 1 142 ? 4.621 19.547 15.602 1 98.06 142 SER B C 1
ATOM 2647 O O . SER B 1 142 ? 4.16 18.469 15.984 1 98.06 142 SER B O 1
ATOM 2649 N N . GLU B 1 143 ? 4.227 20.688 16.016 1 98.56 143 GLU B N 1
ATOM 2650 C CA . GLU B 1 143 ? 3.162 20.75 17.016 1 98.56 143 GLU B CA 1
ATOM 2651 C C . GLU B 1 143 ? 1.837 20.25 16.453 1 98.56 143 GLU B C 1
ATOM 2653 O O . GLU B 1 143 ? 1.079 19.562 17.141 1 98.56 143 GLU B O 1
ATOM 2658 N N . VAL B 1 144 ? 1.528 20.594 15.203 1 98.81 144 VAL B N 1
ATOM 2659 C CA . VAL B 1 144 ? 0.328 20.094 14.547 1 98.81 144 VAL B CA 1
ATOM 2660 C C . VAL B 1 144 ? 0.363 18.562 14.5 1 98.81 144 VAL B C 1
ATOM 2662 O O . VAL B 1 144 ? -0.629 17.906 14.82 1 98.81 144 VAL B O 1
ATOM 2665 N N . HIS B 1 145 ? 1.509 18 14.086 1 98.88 145 HIS B N 1
ATOM 2666 C CA . HIS B 1 145 ? 1.66 16.547 14.086 1 98.88 145 HIS B CA 1
ATOM 2667 C C . HIS B 1 145 ? 1.388 15.961 15.469 1 98.88 145 HIS B C 1
ATOM 2669 O O . HIS B 1 145 ? 0.655 14.977 15.594 1 98.88 145 HIS B O 1
ATOM 2675 N N . ARG B 1 146 ? 1.959 16.562 16.469 1 98.88 146 ARG B N 1
ATOM 2676 C CA . ARG B 1 146 ? 1.822 16.047 17.828 1 98.88 146 ARG B CA 1
ATOM 2677 C C . ARG B 1 146 ? 0.372 16.109 18.297 1 98.88 146 ARG B C 1
ATOM 2679 O O . ARG B 1 146 ? -0.121 15.172 18.938 1 98.88 146 ARG B O 1
ATOM 2686 N N . ILE B 1 147 ? -0.311 17.219 18.016 1 98.88 147 ILE B N 1
ATOM 2687 C CA . ILE B 1 147 ? -1.711 17.359 18.406 1 98.88 147 ILE B CA 1
ATOM 2688 C C . ILE B 1 147 ? -2.531 16.234 17.797 1 98.88 147 ILE B C 1
ATOM 2690 O O . ILE B 1 147 ? -3.289 15.555 18.5 1 98.88 147 ILE B O 1
ATOM 2694 N N . LEU B 1 148 ? -2.396 15.977 16.562 1 98.94 148 LEU B N 1
ATOM 2695 C CA . LEU B 1 148 ? -3.199 14.977 15.859 1 98.94 148 LEU B CA 1
ATOM 2696 C C . LEU B 1 148 ? -2.83 13.57 16.297 1 98.94 148 LEU B C 1
ATOM 2698 O O . LEU B 1 148 ? -3.693 12.805 16.75 1 98.94 148 LEU B O 1
ATOM 2702 N N . LEU B 1 149 ? -1.534 13.242 16.266 1 98.94 149 LEU B N 1
ATOM 2703 C CA . LEU B 1 149 ? -1.061 11.875 16.453 1 98.94 149 LEU B CA 1
ATOM 2704 C C . LEU B 1 149 ? -1.182 11.453 17.922 1 98.94 149 LEU B C 1
ATOM 2706 O O . LEU B 1 149 ? -1.342 10.266 18.219 1 98.94 149 LEU B O 1
ATOM 2710 N N . SER B 1 150 ? -1.106 12.383 18.828 1 98.69 150 SER B N 1
ATOM 2711 C CA . SER B 1 150 ? -1.293 12.047 20.25 1 98.69 150 SER B CA 1
ATOM 2712 C C . SER B 1 150 ? -2.75 11.703 20.547 1 98.69 150 SER B C 1
ATOM 2714 O O . SER B 1 150 ? -3.055 11.133 21.594 1 98.69 150 SER B O 1
ATOM 2716 N N . ASN B 1 151 ? -3.631 12.102 19.688 1 98.44 151 ASN B N 1
ATOM 2717 C CA . ASN B 1 151 ? -5.055 11.859 19.891 1 98.44 151 ASN B CA 1
ATOM 2718 C C . ASN B 1 151 ? -5.602 10.836 18.906 1 98.44 151 ASN B C 1
ATOM 2720 O O . ASN B 1 151 ? -6.793 10.828 18.594 1 98.44 151 ASN B O 1
ATOM 2724 N N . ASN B 1 152 ? -4.742 10.07 18.234 1 95.75 152 ASN B N 1
ATOM 2725 C CA . ASN B 1 152 ? -5.035 8.914 17.406 1 95.75 152 ASN B CA 1
ATOM 2726 C C . ASN B 1 152 ? -5.688 9.32 16.078 1 95.75 152 ASN B C 1
ATOM 2728 O O . ASN B 1 152 ? -6.484 8.57 15.516 1 95.75 152 ASN B O 1
ATOM 2732 N N . THR B 1 153 ? -5.535 10.602 15.789 1 98.81 153 THR B N 1
ATOM 2733 C CA . THR B 1 153 ? -5.824 11.023 14.422 1 98.81 153 THR B CA 1
ATOM 2734 C C . THR B 1 153 ? -4.605 10.828 13.523 1 98.81 153 THR B C 1
ATOM 2736 O O . THR B 1 153 ? -3.652 11.602 13.578 1 98.81 153 THR B O 1
ATOM 2739 N N . VAL B 1 154 ? -4.641 9.781 12.68 1 98.94 154 VAL B N 1
ATOM 2740 C CA . VAL B 1 154 ? -3.502 9.523 11.805 1 98.94 154 VAL B CA 1
ATOM 2741 C C . VAL B 1 154 ? -3.547 10.461 10.602 1 98.94 154 VAL B C 1
ATOM 2743 O O . VAL B 1 154 ? -4.562 11.117 10.359 1 98.94 154 VAL B O 1
ATOM 2746 N N . ILE B 1 155 ? -2.404 10.562 9.969 1 98.94 155 ILE B N 1
ATOM 2747 C CA . ILE B 1 155 ? -2.232 11.578 8.945 1 98.94 155 ILE B CA 1
ATOM 2748 C C . ILE B 1 155 ? -1.885 10.914 7.613 1 98.94 155 ILE B C 1
ATOM 2750 O O . ILE B 1 155 ? -1.114 9.953 7.574 1 98.94 155 ILE B O 1
ATOM 2754 N N . VAL B 1 156 ? -2.424 11.406 6.539 1 98.88 156 VAL B N 1
ATOM 2755 C CA . VAL B 1 156 ? -1.981 11.086 5.184 1 98.88 156 VAL B CA 1
ATOM 2756 C C . VAL B 1 156 ? -1.446 12.344 4.504 1 98.88 156 VAL B C 1
ATOM 2758 O O . VAL B 1 156 ? -2.125 13.375 4.465 1 98.88 156 VAL B O 1
ATOM 2761 N N . GLU B 1 157 ? -0.282 12.281 3.988 1 98.06 157 GLU B N 1
ATOM 2762 C CA . GLU B 1 157 ? 0.324 13.406 3.289 1 98.06 157 GLU B CA 1
ATOM 2763 C C . GLU B 1 157 ? 0.623 13.062 1.834 1 98.06 157 GLU B C 1
ATOM 2765 O O . GLU B 1 157 ? 0.671 11.883 1.47 1 98.06 157 GLU B O 1
ATOM 2770 N N . ASN B 1 158 ? 0.837 14.109 1.008 1 95.94 158 ASN B N 1
ATOM 2771 C CA . ASN B 1 158 ? 1.19 13.977 -0.401 1 95.94 158 ASN B CA 1
ATOM 2772 C C . ASN B 1 158 ? 0.093 13.273 -1.191 1 95.94 158 ASN B C 1
ATOM 2774 O O . ASN B 1 158 ? 0.375 12.375 -1.993 1 95.94 158 ASN B O 1
ATOM 2778 N N . LEU B 1 159 ? -1.147 13.641 -0.904 1 97.06 159 LEU B N 1
ATOM 2779 C CA . LEU B 1 159 ? -2.191 13.234 -1.838 1 97.06 159 LEU B CA 1
ATOM 2780 C C . LEU B 1 159 ? -2.049 13.969 -3.166 1 97.06 159 LEU B C 1
ATOM 2782 O O . LEU B 1 159 ? -1.549 15.094 -3.207 1 97.06 159 LEU B O 1
ATOM 2786 N N . SER B 1 160 ? -2.486 13.352 -4.215 1 95.06 160 SER B N 1
ATOM 2787 C CA . SER B 1 160 ? -2.291 13.93 -5.539 1 95.06 160 SER B CA 1
ATOM 2788 C C . SER B 1 160 ? -3.314 15.023 -5.82 1 95.06 160 SER B C 1
ATOM 2790 O O . SER B 1 160 ? -4.242 15.227 -5.035 1 95.06 160 SER B O 1
ATOM 2792 N N . ASP B 1 161 ? -3.148 15.656 -6.941 1 94.12 161 ASP B N 1
ATOM 2793 C CA . ASP B 1 161 ? -4.023 16.75 -7.352 1 94.12 161 ASP B CA 1
ATOM 2794 C C . ASP B 1 161 ? -5.426 16.234 -7.676 1 94.12 161 ASP B C 1
ATOM 2796 O O . ASP B 1 161 ? -6.379 17.016 -7.734 1 94.12 161 ASP B O 1
ATOM 2800 N N . THR B 1 162 ? -5.566 14.961 -7.879 1 96.19 162 THR B N 1
ATOM 2801 C CA . THR B 1 162 ? -6.879 14.398 -8.156 1 96.19 162 THR B CA 1
ATOM 2802 C C . THR B 1 162 ? -7.812 14.586 -6.961 1 96.19 162 THR B C 1
ATOM 2804 O O . THR B 1 162 ? -9.031 14.43 -7.086 1 96.19 162 THR B O 1
ATOM 2807 N N . THR B 1 163 ? -7.254 14.953 -5.848 1 97.38 163 THR B N 1
ATOM 2808 C CA . THR B 1 163 ? -8.055 15.273 -4.672 1 97.38 163 THR B CA 1
ATOM 2809 C C . THR B 1 163 ? -9.023 16.406 -4.973 1 97.38 163 THR B C 1
ATOM 2811 O O . THR B 1 163 ? -10.109 16.469 -4.395 1 97.38 163 THR B O 1
ATOM 2814 N N . SER B 1 164 ? -8.703 17.25 -5.891 1 96.75 164 SER B N 1
ATOM 2815 C CA . SER B 1 164 ? -9.555 18.375 -6.262 1 96.75 164 SER B CA 1
ATOM 2816 C C . SER B 1 164 ? -10.922 17.906 -6.746 1 96.75 164 SER B C 1
ATOM 2818 O O . SER B 1 164 ? -11.922 18.594 -6.574 1 96.75 164 SER B O 1
ATOM 2820 N N . LEU B 1 165 ? -10.961 16.688 -7.301 1 97.62 165 LEU B N 1
ATOM 2821 C CA . LEU B 1 165 ? -12.188 16.125 -7.855 1 97.62 165 LEU B CA 1
ATOM 2822 C C . LEU B 1 165 ? -13.164 15.75 -6.746 1 97.62 165 LEU B C 1
ATOM 2824 O O . LEU B 1 165 ? -14.344 15.508 -7.012 1 97.62 165 LEU B O 1
ATOM 2828 N N . LEU B 1 166 ? -12.688 15.742 -5.535 1 98.25 166 LEU B N 1
ATOM 2829 C CA . LEU B 1 166 ? -13.5 15.227 -4.434 1 98.25 166 LEU B CA 1
ATOM 2830 C C . LEU B 1 166 ? -14.008 16.375 -3.559 1 98.25 166 LEU B C 1
ATOM 2832 O O . LEU B 1 166 ? -14.844 16.156 -2.68 1 98.25 166 LEU B O 1
ATOM 2836 N N . VAL B 1 167 ? -13.492 17.578 -3.738 1 98.12 167 VAL B N 1
ATOM 2837 C CA . VAL B 1 167 ? -13.867 18.688 -2.879 1 98.12 167 VAL B CA 1
ATOM 2838 C C . VAL B 1 167 ? -15.391 18.859 -2.881 1 98.12 167 VAL B C 1
ATOM 2840 O O . VAL B 1 167 ? -16.016 18.891 -3.941 1 98.12 167 VAL B O 1
ATOM 2843 N N . GLY B 1 168 ? -15.945 18.891 -1.696 1 97.56 168 GLY B N 1
ATOM 2844 C CA . GLY B 1 168 ? -17.375 19.078 -1.535 1 97.56 168 GLY B CA 1
ATOM 2845 C C . GLY B 1 168 ? -18.156 17.781 -1.572 1 97.56 168 GLY B C 1
ATOM 2846 O O . GLY B 1 168 ? -19.391 17.781 -1.429 1 97.56 168 GLY B O 1
ATOM 2847 N N . LYS B 1 169 ? -17.469 16.672 -1.748 1 97.69 169 LYS B N 1
ATOM 2848 C CA . LYS B 1 169 ? -18.156 15.383 -1.889 1 97.69 169 LYS B CA 1
ATOM 2849 C C . LYS B 1 169 ? -17.859 14.469 -0.702 1 97.69 169 LYS B C 1
ATOM 2851 O O . LYS B 1 169 ? -16.859 14.656 -0.003 1 97.69 169 LYS B O 1
ATOM 2856 N N . LYS B 1 170 ? -18.781 13.578 -0.464 1 97.94 170 LYS B N 1
ATOM 2857 C CA . LYS B 1 170 ? -18.578 12.461 0.446 1 97.94 170 LYS B CA 1
ATOM 2858 C C . LYS B 1 170 ? -18.25 11.18 -0.323 1 97.94 170 LYS B C 1
ATOM 2860 O O . LYS B 1 170 ? -18.703 10.992 -1.448 1 97.94 170 LYS B O 1
ATOM 2865 N N . PHE B 1 171 ? -17.469 10.297 0.284 1 98.31 171 PHE B N 1
ATOM 2866 C CA . PHE B 1 171 ? -16.969 9.086 -0.353 1 98.31 171 PHE B CA 1
ATOM 2867 C C . PHE B 1 171 ? -16.469 8.094 0.689 1 98.31 171 PHE B C 1
ATOM 2869 O O . PHE B 1 171 ? -16.328 8.438 1.864 1 98.31 171 PHE B O 1
ATOM 2876 N N . THR B 1 172 ? -16.297 6.844 0.278 1 98.19 172 THR B N 1
ATOM 2877 C CA . THR B 1 172 ? -15.508 5.918 1.08 1 98.19 172 THR B CA 1
ATOM 2878 C C . THR B 1 172 ? -14.023 6.082 0.783 1 98.19 172 THR B C 1
ATOM 2880 O O . THR B 1 172 ? -13.602 6.027 -0.376 1 98.19 172 THR B O 1
ATOM 2883 N N . PHE B 1 173 ? -13.305 6.328 1.787 1 98.69 173 PHE B N 1
ATOM 2884 C CA . PHE B 1 173 ? -11.891 6.645 1.628 1 98.69 173 PHE B CA 1
ATOM 2885 C C . PHE B 1 173 ? -11.023 5.496 2.129 1 98.69 173 PHE B C 1
ATOM 2887 O O . PHE B 1 173 ? -11.32 4.883 3.154 1 98.69 173 PHE B O 1
ATOM 2894 N N . TYR B 1 174 ? -9.93 5.258 1.351 1 98.81 174 TYR B N 1
ATOM 2895 C CA . TYR B 1 174 ? -8.867 4.316 1.699 1 98.81 174 TYR B CA 1
ATOM 2896 C C . TYR B 1 174 ? -7.5 4.984 1.626 1 98.81 174 TYR B C 1
ATOM 2898 O O . TYR B 1 174 ? -7.18 5.656 0.642 1 98.81 174 TYR B O 1
ATOM 2906 N N . ALA B 1 175 ? -6.691 4.824 2.578 1 98.75 175 ALA B N 1
ATOM 2907 C CA . ALA B 1 175 ? -5.254 5.09 2.529 1 98.75 175 ALA B CA 1
ATOM 2908 C C . ALA B 1 175 ? -4.469 3.975 3.215 1 98.75 175 ALA B C 1
ATOM 2910 O O . ALA B 1 175 ? -3.795 4.211 4.223 1 98.75 175 ALA B O 1
ATOM 2911 N N . VAL B 1 176 ? -4.434 2.873 2.672 1 98.62 176 VAL B N 1
ATOM 2912 C CA . VAL B 1 176 ? -3.936 1.68 3.35 1 98.62 176 VAL B CA 1
ATOM 2913 C C . VAL B 1 176 ? -2.43 1.554 3.133 1 98.62 176 VAL B C 1
ATOM 2915 O O . VAL B 1 176 ? -1.965 1.479 1.993 1 98.62 176 VAL B O 1
ATOM 2918 N N . PRO B 1 177 ? -1.698 1.525 4.156 1 98.94 177 PRO B N 1
ATOM 2919 C CA . PRO B 1 177 ? -0.24 1.449 4.035 1 98.94 177 PRO B CA 1
ATOM 2920 C C . PRO B 1 177 ? 0.263 0.019 3.859 1 98.94 177 PRO B C 1
ATOM 2922 O O . PRO B 1 177 ? -0.411 -0.931 4.266 1 98.94 177 PRO B O 1
ATOM 2925 N N . ILE B 1 178 ? 1.386 -0.114 3.191 1 98.81 178 ILE B N 1
ATOM 2926 C CA . ILE B 1 178 ? 2.078 -1.391 3.33 1 98.81 178 ILE B CA 1
ATOM 2927 C C . ILE B 1 178 ? 2.334 -1.681 4.809 1 98.81 178 ILE B C 1
ATOM 2929 O O . ILE B 1 178 ? 2.447 -0.757 5.617 1 98.81 178 ILE B O 1
ATOM 2933 N N . LEU B 1 179 ? 2.367 -2.945 5.133 1 98.44 179 LEU B N 1
ATOM 2934 C CA . LEU B 1 179 ? 2.5 -3.332 6.535 1 98.44 179 LEU B CA 1
ATOM 2935 C C . LEU B 1 179 ? 3.963 -3.561 6.898 1 98.44 179 LEU B C 1
ATOM 2937 O O . LEU B 1 179 ? 4.543 -4.586 6.539 1 98.44 179 LEU B O 1
ATOM 2941 N N . VAL B 1 180 ? 4.57 -2.607 7.609 1 98.69 180 VAL B N 1
ATOM 2942 C CA . VAL B 1 180 ? 5.961 -2.672 8.047 1 98.69 180 VAL B CA 1
ATOM 2943 C C . VAL B 1 180 ? 6.031 -2.566 9.57 1 98.69 180 VAL B C 1
ATOM 2945 O O . VAL B 1 180 ? 5.359 -1.726 10.172 1 98.69 180 VAL B O 1
ATOM 2948 N N . SER B 1 181 ? 6.82 -3.344 10.172 1 97.75 181 SER B N 1
ATOM 2949 C CA . SER B 1 181 ? 6.91 -3.4 11.625 1 97.75 181 SER B CA 1
ATOM 2950 C C . SER B 1 181 ? 7.855 -2.332 12.164 1 97.75 181 SER B C 1
ATOM 2952 O O . SER B 1 181 ? 8.914 -2.084 11.586 1 97.75 181 SER B O 1
ATOM 2954 N N . GLY B 1 182 ? 7.367 -1.713 13.234 1 98.38 182 GLY B N 1
ATOM 2955 C CA . GLY B 1 182 ? 8.258 -0.897 14.039 1 98.38 182 GLY B CA 1
ATOM 2956 C C . GLY B 1 182 ? 8.492 0.485 13.461 1 98.38 182 GLY B C 1
ATOM 2957 O O . GLY B 1 182 ? 9.438 1.175 13.852 1 98.38 182 GLY B O 1
ATOM 2958 N N . VAL B 1 183 ? 7.688 0.852 12.523 1 98.81 183 VAL B N 1
ATOM 2959 C CA . VAL B 1 183 ? 8.023 2.08 11.812 1 98.81 183 VAL B CA 1
ATOM 2960 C C . VAL B 1 183 ? 7.023 3.178 12.18 1 98.81 183 VAL B C 1
ATOM 2962 O O . VAL B 1 183 ? 5.98 2.904 12.781 1 98.81 183 VAL B O 1
ATOM 2965 N N . ASP B 1 184 ? 7.332 4.406 11.82 1 98.88 184 ASP B N 1
ATOM 2966 C CA . ASP B 1 184 ? 6.656 5.645 12.195 1 98.88 184 ASP B CA 1
ATOM 2967 C C . ASP B 1 184 ? 5.641 6.059 11.141 1 98.88 184 ASP B C 1
ATOM 2969 O O . ASP B 1 184 ? 4.891 7.02 11.328 1 98.88 184 ASP B O 1
ATOM 2973 N N . GLY B 1 185 ? 5.59 5.457 10.07 1 98.81 185 GLY B N 1
ATOM 2974 C CA . GLY B 1 185 ? 4.773 5.641 8.883 1 98.81 185 GLY B CA 1
ATOM 2975 C C . GLY B 1 185 ? 5.152 4.707 7.75 1 98.81 185 GLY B C 1
ATOM 2976 O O . GLY B 1 185 ? 6.031 3.855 7.906 1 98.81 185 GLY B O 1
ATOM 2977 N N . ALA B 1 186 ? 4.465 4.816 6.66 1 98.94 186 ALA B N 1
ATOM 2978 C CA . ALA B 1 186 ? 4.785 4.047 5.461 1 98.94 186 ALA B CA 1
ATOM 2979 C C . ALA B 1 186 ? 4.004 4.562 4.258 1 98.94 186 ALA B C 1
ATOM 2981 O O . ALA B 1 186 ? 3.014 5.281 4.41 1 98.94 186 ALA B O 1
ATOM 2982 N N . GLN B 1 187 ? 4.5 4.191 3.086 1 98.88 187 GLN B N 1
ATOM 2983 C CA . GLN B 1 187 ? 3.758 4.484 1.862 1 98.88 187 GLN B CA 1
ATOM 2984 C C . GLN B 1 187 ? 2.375 3.842 1.89 1 98.88 187 GLN B C 1
ATOM 2986 O O . GLN B 1 187 ? 2.205 2.744 2.426 1 98.88 187 GLN B O 1
ATOM 2991 N N . ALA B 1 188 ? 1.452 4.539 1.385 1 98.88 188 ALA B N 1
ATOM 2992 C CA . ALA B 1 188 ? 0.073 4.062 1.317 1 98.88 188 ALA B CA 1
ATOM 2993 C C . ALA B 1 188 ? -0.508 4.258 -0.08 1 98.88 188 ALA B C 1
ATOM 2995 O O . ALA B 1 188 ? -0.143 5.199 -0.784 1 98.88 188 ALA B O 1
ATOM 2996 N N . ARG B 1 189 ? -1.286 3.336 -0.476 1 98.88 189 ARG B N 1
ATOM 2997 C CA . ARG B 1 189 ? -2.158 3.609 -1.613 1 98.88 189 ARG B CA 1
ATOM 2998 C C . ARG B 1 189 ? -3.451 4.281 -1.162 1 98.88 189 ARG B C 1
ATOM 3000 O O . ARG B 1 189 ? -4.184 3.736 -0.335 1 98.88 189 ARG B O 1
ATOM 3007 N N . ALA B 1 190 ? -3.699 5.469 -1.64 1 98.88 190 ALA B N 1
ATOM 3008 C CA . ALA B 1 190 ? -4.875 6.25 -1.268 1 98.88 190 ALA B CA 1
ATOM 3009 C C . ALA B 1 190 ? -5.855 6.355 -2.432 1 98.88 190 ALA B C 1
ATOM 3011 O O . ALA B 1 190 ? -5.457 6.633 -3.564 1 98.88 190 ALA B O 1
ATOM 3012 N N . PHE B 1 191 ? -7.086 6.125 -2.17 1 98.88 191 PHE B N 1
ATOM 3013 C CA . PHE B 1 191 ? -8.109 6.219 -3.205 1 98.88 191 PHE B CA 1
ATOM 3014 C C . PHE B 1 191 ? -9.492 6.395 -2.588 1 98.88 191 PHE B C 1
ATOM 3016 O O . PHE B 1 191 ? -9.68 6.137 -1.397 1 98.88 191 PHE B O 1
ATOM 3023 N N . ALA B 1 192 ? -10.398 6.91 -3.338 1 98.75 192 ALA B N 1
ATOM 3024 C CA . ALA B 1 192 ? -11.797 7.109 -2.957 1 98.75 192 ALA B CA 1
ATOM 3025 C C . ALA B 1 192 ? -12.727 6.254 -3.812 1 98.75 192 ALA B C 1
ATOM 3027 O O . ALA B 1 192 ? -12.508 6.098 -5.016 1 98.75 192 ALA B O 1
ATOM 3028 N N . VAL B 1 193 ? -13.664 5.699 -3.17 1 97.94 193 VAL B N 1
ATOM 3029 C CA . VAL B 1 193 ? -14.742 5 -3.863 1 97.94 193 VAL B CA 1
ATOM 3030 C C . VAL B 1 193 ? -16.031 5.797 -3.75 1 97.94 193 VAL B C 1
ATOM 3032 O O . VAL B 1 193 ? -16.516 6.066 -2.645 1 97.94 193 VAL B O 1
ATOM 3035 N N . LEU B 1 194 ? -16.594 6.211 -4.867 1 96.31 194 LEU B N 1
ATOM 3036 C CA . LEU B 1 194 ? -17.766 7.062 -4.906 1 96.31 194 LEU B CA 1
ATOM 3037 C C . LEU B 1 194 ? -19.047 6.227 -5.02 1 96.31 194 LEU B C 1
ATOM 3039 O O . LEU B 1 194 ? -19.031 5.168 -5.652 1 96.31 194 LEU B O 1
#

Sequence (388 aa):
MVERKIIDLSLQIEEGMPFYPGDPEPHVRKFIDYKDKGYMVHELNIGTHTGTHVDVPAHFIPGGKTLEKIGIEQFIGEGQAFNYNEVDPSTEIVIIYTGTNKQWKKGWKMDNIKVIDEELAMKLVRSKVKLVGIDSPSIGSSEVHRILLSNNTVIVENLSDTTSLLVGKKFTFYAVPILVSGVDGAQARAFAVLMVERKIIDLSLQIEEGMPFYPGDPEPHVRKFIDYKDKGYMVHELNIGTHTGTHVDVPAHFIPGGKTLEKIGIEQFIGEGQAFNYNEVDPSTEIVIIYTGTNKQWKKGWKMDNIKVIDEELAMKLVRSKVKLVGIDSPSIGSSEVHRILLSNNTVIVENLSDTTSLLVGKKFTFYAVPILVSGVDGAQARAFAVL

Solvent-accessible surface area (backbone atoms only — not comparable to full-atom values): 19572 Å² total; per-residue (Å²): 126,82,78,66,50,72,46,71,23,47,34,72,36,43,61,77,52,84,66,64,89,90,53,57,72,49,41,60,40,83,70,40,45,48,92,78,75,57,29,39,41,33,35,38,34,34,20,25,69,42,48,15,15,35,42,31,23,26,21,56,33,91,88,34,54,27,42,65,75,51,62,73,65,64,38,43,43,49,23,36,27,22,47,66,90,58,72,73,83,83,44,47,22,41,33,34,38,68,70,39,38,69,47,36,87,76,55,63,60,84,84,68,64,60,57,52,51,57,67,58,38,49,50,40,53,76,60,59,28,36,27,41,34,27,18,18,88,42,65,45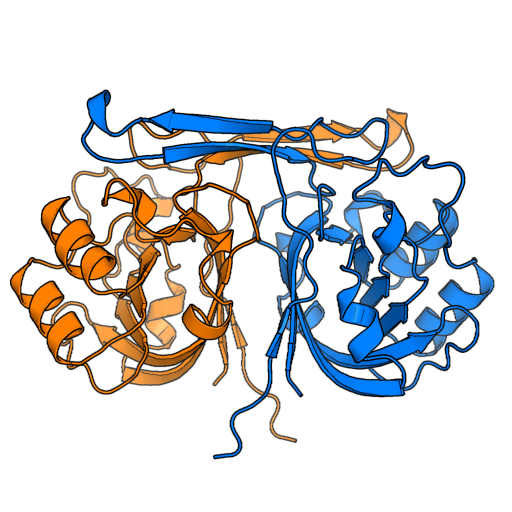,52,72,64,31,49,38,59,27,27,74,66,63,19,31,36,34,26,22,28,26,62,58,45,64,79,36,50,80,37,72,33,43,34,37,44,46,40,48,49,38,55,82,27,22,34,23,39,17,34,29,34,36,41,87,129,83,79,66,49,72,47,72,23,48,34,70,37,43,62,76,51,87,66,63,90,91,54,58,72,48,41,61,41,84,70,41,45,48,91,77,75,57,30,36,40,33,33,38,35,33,20,24,68,42,49,15,15,34,42,32,24,27,21,57,33,91,88,34,56,29,42,66,76,51,61,74,64,66,36,45,44,49,23,35,26,22,46,67,89,58,73,73,81,84,43,47,23,40,33,36,39,66,69,37,39,69,45,38,87,74,58,58,59,86,85,68,64,60,58,53,50,58,68,56,39,49,51,40,53,74,61,59,27,37,27,41,34,28,20,19,89,42,67,43,52,73,65,29,51,38,58,26,27,74,67,62,20,31,37,34,26,23,28,25,65,57,45,63,81,37,50,80,37,72,32,41,32,37,45,46,40,46,50,40,56,82,26,22,34,24,39,17,34,28,33,36,42,86

Radius of gyration: 20.16 Å; Cα contacts (8 Å, |Δi|>4): 1039; chains: 2; bounding box: 45×56×46 Å

InterPro domains:
  IPR007325 Kynurenine formamidase/cyclase-like [PF04199] (7-81)
  IPR007325 Kynurenine formamidase/cyclase-like [PTHR31118] (4-193)
  IPR037175 Kynurenine formamidase superfamily [G3DSA:3.50.30.50] (5-194)
  IPR037175 Kynurenine formamidase superfamily [SSF102198] (4-193)

Organism: NCBI:txid1294262

Foldseek 3Di:
DPPWDKFWFWDDDDQPADDDPPFDHWDKAWDDDCVHPNDTDIDIDGGQLGTKKKFALVQQPPVGDDDLRDDQVLFKFKEAEAEPVDDDDDTLEYEYEDCQQVCRVVPDPPPDWDADDQVVLQVCLVNNRQEYEYLTSDNDDSVSVNSQNVSNHMYIYNTHNSSVVRHPHMFIKGFGFDNDPPHRMHHTTIMTTD/DPPWDKFWFWDDDDQPADDDPPFDHWDKAWDDDCVHPNDTDIDIDGGQLGTKKKFALVQQPPVGDDDLRDDQVLFKFKEAEAEPVDDDDDTLEYEYEDCQQVCRVVPDDPPDWDADDQVVLQVCLVNNRQEYEYLTSDNDDSVSVNSQNVSNHMYIYNTHNSSVVRHPHMFIKGFGFDNDPPHRMHHTTIMTTD

Nearest PDB structures (foldseek):
  2b0a-assembly1_A-2  TM=8.580E-01  e=1.695E-20  Methanocaldococcus jannaschii
  4cog-assembly2_D  TM=8.861E-01  e=5.771E-16  Burkholderia cenocepacia J2315
  4cob-assembly1_B  TM=8.324E-01  e=3.762E-15  Pseudomonas aeruginosa PAO1
  3krv-assembly1_B  TM=8.032E-01  e=4.263E-15  Geobacillus stearothermophilus
  8f9x-assembly2_D  TM=8.721E-01  e=1.032E-13  Ruegeria pomeroyi DSS-3

pLDDT: mean 94.25, std 10.86, range [33.25, 98.94]

Secondary structure (DSSP, 8-state):
-----EEE-BPPB-TT----TTSPPPEEEEEE-HHHHSS-EEEEEEETTSSSEEE-GGGTSTTPPPGGGS-GGGGEEEEEEEETT-----SSEEEEE-SGGGGGGGT--GGG-----HHHHHHHHHTT-SEEEESSS-SS-HHHHHHHHTTT-EEEE-B-GGGGGGBT-EEEEEEEEP-BTT-SEEEEEEEEE-/-----EEE-BPPB-TT----TTSPPPEEEEEE-HHHHSS-EEEEEEETTSSSEEE-GGGTSTTPPPGGGS-GGGGEEEEEEEETT-----SSEEEEE-STHHHHTTT--GGG-----HHHHHHHHHTT-SEEEESSS-SS-HHHHHHHHTTT-EEEE-B-GGGGGGBT-EEEEEEEEP-BTT-SEEEEEEEEE-